Protein AF-A0AAD9I645-F1 (afdb_monomer)

InterPro domains:
  IPR008313 Metal-independent alpha-mannosidase [PF06824] (301-711)
  IPR008313 Metal-independent alpha-mannosidase [PTHR31047] (229-724)
  IPR008313 Metal-independent alpha-mannosidase [SM01149] (301-712)
  IPR008928 Six-hairpin glycosidase superfamily [SSF48208] (271-723)
  IPR012341 Six-hairpin glycosidase-like superfamily [G3DSA:1.50.10.10] (285-729)

Sequence (731 aa):
MHSTSYNRPNQSLCSALPLFRCKSLHEHSIHEPNPRRDAKVDHRKILLCAAFMVAHMYIPSYLYSNCAEACMQMANADAGEPSDLKIVQQQQDTGERAPVSRPAAQSGSGWEERGEKAEQGTGRGAGGRGAPAVRLDMDLDADIEMKAKIKGDITLAVLDGDQKKARRNLYVVQVPVALLGITISAFPASHVDLVNRLSWLPLPHAAHTMQQPGFLAAARLLAAASIVPGTTGTATWRDYTAVARTPATCPDYTDYAQVPHAPFTSGSLGLPDMRPTPACRTFNSSAAERVIADMQARLVDPDVARLFANAFASTLDTTVKYFDAQLNLAFIITGDITAQWLRDTGNQFAHLYRLLPHDPNLQALVKAVINTESRYIAEYPYCGSFQPPPESGLEPTVNGHAEAVTVNPPVNNETVFECKYELDSLSAFLKMSRSYYNYTKDSSFINNNWNAAIDQIMTLIRNQSQSSWTEDWEFVSYYNWTGSSPNEAVPVNNGGNGEPVLANGLIASNHRPSDDICVFNYITPVNAMMSVELDHLASMLSAAGARPDVAATAARYAATVRAAVLNNTVTPGGVLAYETNGYGAMYTMDDANVPSLVSLPYLGFLDRGDGLYRRTKSAMFSRANPYFAVGKQFQGIGGPHVSAADPWPMSQISGIFGADDDDEIRMRLALVVNNTAGLGLIHESINVHNTSVYSRPWFAWANSYFAEMLLDLAERKPGLIFANATPYVVG

Secondary structure (DSSP, 8-state):
------------------------------------------TTSSTTTGGGSSS-----SS--SSSHHHHHHHHSSS-PPP-----------------------------------------------PPPPP-----------------S-----------S------------------------------------------------------------------------GGGS----SS-TTSPPHHHHTTS--SPPPSSSS-----SPPGGG-S---HHHHHHHHHHHHHBS-HHHHHHHHHHHHHHHHHTEEEEETTTTEEEE--BSSSSEEHHHHHHHTGGGGGGGGG-HHHHHHHHHHHHHHHHHHHH-TT--EEPPPGGG-PPPPP-GGGTT-EEES---TTTEEE----HHHHHHHHHHHHHHHHHH---TT-SHHHHHHHHHHHHHHHHHTS-SB-TT--B--S-EEE--TTSS-PPPHHHHT-S----SS----SB-TTSPBPSSSEEHHHHHHHHHHHHHHHHHHHHHT--HHHHHHHHHHHHHHHHHHHHHSB-TTSSB-SEE-SSS-EE----SSSS-GGGTTTTTSS-TT-HHHHHHHHHHTTTTSTTEEE-SS-EEE--SSS-TT---HHHHHHHHHT---HHHHHHHHHHHHTTSTTSSS--S-B-TT-TT-BS-S-BHHHHHHHHHHHHHHHHH-GGGTBSS-------

Structure (mmCIF, N/CA/C/O backbone):
data_AF-A0AAD9I645-F1
#
_entry.id   AF-A0AAD9I645-F1
#
loop_
_atom_site.group_PDB
_atom_site.id
_atom_site.type_symbol
_atom_site.label_atom_id
_atom_site.label_alt_id
_atom_site.label_comp_id
_atom_site.label_asym_id
_atom_site.label_entity_id
_atom_site.label_seq_id
_atom_site.pdbx_PDB_ins_code
_atom_site.Cartn_x
_atom_site.Cartn_y
_atom_site.Cartn_z
_atom_site.occupancy
_atom_site.B_iso_or_equiv
_atom_site.auth_seq_id
_atom_site.auth_comp_id
_atom_site.auth_asym_id
_atom_site.auth_atom_id
_atom_site.pdbx_PDB_model_num
ATOM 1 N N . MET A 1 1 ? -65.723 35.938 -6.445 1.00 31.19 1 MET A N 1
ATOM 2 C CA . MET A 1 1 ? -66.009 36.736 -5.230 1.00 31.19 1 MET A CA 1
ATOM 3 C C . MET A 1 1 ? -64.849 36.474 -4.279 1.00 31.19 1 MET A C 1
ATOM 5 O O . MET A 1 1 ? -64.683 35.315 -3.948 1.00 31.19 1 MET A O 1
ATOM 9 N N . HIS A 1 2 ? -63.929 37.353 -3.893 1.00 32.00 2 HIS A N 1
ATOM 10 C CA . HIS A 1 2 ? -63.650 38.793 -4.008 1.00 32.00 2 HIS A CA 1
ATOM 11 C C . HIS A 1 2 ? -62.100 38.898 -4.070 1.00 32.00 2 HIS A C 1
ATOM 13 O O . HIS A 1 2 ? -61.438 38.115 -3.400 1.00 32.00 2 HIS A O 1
ATOM 19 N N . SER A 1 3 ? -61.484 39.580 -5.049 1.00 26.86 3 SER A N 1
ATOM 20 C CA . SER A 1 3 ? -61.035 40.998 -5.015 1.00 26.86 3 SER A CA 1
ATOM 21 C C . SER A 1 3 ? -60.059 41.260 -3.851 1.00 26.86 3 SER A C 1
ATOM 23 O O . SER A 1 3 ? -60.376 40.914 -2.723 1.00 26.86 3 SER A O 1
ATOM 25 N N . THR A 1 4 ? -58.851 41.820 -3.978 1.00 28.83 4 THR A N 1
ATOM 26 C CA . THR A 1 4 ? -58.363 43.095 -4.577 1.00 28.83 4 THR A CA 1
ATOM 27 C C . THR A 1 4 ? -57.002 43.337 -3.873 1.00 28.83 4 THR A C 1
ATOM 29 O O . THR A 1 4 ? -56.819 42.826 -2.777 1.00 28.83 4 THR A O 1
ATOM 32 N N . SER A 1 5 ? -55.997 44.107 -4.281 1.00 26.77 5 SER A N 1
ATOM 33 C CA . SER A 1 5 ? -55.653 44.923 -5.443 1.00 26.77 5 SER A CA 1
ATOM 34 C C . SER A 1 5 ? -54.275 45.527 -5.126 1.00 26.77 5 SER A C 1
ATOM 36 O O . SER A 1 5 ? -54.045 45.990 -4.011 1.00 26.77 5 SER A O 1
ATOM 38 N N . TYR A 1 6 ? -53.396 45.566 -6.120 1.00 27.14 6 TYR A N 1
ATOM 39 C CA . TYR A 1 6 ? -52.204 46.413 -6.172 1.00 27.14 6 TYR A CA 1
ATOM 40 C C . TYR A 1 6 ? -52.582 47.907 -6.183 1.00 27.14 6 TYR A C 1
ATOM 42 O O . TYR A 1 6 ? -53.541 48.270 -6.862 1.00 27.14 6 TYR A O 1
ATOM 50 N N . ASN A 1 7 ? -51.779 48.773 -5.547 1.00 25.19 7 ASN A N 1
ATOM 51 C CA . ASN A 1 7 ? -51.539 50.140 -6.034 1.00 25.19 7 ASN A CA 1
ATOM 52 C C . ASN A 1 7 ? -50.223 50.757 -5.499 1.00 25.19 7 ASN A C 1
ATOM 54 O O . ASN A 1 7 ? -49.935 50.726 -4.308 1.00 25.19 7 ASN A O 1
ATOM 58 N N . ARG A 1 8 ? -49.445 51.298 -6.449 1.00 29.59 8 ARG A N 1
ATOM 59 C CA . ARG A 1 8 ? -48.224 52.152 -6.389 1.00 29.59 8 ARG A CA 1
ATOM 60 C C . ARG A 1 8 ? -48.562 53.575 -5.841 1.00 29.59 8 ARG A C 1
ATOM 62 O O . ARG A 1 8 ? -49.765 53.840 -5.817 1.00 29.59 8 ARG A O 1
ATOM 69 N N . PRO A 1 9 ? -47.629 54.525 -5.492 1.00 37.12 9 PRO A N 1
ATOM 70 C CA . PRO A 1 9 ? -46.544 55.010 -6.387 1.00 37.12 9 PRO A CA 1
ATOM 71 C C . PRO A 1 9 ? -45.268 55.732 -5.828 1.00 37.12 9 PRO A C 1
ATOM 73 O O . PRO A 1 9 ? -45.235 56.247 -4.724 1.00 37.12 9 PRO A O 1
ATOM 76 N N . ASN A 1 10 ? -44.235 55.763 -6.693 1.00 24.70 10 ASN A N 1
ATOM 77 C CA . ASN A 1 10 ? -43.281 56.828 -7.103 1.00 24.70 10 ASN A CA 1
ATOM 78 C C . ASN A 1 10 ? -42.614 57.880 -6.168 1.00 24.70 10 ASN A C 1
ATOM 80 O O . ASN A 1 10 ? -43.261 58.521 -5.353 1.00 24.70 10 ASN A O 1
ATOM 84 N N . GLN A 1 11 ? -41.370 58.208 -6.600 1.00 24.89 11 GLN A N 1
ATOM 85 C CA . GLN A 1 11 ? -40.592 59.480 -6.542 1.00 24.89 11 GLN A CA 1
ATOM 86 C C . GLN A 1 11 ? -39.806 59.779 -5.244 1.00 24.89 11 GLN A C 1
ATOM 88 O O . GLN A 1 11 ? -40.391 59.919 -4.183 1.00 24.89 11 GLN A O 1
ATOM 93 N N . SER A 1 12 ? -38.462 59.725 -5.201 1.00 25.53 12 SER A N 1
ATOM 94 C CA . SER A 1 12 ? -37.370 60.488 -5.872 1.00 25.53 12 SER A CA 1
ATOM 95 C C . SER A 1 12 ? -37.039 61.849 -5.235 1.00 25.53 12 SER A C 1
ATOM 97 O O . SER A 1 12 ? -37.869 62.746 -5.310 1.00 25.53 12 SER A O 1
ATOM 99 N N . LEU A 1 13 ? -35.805 62.002 -4.717 1.00 24.62 13 LEU A N 1
ATOM 100 C CA . LEU A 1 13 ? -34.950 63.218 -4.623 1.00 24.62 13 LEU A CA 1
ATOM 101 C C . LEU A 1 13 ? -33.689 62.817 -3.813 1.00 24.62 13 LEU A C 1
ATOM 103 O O . LEU A 1 13 ? -33.821 62.476 -2.647 1.00 24.62 13 LEU A O 1
ATOM 107 N N . CYS A 1 14 ? -32.481 62.593 -4.350 1.00 22.42 14 CYS A N 1
ATOM 108 C CA . CYS A 1 14 ? -31.552 63.423 -5.143 1.00 22.42 14 CYS A CA 1
ATOM 109 C C . CYS A 1 14 ? -31.156 64.774 -4.517 1.00 22.42 14 CYS A C 1
ATOM 111 O O . CYS A 1 14 ? -31.860 65.755 -4.711 1.00 22.42 14 CYS A O 1
ATOM 113 N N . SER A 1 15 ? -29.961 64.824 -3.906 1.00 23.92 15 SER A N 1
ATOM 114 C CA . SER A 1 15 ? -28.970 65.929 -3.952 1.00 23.92 15 SER A CA 1
ATOM 115 C C . SER A 1 15 ? -27.772 65.533 -3.060 1.00 23.92 15 SER A C 1
ATOM 117 O O . SER A 1 15 ? -27.995 65.232 -1.896 1.00 23.92 15 SER A O 1
ATOM 119 N N . ALA A 1 16 ? -26.516 65.431 -3.511 1.00 25.56 16 ALA A N 1
ATOM 120 C CA . ALA A 1 16 ? -25.756 66.432 -4.259 1.00 25.56 16 ALA A CA 1
ATOM 121 C C . ALA A 1 16 ? -24.703 65.842 -5.240 1.00 25.56 16 ALA A C 1
ATOM 123 O O . ALA A 1 16 ? -24.125 64.784 -5.017 1.00 25.56 16 ALA A O 1
ATOM 124 N N . LEU A 1 17 ? -24.498 66.587 -6.330 1.00 24.25 17 LEU A N 1
ATOM 125 C CA . LEU A 1 17 ? -23.596 66.442 -7.498 1.00 24.25 17 LEU A CA 1
ATOM 126 C C . LEU A 1 17 ? -22.227 67.155 -7.236 1.00 24.25 17 LEU A C 1
ATOM 128 O O . LEU A 1 17 ? -22.184 67.859 -6.224 1.00 24.25 17 LEU A O 1
ATOM 132 N N . PRO A 1 18 ? -21.155 67.105 -8.095 1.00 34.91 18 PRO A N 1
ATOM 133 C CA . PRO A 1 18 ? -21.244 67.135 -9.570 1.00 34.91 18 PRO A CA 1
ATOM 134 C C . PRO A 1 18 ? -20.183 66.444 -10.487 1.00 34.91 18 PRO A C 1
ATOM 136 O O . PRO A 1 18 ? -19.003 66.352 -10.182 1.00 34.91 18 PRO A O 1
ATOM 139 N N . LEU A 1 19 ? -20.680 66.136 -11.705 1.00 26.00 19 LEU A N 1
ATOM 140 C CA . LEU A 1 19 ? -20.128 66.327 -13.073 1.00 26.00 19 LEU A CA 1
ATOM 141 C C . LEU A 1 19 ? -18.851 65.596 -13.550 1.00 26.00 19 LEU A C 1
ATOM 143 O O . LEU A 1 19 ? -17.754 65.960 -13.164 1.00 26.00 19 LEU A O 1
ATOM 147 N N . PHE A 1 20 ? -18.997 64.773 -14.605 1.00 23.44 20 PHE A N 1
ATOM 148 C CA . PHE A 1 20 ? -18.490 65.066 -15.966 1.00 23.44 20 PHE A CA 1
ATOM 149 C C . PHE A 1 20 ? -19.256 64.243 -17.034 1.00 23.44 20 PHE A C 1
ATOM 151 O O . PHE A 1 20 ? -19.559 63.071 -16.836 1.00 23.44 20 PHE A O 1
ATOM 158 N N . ARG A 1 21 ? -19.618 64.885 -18.157 1.00 24.31 21 ARG A N 1
ATOM 159 C CA . ARG A 1 21 ? -20.341 64.315 -19.319 1.00 24.31 21 ARG A CA 1
ATOM 160 C C . ARG A 1 21 ? -19.365 63.751 -20.361 1.00 24.31 21 ARG A C 1
ATOM 162 O O . ARG A 1 21 ? -18.375 64.411 -20.655 1.00 24.31 21 ARG A O 1
ATOM 169 N N . CYS A 1 22 ? -19.752 62.676 -21.053 1.00 22.08 22 CYS A N 1
ATOM 170 C CA . CYS A 1 22 ? -19.324 62.398 -22.433 1.00 22.08 22 CYS A CA 1
ATOM 171 C C . CYS A 1 22 ? -20.518 62.539 -23.389 1.00 22.08 22 CYS A C 1
ATOM 173 O O . CYS A 1 22 ? -21.645 62.179 -23.052 1.00 22.08 22 CYS A O 1
ATOM 175 N N . LYS A 1 23 ? -20.268 63.140 -24.557 1.00 23.78 23 LYS A N 1
ATOM 176 C CA . LYS A 1 23 ? -21.249 63.513 -25.586 1.00 23.78 23 LYS A CA 1
ATOM 177 C C . LYS A 1 23 ? -21.054 62.620 -26.823 1.00 23.78 23 LYS A C 1
ATOM 179 O O . LYS A 1 23 ? -19.940 62.197 -27.102 1.00 23.78 23 LYS A O 1
ATOM 184 N N . SER A 1 24 ? -22.168 62.365 -27.506 1.00 24.64 24 SER A N 1
ATOM 185 C CA . SER A 1 24 ? -22.439 61.421 -28.603 1.00 24.64 24 SER A CA 1
ATOM 186 C C . SER A 1 24 ? -21.570 61.511 -29.860 1.00 24.64 24 SER A C 1
ATOM 188 O O . SER A 1 24 ? -21.074 62.590 -30.167 1.00 24.64 24 SER A O 1
ATOM 190 N N . LEU A 1 25 ? -21.653 60.468 -30.700 1.00 23.72 25 LEU A N 1
ATOM 191 C CA . LEU A 1 25 ? -21.954 60.588 -32.138 1.00 23.72 25 LEU A CA 1
ATOM 192 C C . LEU A 1 25 ? -22.691 59.321 -32.629 1.00 23.72 25 LEU A C 1
ATOM 194 O O . LEU A 1 25 ? -22.324 58.206 -32.273 1.00 23.72 25 LEU A O 1
ATOM 198 N N . HIS A 1 26 ? -23.755 59.530 -33.405 1.00 26.73 26 HIS A N 1
ATOM 199 C CA . HIS A 1 26 ? -24.652 58.541 -34.015 1.00 26.73 26 HIS A CA 1
ATOM 200 C C . HIS A 1 26 ? -24.590 58.714 -35.554 1.00 26.73 26 HIS A C 1
ATOM 202 O O . HIS A 1 26 ? -24.202 59.786 -36.011 1.00 26.73 26 HIS A O 1
ATOM 208 N N . GLU A 1 27 ? -25.057 57.689 -36.286 1.00 27.41 27 GLU A N 1
ATOM 209 C CA . GLU A 1 27 ? -25.470 57.636 -37.715 1.00 27.41 27 GLU A CA 1
ATOM 210 C C . GLU A 1 27 ? -24.418 57.388 -38.825 1.00 27.41 27 GLU A C 1
ATOM 212 O O . GLU A 1 27 ? -23.596 58.245 -39.131 1.00 27.41 27 GLU A O 1
ATOM 217 N N . HIS A 1 28 ? -24.506 56.230 -39.513 1.00 25.91 28 HIS A N 1
ATOM 218 C CA . HIS A 1 28 ? -25.135 56.099 -40.852 1.00 25.91 28 HIS A CA 1
ATOM 219 C C . HIS A 1 28 ? -25.090 54.657 -41.444 1.00 25.91 28 HIS A C 1
ATOM 221 O O . HIS A 1 28 ? -24.030 54.066 -41.599 1.00 25.91 28 HIS A O 1
ATOM 227 N N . SER A 1 29 ? -26.280 54.148 -41.806 1.00 24.83 29 SER A N 1
ATOM 228 C CA . SER A 1 29 ? -26.701 53.379 -43.008 1.00 24.83 29 SER A CA 1
ATOM 229 C C . SER A 1 29 ? -25.826 52.297 -43.698 1.00 24.83 29 SER A C 1
ATOM 231 O O . SER A 1 29 ? -24.889 52.608 -44.421 1.00 24.83 29 SER A O 1
ATOM 233 N N . ILE A 1 30 ? -26.317 51.048 -43.615 1.00 30.42 30 ILE A N 1
ATOM 234 C CA . ILE A 1 30 ? -26.606 50.018 -44.657 1.00 30.42 30 ILE A CA 1
ATOM 235 C C . ILE A 1 30 ? -25.845 50.062 -46.009 1.00 30.42 30 ILE A C 1
ATOM 237 O O . ILE A 1 30 ? -26.095 50.953 -46.819 1.00 30.42 30 ILE A O 1
ATOM 241 N N . HIS A 1 31 ? -25.078 48.994 -46.306 1.00 24.94 31 HIS A N 1
ATOM 242 C CA . HIS A 1 31 ? -25.082 48.229 -47.577 1.00 24.94 31 HIS A CA 1
ATOM 243 C C . HIS A 1 31 ? -24.130 47.006 -47.512 1.00 24.94 31 HIS A C 1
ATOM 245 O O . HIS A 1 31 ? -22.933 47.168 -47.305 1.00 24.94 31 HIS A O 1
ATOM 251 N N . GLU A 1 32 ? -24.638 45.794 -47.763 1.00 29.64 32 GLU A N 1
ATOM 252 C CA . GLU A 1 32 ? -23.848 44.667 -48.311 1.00 29.64 32 GLU A CA 1
ATOM 253 C C . GLU A 1 32 ? -23.845 44.772 -49.854 1.00 29.64 32 GLU A C 1
ATOM 255 O O . GLU A 1 32 ? -24.860 45.232 -50.400 1.00 29.64 32 GLU A O 1
ATOM 260 N N . PRO A 1 33 ? -22.752 44.411 -50.583 1.00 35.88 33 PRO A N 1
ATOM 261 C CA . PRO A 1 33 ? -22.486 42.989 -50.883 1.00 35.88 33 PRO A CA 1
ATOM 262 C C . PRO A 1 33 ? -21.016 42.534 -51.151 1.00 35.88 33 PRO A C 1
ATOM 264 O O . PRO A 1 33 ? -20.175 43.276 -51.648 1.00 35.88 33 PRO A O 1
ATOM 267 N N . ASN A 1 34 ? -20.828 41.211 -51.007 1.00 26.44 34 ASN A N 1
ATOM 268 C CA . ASN A 1 34 ? -19.942 40.276 -51.744 1.00 26.44 34 ASN A CA 1
ATOM 269 C C . ASN A 1 34 ? -18.423 40.132 -51.396 1.00 26.44 34 ASN A C 1
ATOM 271 O O . ASN A 1 34 ? -17.750 41.104 -51.066 1.00 26.44 34 ASN A O 1
ATOM 275 N N . PRO A 1 35 ? -17.859 38.899 -51.513 1.00 45.12 35 PRO A N 1
ATOM 276 C CA . PRO A 1 35 ? -16.631 38.437 -50.870 1.00 45.12 35 PRO A CA 1
ATOM 277 C C . PRO A 1 35 ? -15.391 38.514 -51.776 1.00 45.12 35 PRO A C 1
ATOM 279 O O . PRO A 1 35 ? -15.484 38.732 -52.984 1.00 45.12 35 PRO A O 1
ATOM 282 N N . ARG A 1 36 ? -14.248 38.158 -51.170 1.00 27.86 36 ARG A N 1
ATOM 283 C CA . ARG A 1 36 ? -12.871 38.020 -51.693 1.00 27.86 36 ARG A CA 1
ATOM 284 C C . ARG A 1 36 ? -11.987 39.237 -51.424 1.00 27.86 36 ARG A C 1
ATOM 286 O O . ARG A 1 36 ? -11.981 40.185 -52.202 1.00 27.86 36 ARG A O 1
ATOM 293 N N . ARG A 1 37 ? -11.118 39.112 -50.417 1.00 27.27 37 ARG A N 1
ATOM 294 C CA . ARG A 1 37 ? -9.656 39.250 -50.561 1.00 27.27 37 ARG A CA 1
ATOM 295 C C . ARG A 1 37 ? -8.947 39.024 -49.229 1.00 27.27 37 ARG A C 1
ATOM 297 O O . ARG A 1 37 ? -9.430 39.433 -48.181 1.00 27.27 37 ARG A O 1
ATOM 304 N N . ASP A 1 38 ? -7.795 38.376 -49.338 1.00 35.03 38 ASP A N 1
ATOM 305 C CA . ASP A 1 38 ? -6.820 38.111 -48.287 1.00 35.03 38 ASP A CA 1
ATOM 306 C C . ASP A 1 38 ? -6.488 39.352 -47.448 1.00 35.03 38 ASP A C 1
ATOM 308 O O . ASP A 1 38 ? -6.212 40.424 -47.993 1.00 35.03 38 ASP A O 1
ATOM 312 N N . ALA A 1 39 ? -6.404 39.181 -46.127 1.00 29.22 39 ALA A N 1
ATOM 313 C CA . ALA A 1 39 ? -5.801 40.163 -45.235 1.00 29.22 39 ALA A CA 1
ATOM 314 C C . ALA A 1 39 ? -4.861 39.477 -44.235 1.00 29.22 39 ALA A C 1
ATOM 316 O O . ALA A 1 39 ? -5.268 38.704 -43.372 1.00 29.22 39 ALA A O 1
ATOM 317 N N . LYS A 1 40 ? -3.572 39.789 -44.395 1.00 28.77 40 LYS A N 1
ATOM 318 C CA . LYS A 1 40 ? -2.475 39.519 -43.463 1.00 28.77 40 LYS A CA 1
ATOM 319 C C . LYS A 1 40 ? -2.780 40.125 -42.089 1.00 28.77 40 LYS A C 1
ATOM 321 O O . LYS A 1 40 ? -3.213 41.273 -42.010 1.00 28.77 40 LYS A O 1
ATOM 326 N N . VAL A 1 41 ? -2.474 39.389 -41.023 1.00 29.72 41 VAL A N 1
ATOM 327 C CA . VAL A 1 41 ? -2.541 39.884 -39.641 1.00 29.72 41 VAL A CA 1
ATOM 328 C C . VAL A 1 41 ? -1.365 40.831 -39.369 1.00 29.72 41 VAL A C 1
ATOM 330 O O . VAL A 1 41 ? -0.203 40.485 -39.580 1.00 29.72 41 VAL A O 1
ATOM 333 N N . ASP A 1 42 ? -1.689 42.043 -38.917 1.00 33.56 42 ASP A N 1
ATOM 334 C CA . ASP A 1 42 ? -0.758 43.099 -38.512 1.00 33.56 42 ASP A CA 1
ATOM 335 C C . ASP A 1 42 ? -0.373 42.932 -37.028 1.00 33.56 42 ASP A C 1
ATOM 337 O O . ASP A 1 42 ? -1.179 43.153 -36.121 1.00 33.56 42 ASP A O 1
ATOM 341 N N . HIS A 1 43 ? 0.879 42.541 -36.770 1.00 36.06 43 HIS A N 1
ATOM 342 C CA . HIS A 1 43 ? 1.430 42.270 -35.434 1.00 36.06 43 HIS A CA 1
ATOM 343 C C . HIS A 1 43 ? 1.651 43.517 -34.550 1.00 36.06 43 HIS A C 1
ATOM 345 O O . HIS A 1 43 ? 2.204 43.400 -33.456 1.00 36.06 43 HIS A O 1
ATOM 351 N N . ARG A 1 44 ? 1.221 44.720 -34.954 1.00 35.06 44 ARG A N 1
ATOM 352 C CA . ARG A 1 44 ? 1.461 45.952 -34.172 1.00 35.06 44 ARG A CA 1
ATOM 353 C C . ARG A 1 44 ? 0.374 46.340 -33.168 1.00 35.06 44 ARG A C 1
ATOM 355 O O . ARG A 1 44 ? 0.570 47.307 -32.440 1.00 35.06 44 ARG A O 1
ATOM 362 N N . LYS A 1 45 ? -0.724 45.585 -33.048 1.00 35.75 45 LYS A N 1
ATOM 363 C CA . LYS A 1 45 ? -1.771 45.845 -32.031 1.00 35.75 45 LYS A CA 1
ATOM 364 C C . LYS A 1 45 ? -1.723 44.942 -30.793 1.00 35.75 45 LYS A C 1
ATOM 366 O O . LYS A 1 45 ? -2.376 45.255 -29.807 1.00 35.75 45 LYS A O 1
ATOM 371 N N . ILE A 1 46 ? -0.900 43.892 -30.795 1.00 36.69 46 ILE A N 1
ATOM 372 C CA . ILE A 1 46 ? -0.737 42.991 -29.637 1.00 36.69 46 ILE A CA 1
ATOM 373 C C . ILE A 1 46 ? 0.352 43.498 -28.668 1.00 36.69 46 ILE A C 1
ATOM 375 O O . ILE A 1 46 ? 0.309 43.205 -27.477 1.00 36.69 46 ILE A O 1
ATOM 379 N N . LEU A 1 47 ? 1.277 44.353 -29.125 1.00 31.81 47 LEU A N 1
ATOM 380 C CA . LEU A 1 47 ? 2.379 44.851 -28.288 1.00 31.81 47 LEU A CA 1
ATOM 381 C C . LEU A 1 47 ? 2.027 46.013 -27.337 1.00 31.81 47 LEU A C 1
ATOM 383 O O . LEU A 1 47 ? 2.849 46.343 -26.488 1.00 31.81 47 LEU A O 1
ATOM 387 N N . LEU A 1 48 ? 0.836 46.622 -27.426 1.00 33.16 48 LEU A N 1
ATOM 388 C CA . LEU A 1 48 ? 0.440 47.705 -26.506 1.00 33.16 48 LEU A CA 1
ATOM 389 C C . LEU A 1 48 ? -0.345 47.236 -25.268 1.00 33.16 48 LEU A C 1
ATOM 391 O O . LEU A 1 48 ? -0.418 47.987 -24.300 1.00 33.16 48 LEU A O 1
ATOM 395 N N . CYS A 1 49 ? -0.867 46.005 -25.243 1.00 30.50 49 CYS A N 1
ATOM 396 C CA . CYS A 1 49 ? -1.510 45.444 -24.044 1.00 30.50 49 CYS A CA 1
ATOM 397 C C . CYS A 1 49 ? -0.506 44.798 -23.073 1.00 30.50 49 CYS A C 1
ATOM 399 O O . CYS A 1 49 ? -0.744 44.791 -21.870 1.00 30.50 49 CYS A O 1
ATOM 401 N N . ALA A 1 50 ? 0.641 44.316 -23.564 1.00 34.44 50 ALA A N 1
ATOM 402 C CA . ALA A 1 50 ? 1.659 43.672 -22.727 1.00 34.44 50 ALA A CA 1
ATOM 403 C C . ALA A 1 50 ? 2.520 44.670 -21.922 1.00 34.44 50 ALA A C 1
ATOM 405 O O . ALA A 1 50 ? 3.045 44.324 -20.869 1.00 34.44 50 ALA A O 1
ATOM 406 N N . ALA A 1 51 ? 2.632 45.926 -22.370 1.00 31.41 51 ALA A N 1
ATOM 407 C CA . ALA A 1 51 ? 3.443 46.947 -21.700 1.00 31.41 51 ALA A CA 1
ATOM 408 C C . ALA A 1 51 ? 2.756 47.608 -20.484 1.00 31.41 51 ALA A C 1
ATOM 410 O O . ALA A 1 51 ? 3.404 48.354 -19.757 1.00 31.41 51 ALA A O 1
ATOM 411 N N . PHE A 1 52 ? 1.468 47.334 -20.238 1.00 31.55 52 PHE A N 1
ATOM 412 C CA . PHE A 1 52 ? 0.714 47.917 -19.117 1.00 31.55 52 PHE A CA 1
ATOM 413 C C . PHE A 1 52 ? 0.619 47.010 -17.876 1.00 31.55 52 PHE A C 1
ATOM 415 O O . PHE A 1 52 ? 0.204 47.483 -16.824 1.00 31.55 52 PHE A O 1
ATOM 422 N N . MET A 1 53 ? 1.028 45.736 -17.960 1.00 33.22 53 MET A N 1
ATOM 423 C CA . MET A 1 53 ? 0.956 44.786 -16.832 1.00 33.22 53 MET A CA 1
ATOM 424 C C . MET A 1 53 ? 2.255 44.654 -16.011 1.00 33.22 53 MET A C 1
ATOM 426 O O . MET A 1 53 ? 2.272 43.911 -15.038 1.00 33.22 53 MET A O 1
ATOM 430 N N . VAL A 1 54 ? 3.332 45.379 -16.348 1.00 33.66 54 VAL A N 1
ATOM 431 C CA . VAL A 1 54 ? 4.653 45.235 -15.682 1.00 33.66 54 VAL A CA 1
ATOM 432 C C . VAL A 1 54 ? 5.019 46.434 -14.786 1.00 33.66 54 VAL A C 1
ATOM 434 O O . VAL A 1 54 ? 6.156 46.582 -14.357 1.00 33.66 54 VAL A O 1
ATOM 437 N N . ALA A 1 55 ? 4.068 47.293 -14.418 1.00 30.81 55 ALA A N 1
ATOM 438 C CA . ALA A 1 55 ? 4.336 48.332 -13.424 1.00 30.81 55 ALA A CA 1
ATOM 439 C C . ALA A 1 55 ? 3.157 48.511 -12.461 1.00 30.81 55 ALA A C 1
ATOM 441 O O . ALA A 1 55 ? 2.068 48.859 -12.908 1.00 30.81 55 ALA A O 1
ATOM 442 N N . HIS A 1 56 ? 3.455 48.398 -11.159 1.00 32.12 56 HIS A N 1
ATOM 443 C CA . HIS A 1 56 ? 2.650 48.713 -9.960 1.00 32.12 56 HIS A CA 1
ATOM 444 C C . HIS A 1 56 ? 2.056 47.513 -9.198 1.00 32.12 56 HIS A C 1
ATOM 446 O O . HIS A 1 56 ? 0.867 47.215 -9.271 1.00 32.12 56 HIS A O 1
ATOM 452 N N . MET A 1 57 ? 2.899 46.897 -8.361 1.00 32.69 57 MET A N 1
ATOM 453 C CA . MET A 1 57 ? 2.472 46.267 -7.105 1.00 32.69 57 MET A CA 1
ATOM 454 C C . MET A 1 57 ? 2.228 47.360 -6.044 1.00 32.69 57 MET A C 1
ATOM 456 O O . MET A 1 57 ? 2.944 48.359 -6.038 1.00 32.69 57 MET A O 1
ATOM 460 N N . TYR A 1 58 ? 1.267 47.108 -5.142 1.00 36.50 58 TYR A N 1
ATOM 461 C CA . TYR A 1 58 ? 0.828 47.883 -3.958 1.00 36.50 58 TYR A CA 1
ATOM 462 C C . TYR A 1 58 ? -0.337 48.880 -4.116 1.00 36.50 58 TYR A C 1
ATOM 464 O O . TYR A 1 58 ? -0.086 50.075 -4.042 1.00 36.50 58 TYR A O 1
ATOM 472 N N . ILE A 1 59 ? -1.600 48.402 -4.173 1.00 31.50 59 ILE A N 1
ATOM 473 C CA . ILE A 1 59 ? -2.813 49.026 -3.558 1.00 31.50 59 ILE A CA 1
ATOM 474 C C . ILE A 1 59 ? -3.863 47.914 -3.230 1.00 31.50 59 ILE A C 1
ATOM 476 O O . ILE A 1 59 ? -3.953 46.962 -4.006 1.00 31.50 59 ILE A O 1
ATOM 480 N N . PRO A 1 60 ? -4.651 47.982 -2.123 1.00 33.44 60 PRO A N 1
ATOM 481 C CA . PRO A 1 60 ? -5.582 46.926 -1.689 1.00 33.44 60 PRO A CA 1
ATOM 482 C C . PRO A 1 60 ? -6.851 46.749 -2.545 1.00 33.44 60 PRO A C 1
ATOM 484 O O . PRO A 1 60 ? -7.342 47.663 -3.206 1.00 33.44 60 PRO A O 1
ATOM 487 N N . SER A 1 61 ? -7.412 45.545 -2.451 1.00 39.19 61 SER A N 1
ATOM 488 C CA . SER A 1 61 ? -8.519 44.958 -3.208 1.00 39.19 61 SER A CA 1
ATOM 489 C C . SER A 1 61 ? -9.906 45.528 -2.869 1.00 39.19 61 SER A C 1
ATOM 491 O O . SER A 1 61 ? -10.674 44.909 -2.151 1.00 39.19 61 SER A O 1
ATOM 493 N N . TYR A 1 62 ? -10.262 46.673 -3.457 1.00 34.78 62 TYR A N 1
ATOM 494 C CA . TYR A 1 62 ? -11.657 47.115 -3.645 1.00 34.78 62 TYR A CA 1
ATOM 495 C C . TYR A 1 62 ? -11.767 47.993 -4.902 1.00 34.78 62 TYR A C 1
ATOM 497 O O . TYR A 1 62 ? -12.139 49.152 -4.807 1.00 34.78 62 TYR A O 1
ATOM 505 N N . LEU A 1 63 ? -11.379 47.496 -6.085 1.00 34.03 63 LEU A N 1
ATOM 506 C CA . LEU A 1 63 ? -11.553 48.236 -7.357 1.00 34.03 63 LEU A CA 1
ATOM 507 C C . LEU A 1 63 ? -11.556 47.337 -8.617 1.00 34.03 63 LEU A C 1
ATOM 509 O O . LEU A 1 63 ? -11.353 47.820 -9.727 1.00 34.03 63 LEU A O 1
ATOM 513 N N . TYR A 1 64 ? -11.822 46.033 -8.473 1.00 35.06 64 TYR A N 1
ATOM 514 C CA . TYR A 1 64 ? -11.774 45.053 -9.574 1.00 35.06 64 TYR A CA 1
ATOM 515 C C . TYR A 1 64 ? -13.142 44.687 -10.181 1.00 35.06 64 TYR A C 1
ATOM 517 O O . TYR A 1 64 ? -13.264 43.650 -10.823 1.00 35.06 64 TYR A O 1
ATOM 525 N N . SER A 1 65 ? -14.184 45.509 -10.013 1.00 39.62 65 SER A N 1
ATOM 526 C CA . SER A 1 65 ? -15.524 45.170 -10.526 1.00 39.62 65 SER A CA 1
ATOM 527 C C . SER A 1 65 ? -15.894 45.795 -11.875 1.00 39.62 65 SER A C 1
ATOM 529 O O . SER A 1 65 ? -16.881 45.372 -12.454 1.00 39.62 65 SER A O 1
ATOM 531 N N . ASN A 1 66 ? -15.128 46.748 -12.428 1.00 36.53 66 ASN A N 1
ATOM 532 C CA . ASN A 1 66 ? -15.605 47.534 -13.586 1.00 36.53 66 ASN A CA 1
ATOM 533 C C . ASN A 1 66 ? -14.774 47.392 -14.879 1.00 36.53 66 ASN A C 1
ATOM 535 O O . ASN A 1 66 ? -15.073 48.062 -15.864 1.00 36.53 66 ASN A O 1
ATOM 539 N N . CYS A 1 67 ? -13.766 46.510 -14.920 1.00 33.66 67 CYS A N 1
ATOM 540 C CA . CYS A 1 67 ? -13.004 46.218 -16.151 1.00 33.66 67 CYS A CA 1
ATOM 541 C C . CYS A 1 67 ? -13.313 44.842 -16.769 1.00 33.66 67 CYS A C 1
ATOM 543 O O . CYS A 1 67 ? -13.062 44.644 -17.955 1.00 33.66 67 CYS A O 1
ATOM 545 N N . ALA A 1 68 ? -13.898 43.905 -16.014 1.00 36.56 68 ALA A N 1
ATOM 546 C CA . ALA A 1 68 ? -14.287 42.589 -16.535 1.00 36.56 68 ALA A CA 1
ATOM 547 C C . ALA A 1 68 ? -15.574 42.640 -17.388 1.00 36.56 68 ALA A C 1
ATOM 549 O O . ALA A 1 68 ? -15.746 41.842 -18.310 1.00 36.56 68 ALA A O 1
ATOM 550 N N . GLU A 1 69 ? -16.445 43.624 -17.146 1.00 36.22 69 GLU A N 1
ATOM 551 C CA . GLU A 1 69 ? -17.728 43.772 -17.850 1.00 36.22 69 GLU A CA 1
ATOM 552 C C . GLU A 1 69 ? -17.587 44.308 -19.289 1.00 36.22 69 GLU A C 1
ATOM 554 O O . GLU A 1 69 ? -18.406 43.989 -20.149 1.00 36.22 69 GLU A O 1
ATOM 559 N N . ALA A 1 70 ? -16.509 45.038 -19.600 1.00 36.56 70 ALA A N 1
ATOM 560 C CA . ALA A 1 70 ? -16.255 45.548 -20.953 1.00 36.56 70 ALA A CA 1
ATOM 561 C C . ALA A 1 70 ? -15.628 44.500 -21.897 1.00 36.56 70 ALA A C 1
ATOM 563 O O . ALA A 1 70 ? -15.801 44.585 -23.112 1.00 36.56 70 ALA A O 1
ATOM 564 N N . CYS A 1 71 ? -14.940 43.485 -21.358 1.00 32.44 71 CYS A N 1
ATOM 565 C CA . CYS A 1 71 ? -14.362 42.399 -22.159 1.00 32.44 71 CYS A CA 1
ATOM 566 C C . CYS A 1 71 ? -15.379 41.292 -22.484 1.00 32.44 71 CYS A C 1
ATOM 568 O O . CYS A 1 71 ? -15.307 40.711 -23.565 1.00 32.44 71 CYS A O 1
ATOM 570 N N . MET A 1 72 ? -16.368 41.037 -21.617 1.00 36.78 72 MET A N 1
ATOM 571 C CA . MET A 1 72 ? -17.418 40.043 -21.899 1.00 36.78 72 MET A CA 1
ATOM 572 C C . MET A 1 72 ? -18.453 40.506 -22.938 1.00 36.78 72 MET A C 1
ATOM 574 O O . MET A 1 72 ? -19.083 39.670 -23.581 1.00 36.78 72 MET A O 1
ATOM 578 N N . GLN A 1 73 ? -18.598 41.813 -23.182 1.00 36.25 73 GLN A N 1
ATOM 579 C CA . GLN A 1 73 ? -19.528 42.323 -24.201 1.00 36.25 73 GLN A CA 1
ATOM 580 C C . GLN A 1 73 ? -18.971 42.315 -25.637 1.00 36.25 73 GLN A C 1
ATOM 582 O O . GLN A 1 73 ? -19.750 42.466 -26.573 1.00 36.25 73 GLN A O 1
ATOM 587 N N . MET A 1 74 ? -17.669 42.074 -25.847 1.00 35.03 74 MET A N 1
ATOM 588 C CA . MET A 1 74 ? -17.111 41.872 -27.199 1.00 35.03 74 MET A CA 1
ATOM 589 C C . MET A 1 74 ? -17.055 40.398 -27.632 1.00 35.03 74 MET A C 1
ATOM 591 O O . MET A 1 74 ? -16.893 40.129 -28.818 1.00 35.03 74 MET A O 1
ATOM 595 N N . ALA A 1 75 ? -17.219 39.445 -26.708 1.00 33.44 75 ALA A N 1
ATOM 596 C CA . ALA A 1 75 ? -17.199 38.009 -27.009 1.00 33.44 75 ALA A CA 1
ATOM 597 C C . ALA A 1 75 ? -18.593 37.407 -27.297 1.00 33.44 75 ALA A C 1
ATOM 599 O O . ALA A 1 75 ? -18.681 36.318 -27.852 1.00 33.44 75 ALA A O 1
ATOM 600 N N . ASN A 1 76 ? -19.680 38.122 -26.978 1.00 33.34 76 ASN A N 1
ATOM 601 C CA . ASN A 1 76 ? -21.066 37.646 -27.133 1.00 33.34 76 ASN A CA 1
ATOM 602 C C . ASN A 1 76 ? -21.795 38.180 -28.384 1.00 33.34 76 ASN A C 1
ATOM 604 O O . ASN A 1 76 ? -23.018 38.111 -28.458 1.00 33.34 76 ASN A O 1
ATOM 608 N N . ALA A 1 77 ? -21.070 38.696 -29.381 1.00 33.59 77 ALA A N 1
ATOM 609 C CA . ALA A 1 77 ? -21.652 39.143 -30.653 1.00 33.59 77 ALA A CA 1
ATOM 610 C C . ALA A 1 77 ? -21.602 38.088 -31.781 1.00 33.59 77 ALA A C 1
ATOM 612 O O . ALA A 1 77 ? -21.979 38.409 -32.902 1.00 33.59 77 ALA A O 1
ATOM 613 N N . ASP A 1 78 ? -21.179 36.848 -31.497 1.00 32.34 78 ASP A N 1
ATOM 614 C CA . ASP A 1 78 ? -20.994 35.787 -32.510 1.00 32.34 78 ASP A CA 1
ATOM 615 C C . ASP A 1 78 ? -21.729 34.464 -32.197 1.00 32.34 78 ASP A C 1
ATOM 617 O O . ASP A 1 78 ? -21.467 33.428 -32.807 1.00 32.34 78 ASP A O 1
ATOM 621 N N . ALA A 1 79 ? -22.695 34.478 -31.275 1.00 30.45 79 ALA A N 1
ATOM 622 C CA . ALA A 1 79 ? -23.541 33.321 -30.978 1.00 30.45 79 ALA A CA 1
ATOM 623 C C . ALA A 1 79 ? -25.012 33.642 -31.292 1.00 30.45 79 ALA A C 1
ATOM 625 O O . ALA A 1 79 ? -25.719 34.241 -30.486 1.00 30.45 79 ALA A O 1
ATOM 626 N N . GLY A 1 80 ? -25.464 33.270 -32.493 1.00 27.17 80 GLY A N 1
ATOM 627 C CA . GLY A 1 80 ? -26.877 33.321 -32.875 1.00 27.17 80 GLY A CA 1
ATOM 628 C C . GLY A 1 80 ? -27.698 32.227 -32.179 1.00 27.17 80 GLY A C 1
ATOM 629 O O . GLY A 1 80 ? -27.278 31.073 -32.121 1.00 27.17 80 GLY A O 1
ATOM 630 N N . GLU A 1 81 ? -28.867 32.604 -31.660 1.00 30.12 81 GLU A N 1
ATOM 631 C CA . GLU A 1 81 ? -29.838 31.734 -30.978 1.00 30.12 81 GLU A CA 1
ATOM 632 C C . GLU A 1 81 ? -30.658 30.821 -31.930 1.00 30.12 81 GLU A C 1
ATOM 634 O O . GLU A 1 81 ? -30.746 31.092 -33.132 1.00 30.12 81 GLU A O 1
ATOM 639 N N . PRO A 1 82 ? -31.275 29.735 -31.406 1.00 31.88 82 PRO A N 1
ATOM 640 C CA . PRO A 1 82 ? -31.913 28.676 -32.188 1.00 31.88 82 PRO A CA 1
ATOM 641 C C . PRO A 1 82 ? -33.386 28.976 -32.518 1.00 31.88 82 PRO A C 1
ATOM 643 O O . PRO A 1 82 ? -34.083 29.654 -31.767 1.00 31.88 82 PRO A O 1
ATOM 646 N N . SER A 1 83 ? -33.898 28.401 -33.612 1.00 27.09 83 SER A N 1
ATOM 647 C CA . SER A 1 83 ? -35.339 28.372 -33.909 1.00 27.09 83 SER A CA 1
ATOM 648 C C . SER A 1 83 ? -35.833 26.958 -34.233 1.00 27.09 83 SER A C 1
ATOM 650 O O . SER A 1 83 ? -35.146 26.164 -34.875 1.00 27.09 83 SER A O 1
ATOM 652 N N . ASP A 1 84 ? -37.028 26.668 -33.715 1.00 25.55 84 ASP A N 1
ATOM 653 C CA . ASP A 1 84 ? -37.812 25.432 -33.789 1.00 25.55 84 ASP A CA 1
ATOM 654 C C . ASP A 1 84 ? -38.051 24.889 -35.211 1.00 25.55 84 ASP A C 1
ATOM 656 O O . ASP A 1 84 ? -38.310 25.676 -36.118 1.00 25.55 84 ASP A O 1
ATOM 660 N N . LEU A 1 85 ? -38.150 23.552 -35.373 1.00 22.97 85 LEU A N 1
ATOM 661 C CA . LEU A 1 85 ? -39.255 22.890 -36.106 1.00 22.97 85 LEU A CA 1
ATOM 662 C C . LEU A 1 85 ? -39.218 21.344 -36.063 1.00 22.97 85 LEU A C 1
ATOM 664 O O . LEU A 1 85 ? -38.178 20.700 -35.970 1.00 22.97 85 LEU A O 1
ATOM 668 N N . LYS A 1 86 ? -40.428 20.773 -36.113 1.00 21.91 86 LYS A N 1
ATOM 669 C CA . LYS A 1 86 ? -40.838 19.383 -35.850 1.00 21.91 86 LYS A CA 1
ATOM 670 C C . LYS A 1 86 ? -40.667 18.406 -37.035 1.00 21.91 86 LYS A C 1
ATOM 672 O O . LYS A 1 86 ? -40.820 18.781 -38.189 1.00 21.91 86 LYS A O 1
ATOM 677 N N . ILE A 1 87 ? -40.483 17.134 -36.657 1.00 24.06 87 ILE A N 1
ATOM 678 C CA . ILE A 1 87 ? -40.806 15.821 -37.281 1.00 24.06 87 ILE A CA 1
ATOM 679 C C . ILE A 1 87 ? -41.629 15.827 -38.591 1.00 24.06 87 ILE A C 1
ATOM 681 O O . ILE A 1 87 ? -42.757 16.306 -38.544 1.00 24.06 87 ILE A O 1
ATOM 685 N N . VAL A 1 88 ? -41.168 15.097 -39.635 1.00 22.00 88 VAL A N 1
ATOM 686 C CA . VAL A 1 88 ? -41.961 14.185 -40.520 1.00 22.00 88 VAL A CA 1
ATOM 687 C C . VAL A 1 88 ? -41.059 13.078 -41.136 1.00 22.00 88 VAL A C 1
ATOM 689 O O . VAL A 1 88 ? -39.925 13.337 -41.525 1.00 22.00 88 VAL A O 1
ATOM 692 N N . GLN A 1 89 ? -41.590 11.846 -41.201 1.00 23.89 89 GLN A N 1
ATOM 693 C CA . GLN A 1 89 ? -41.056 10.602 -41.801 1.00 23.89 89 GLN A CA 1
ATOM 694 C C . GLN A 1 89 ? -41.023 10.582 -43.347 1.00 23.89 89 GLN A C 1
ATOM 696 O O . GLN A 1 89 ? -41.945 11.101 -43.961 1.00 23.89 89 GLN A O 1
ATOM 701 N N . GLN A 1 90 ? -40.085 9.824 -43.944 1.00 23.16 90 GLN A N 1
ATOM 702 C CA . GLN A 1 90 ? -40.285 8.807 -45.018 1.00 23.16 90 GLN A CA 1
ATOM 703 C C . GLN A 1 90 ? -38.900 8.279 -45.470 1.00 23.16 90 GLN A C 1
ATOM 705 O O . GLN A 1 90 ? -38.022 9.074 -45.771 1.00 23.16 90 GLN A O 1
ATOM 710 N N . GLN A 1 91 ? -38.535 7.005 -45.274 1.00 23.98 91 GLN A N 1
ATOM 711 C CA . GLN A 1 91 ? -38.907 5.774 -46.003 1.00 23.98 91 GLN A CA 1
ATOM 712 C C . GLN A 1 91 ? -38.222 5.633 -47.383 1.00 23.98 91 GLN A C 1
ATOM 714 O O . GLN A 1 91 ? -38.596 6.342 -48.307 1.00 23.98 91 GLN A O 1
ATOM 719 N N . GLN A 1 92 ? -37.270 4.689 -47.491 1.00 24.73 92 GLN A N 1
ATOM 720 C CA . GLN A 1 92 ? -37.006 3.714 -48.583 1.00 24.73 92 GLN A CA 1
ATOM 721 C C . GLN A 1 92 ? -35.520 3.280 -48.519 1.00 24.73 92 GLN A C 1
ATOM 723 O O . GLN A 1 92 ? -34.646 4.132 -48.589 1.00 24.73 92 GLN A O 1
ATOM 728 N N . ASP A 1 93 ? -35.135 2.060 -48.134 1.00 24.95 93 ASP A N 1
ATOM 729 C CA . ASP A 1 93 ? -35.363 0.704 -48.679 1.00 24.95 93 ASP A CA 1
ATOM 730 C C . ASP A 1 93 ? -34.267 0.256 -49.678 1.00 24.95 93 ASP A C 1
ATOM 732 O O . ASP A 1 93 ? -33.728 1.058 -50.439 1.00 24.95 93 ASP A O 1
ATOM 736 N N . THR A 1 94 ? -33.993 -1.056 -49.667 1.00 26.92 94 THR A N 1
ATOM 737 C CA . THR A 1 94 ? -32.995 -1.854 -50.427 1.00 26.92 94 THR A CA 1
ATOM 738 C C . THR A 1 94 ? -31.544 -1.818 -49.907 1.00 26.92 94 THR A C 1
ATOM 740 O O . THR A 1 94 ? -30.995 -0.767 -49.617 1.00 26.92 94 THR A O 1
ATOM 743 N N . GLY A 1 95 ? -30.811 -2.924 -49.755 1.00 25.33 95 GLY A N 1
ATOM 744 C CA . GLY A 1 95 ? -31.060 -4.333 -50.046 1.00 25.33 95 GLY A CA 1
ATOM 745 C C . GLY A 1 95 ? -29.783 -5.147 -49.767 1.00 25.33 95 GLY A C 1
ATOM 746 O O . GLY A 1 95 ? -28.673 -4.620 -49.776 1.00 25.33 95 GLY A O 1
ATOM 747 N N . GLU A 1 96 ? -29.968 -6.428 -49.468 1.00 26.92 96 GLU A N 1
ATOM 748 C CA . GLU A 1 96 ? -28.970 -7.432 -49.081 1.00 26.92 96 GLU A CA 1
ATOM 749 C C . GLU A 1 96 ? -27.872 -7.703 -50.136 1.00 26.92 96 GLU A C 1
ATOM 751 O O . GLU A 1 96 ? -28.165 -7.760 -51.328 1.00 26.92 96 GLU A O 1
ATOM 756 N N . ARG A 1 97 ? -26.649 -8.054 -49.701 1.00 25.69 97 ARG A N 1
ATOM 757 C CA . ARG A 1 97 ? -26.037 -9.408 -49.820 1.00 25.69 97 ARG A CA 1
ATOM 758 C C . ARG A 1 97 ? -24.520 -9.389 -49.591 1.00 25.69 97 ARG A C 1
ATOM 760 O O . ARG A 1 97 ? -23.814 -8.461 -49.961 1.00 25.69 97 ARG A O 1
ATOM 767 N N . ALA A 1 98 ? -24.062 -10.471 -48.969 1.00 28.06 98 ALA A N 1
ATOM 768 C CA . ALA A 1 98 ? -22.703 -10.746 -48.510 1.00 28.06 98 ALA A CA 1
ATOM 769 C C . ALA A 1 98 ? -21.856 -11.513 -49.582 1.00 28.06 98 ALA A C 1
ATOM 771 O O . ALA A 1 98 ? -22.201 -11.452 -50.761 1.00 28.06 98 ALA A O 1
ATOM 772 N N . PRO A 1 99 ? -20.731 -12.191 -49.251 1.00 41.44 99 PRO A N 1
ATOM 773 C CA . PRO A 1 99 ? -19.375 -11.809 -49.674 1.00 41.44 99 PRO A CA 1
ATOM 774 C C . PRO A 1 99 ? -18.668 -12.881 -50.533 1.00 41.44 99 PRO A C 1
ATOM 776 O O . PRO A 1 99 ? -19.030 -14.052 -50.473 1.00 41.44 99 PRO A O 1
ATOM 779 N N . VAL A 1 100 ? -17.602 -12.542 -51.277 1.00 25.33 100 VAL A N 1
ATOM 780 C CA . VAL A 1 100 ? -16.804 -13.561 -51.998 1.00 25.33 100 VAL A CA 1
ATOM 781 C C . VAL A 1 100 ? -15.294 -13.238 -52.054 1.00 25.33 100 VAL A C 1
ATOM 783 O O . VAL A 1 100 ? -14.865 -12.277 -52.679 1.00 25.33 100 VAL A O 1
ATOM 786 N N . SER A 1 101 ? -14.541 -14.100 -51.355 1.00 26.17 101 SER A N 1
ATOM 787 C CA . SER A 1 101 ? -13.219 -14.720 -51.608 1.00 26.17 101 SER A CA 1
ATOM 788 C C . SER A 1 101 ? -11.980 -13.949 -52.113 1.00 26.17 101 SER A C 1
ATOM 790 O O . SER A 1 101 ? -11.980 -13.299 -53.152 1.00 26.17 101 SER A O 1
ATOM 792 N N . ARG A 1 102 ? -10.853 -14.257 -51.443 1.00 27.36 102 ARG A N 1
ATOM 793 C CA . ARG A 1 102 ? -9.449 -14.155 -51.906 1.00 27.36 102 ARG A CA 1
ATOM 794 C C . ARG A 1 102 ? -9.183 -14.965 -53.194 1.00 27.36 102 ARG A C 1
ATOM 796 O O . ARG A 1 102 ? -9.915 -15.916 -53.464 1.00 27.36 102 ARG A O 1
ATOM 803 N N . PRO A 1 103 ? -8.054 -14.709 -53.886 1.00 32.97 103 PRO A N 1
ATOM 804 C CA . PRO A 1 103 ? -6.932 -15.649 -53.739 1.00 32.97 103 PRO A CA 1
ATOM 805 C C . PRO A 1 103 ? -5.536 -14.997 -53.668 1.00 32.97 103 PRO A C 1
ATOM 807 O O . PRO A 1 103 ? -5.341 -13.818 -53.947 1.00 32.97 103 PRO A O 1
ATOM 810 N N . ALA A 1 104 ? -4.574 -15.817 -53.245 1.00 27.16 104 ALA A N 1
ATOM 811 C CA . ALA A 1 104 ? -3.148 -15.540 -53.102 1.00 27.16 104 ALA A CA 1
ATOM 812 C C . ALA A 1 104 ? -2.371 -15.627 -54.431 1.00 27.16 104 ALA A C 1
ATOM 814 O O . ALA A 1 104 ? -2.772 -16.381 -55.313 1.00 27.16 104 ALA A O 1
ATOM 815 N N . ALA A 1 105 ? -1.203 -14.973 -54.504 1.00 25.83 105 ALA A N 1
ATOM 816 C CA . ALA A 1 105 ? -0.034 -15.449 -55.258 1.00 25.83 105 ALA A CA 1
ATOM 817 C C . ALA A 1 105 ? 1.259 -14.734 -54.810 1.00 25.83 105 ALA A C 1
ATOM 819 O O . ALA A 1 105 ? 1.296 -13.515 -54.661 1.00 25.83 105 ALA A O 1
ATOM 820 N N . GLN A 1 106 ? 2.307 -15.533 -54.603 1.00 26.61 106 GLN A N 1
ATOM 821 C CA . GLN A 1 106 ? 3.717 -15.154 -54.470 1.00 26.61 106 GLN A CA 1
ATOM 822 C C . GLN A 1 106 ? 4.330 -14.863 -55.853 1.00 26.61 106 GLN A C 1
ATOM 824 O O . GLN A 1 106 ? 3.951 -15.532 -56.808 1.00 26.61 106 GLN A O 1
ATOM 829 N N . SER A 1 107 ? 5.366 -14.017 -55.932 1.00 29.02 107 SER A N 1
ATOM 830 C CA . SER A 1 107 ? 6.636 -14.310 -56.638 1.00 29.02 107 SER A CA 1
ATOM 831 C C . SER A 1 107 ? 7.612 -13.129 -56.531 1.00 29.02 107 SER A C 1
ATOM 833 O O . SER A 1 107 ? 7.183 -11.981 -56.489 1.00 29.02 107 SER A O 1
ATOM 835 N N . GLY A 1 108 ? 8.911 -13.440 -56.462 1.00 24.98 108 GLY A N 1
ATOM 836 C CA . GLY A 1 108 ? 10.010 -12.526 -56.130 1.00 24.98 108 GLY A CA 1
ATOM 837 C C . GLY A 1 108 ? 10.670 -11.766 -57.294 1.00 24.98 108 GLY A C 1
ATOM 838 O O . GLY A 1 108 ? 10.058 -11.534 -58.333 1.00 24.98 108 GLY A O 1
ATOM 839 N N . SER A 1 109 ? 11.966 -11.471 -57.085 1.00 27.84 109 SER A N 1
ATOM 840 C CA . SER A 1 109 ? 12.912 -10.630 -57.860 1.00 27.84 109 SER A CA 1
ATOM 841 C C . SER A 1 109 ? 12.730 -9.125 -57.608 1.00 27.84 109 SER A C 1
ATOM 843 O O . SER A 1 109 ? 11.614 -8.634 -57.640 1.00 27.84 109 SER A O 1
ATOM 845 N N . GLY A 1 110 ? 13.739 -8.325 -57.256 1.00 23.69 110 GLY A N 1
ATOM 846 C CA . GLY A 1 110 ? 15.175 -8.363 -57.554 1.00 23.69 110 GLY A CA 1
ATOM 847 C C . GLY A 1 110 ? 15.540 -7.027 -58.228 1.00 23.69 110 GLY A C 1
ATOM 848 O O . GLY A 1 110 ? 14.666 -6.446 -58.864 1.00 23.69 110 GLY A O 1
ATOM 849 N N . TRP A 1 111 ? 16.801 -6.592 -58.111 1.00 25.81 111 TRP A N 1
ATOM 850 C CA . TRP A 1 111 ? 17.417 -5.352 -58.642 1.00 25.81 111 TRP A CA 1
ATOM 851 C C . TRP A 1 111 ? 17.232 -4.084 -57.788 1.00 25.81 111 TRP A C 1
ATOM 853 O O . TRP A 1 111 ? 16.129 -3.786 -57.352 1.00 25.81 111 TRP A O 1
ATOM 863 N N . GLU A 1 112 ? 18.206 -3.197 -57.593 1.00 26.12 112 GLU A N 1
ATOM 864 C CA . GLU A 1 112 ? 19.678 -3.211 -57.548 1.00 26.12 112 GLU A CA 1
ATOM 865 C C . GLU A 1 112 ? 20.069 -1.768 -57.176 1.00 26.12 112 GLU A C 1
ATOM 867 O O . GLU A 1 112 ? 19.374 -0.812 -57.533 1.00 26.12 112 GLU A O 1
ATOM 872 N N . GLU A 1 113 ? 21.174 -1.612 -56.456 1.00 28.69 113 GLU A N 1
ATOM 873 C CA . GLU A 1 113 ? 21.785 -0.332 -56.108 1.00 28.69 113 GLU A CA 1
ATOM 874 C C . GLU A 1 113 ? 22.208 0.479 -57.343 1.00 28.69 113 GLU A C 1
ATOM 876 O O . GLU A 1 113 ? 22.706 -0.055 -58.334 1.00 28.69 113 GLU A O 1
ATOM 881 N N . ARG A 1 114 ? 22.142 1.808 -57.228 1.00 26.55 114 ARG A N 1
ATOM 882 C CA . ARG A 1 114 ? 23.046 2.699 -57.958 1.00 26.55 114 ARG A CA 1
ATOM 883 C C . ARG A 1 114 ? 23.473 3.843 -57.050 1.00 26.55 114 ARG A C 1
ATOM 885 O O . ARG A 1 114 ? 22.675 4.708 -56.700 1.00 26.55 114 ARG A O 1
ATOM 892 N N . GLY A 1 115 ? 24.740 3.797 -56.651 1.00 25.33 115 GLY A N 1
ATOM 893 C CA . GLY A 1 115 ? 25.453 4.930 -56.083 1.00 25.33 115 GLY A CA 1
ATOM 894 C C . GLY A 1 115 ? 25.982 5.856 -57.175 1.00 25.33 115 GLY A C 1
ATOM 895 O O . GLY A 1 115 ? 26.174 5.439 -58.315 1.00 25.33 115 GLY A O 1
ATOM 896 N N . GLU A 1 116 ? 26.290 7.089 -56.790 1.00 27.83 116 GLU A N 1
ATOM 897 C CA . GLU A 1 116 ? 27.176 7.967 -57.547 1.00 27.83 116 GLU A CA 1
ATOM 898 C C . GLU A 1 116 ? 28.036 8.785 -56.578 1.00 27.83 116 GLU A C 1
ATOM 900 O O . GLU A 1 116 ? 27.566 9.329 -55.578 1.00 27.83 116 GLU A O 1
ATOM 905 N N . LYS A 1 117 ? 29.342 8.780 -56.859 1.00 27.92 117 LYS A N 1
ATOM 906 C CA . LYS A 1 117 ? 30.408 9.470 -56.134 1.00 27.92 117 LYS A CA 1
ATOM 907 C C . LYS A 1 117 ? 30.691 10.830 -56.781 1.00 27.92 117 LYS A C 1
ATOM 909 O O . LYS A 1 117 ? 30.807 10.908 -57.992 1.00 27.92 117 LYS A O 1
ATOM 914 N N . ALA A 1 118 ? 30.916 11.810 -55.906 1.00 28.52 118 ALA A N 1
ATOM 915 C CA . ALA A 1 118 ? 31.947 12.857 -55.902 1.00 28.52 118 ALA A CA 1
ATOM 916 C C . ALA A 1 118 ? 32.390 13.549 -57.209 1.00 28.52 118 ALA A C 1
ATOM 918 O O . ALA A 1 118 ? 33.011 12.935 -58.069 1.00 28.52 118 ALA A O 1
ATOM 919 N N . GLU A 1 119 ? 32.342 14.886 -57.180 1.00 28.33 119 GLU A N 1
ATOM 920 C CA . GLU A 1 119 ? 33.316 15.747 -57.860 1.00 28.33 119 GLU A CA 1
ATOM 921 C C . GLU A 1 119 ? 33.794 16.886 -56.942 1.00 28.33 119 GLU A C 1
ATOM 923 O O . GLU A 1 119 ? 33.030 17.477 -56.178 1.00 28.33 119 GLU A O 1
ATOM 928 N N . GLN A 1 120 ? 35.103 17.144 -57.001 1.00 29.88 120 GLN A N 1
ATOM 929 C CA . GLN A 1 120 ? 35.830 18.210 -56.314 1.00 29.88 120 GLN A CA 1
ATOM 930 C C . GLN A 1 120 ? 35.830 19.489 -57.162 1.00 29.88 120 GLN A C 1
ATOM 932 O O . GLN A 1 120 ? 36.058 19.436 -58.366 1.00 29.88 120 GLN A O 1
ATOM 937 N N . GLY A 1 121 ? 35.701 20.648 -56.513 1.00 28.00 121 GLY A N 1
ATOM 938 C CA . GLY A 1 121 ? 35.921 21.961 -57.121 1.00 28.00 121 GLY A CA 1
ATOM 939 C C . GLY A 1 121 ? 36.441 22.964 -56.091 1.00 28.00 121 GLY A C 1
ATOM 940 O O . GLY A 1 121 ? 35.801 23.239 -55.083 1.00 28.00 121 GLY A O 1
ATOM 941 N N . THR A 1 122 ? 37.644 23.470 -56.337 1.00 30.31 122 THR A N 1
ATOM 942 C CA . THR A 1 122 ? 38.452 24.388 -55.520 1.00 30.31 122 THR A CA 1
ATOM 943 C C . THR A 1 122 ? 37.930 25.833 -55.485 1.00 30.31 122 THR A C 1
ATOM 945 O O . THR A 1 122 ? 37.511 26.341 -56.520 1.00 30.31 122 THR A O 1
ATOM 948 N N . GLY A 1 123 ? 38.118 26.562 -54.372 1.00 28.06 123 GLY A N 1
ATOM 949 C CA . GLY A 1 123 ? 38.053 28.035 -54.376 1.00 28.06 123 GLY A CA 1
ATOM 950 C C . GLY A 1 123 ? 38.037 28.708 -52.996 1.00 28.06 123 GLY A C 1
ATOM 951 O O . GLY A 1 123 ? 37.099 28.545 -52.231 1.00 28.06 123 GLY A O 1
ATOM 952 N N . ARG A 1 124 ? 39.086 29.484 -52.691 1.00 30.81 124 ARG A N 1
ATOM 953 C CA . ARG A 1 124 ? 39.281 30.318 -51.484 1.00 30.81 124 ARG A CA 1
ATOM 954 C C . ARG A 1 124 ? 38.241 31.446 -51.353 1.00 30.81 124 ARG A C 1
ATOM 956 O O . ARG A 1 124 ? 37.920 32.081 -52.350 1.00 30.81 124 ARG A O 1
ATOM 963 N N . GLY A 1 125 ? 37.895 31.830 -50.119 1.00 28.72 125 GLY A N 1
ATOM 964 C CA . GLY A 1 125 ? 37.294 33.141 -49.829 1.00 28.72 125 GLY A CA 1
ATOM 965 C C . GLY A 1 125 ? 36.789 33.292 -48.393 1.00 28.72 125 GLY A C 1
ATOM 966 O O . GLY A 1 125 ? 35.890 32.580 -47.973 1.00 28.72 125 GLY A O 1
ATOM 967 N N . ALA A 1 126 ? 37.392 34.211 -47.641 1.00 34.38 126 ALA A N 1
ATOM 968 C CA . ALA A 1 126 ? 37.080 34.542 -46.253 1.00 34.38 126 ALA A CA 1
ATOM 969 C C . ALA A 1 126 ? 35.699 35.203 -46.069 1.00 34.38 126 ALA A C 1
ATOM 971 O O . ALA A 1 126 ? 35.227 35.913 -46.953 1.00 34.38 126 ALA A O 1
ATOM 972 N N . GLY A 1 127 ? 35.116 35.070 -44.872 1.00 29.23 127 GLY A N 1
ATOM 973 C CA . GLY A 1 127 ? 34.013 35.927 -44.427 1.00 29.23 127 GLY A CA 1
ATOM 974 C C . GLY A 1 127 ? 33.101 35.258 -43.408 1.00 29.23 127 GLY A C 1
ATOM 975 O O . GLY A 1 127 ? 32.134 34.603 -43.775 1.00 29.23 127 GLY A O 1
ATOM 976 N N . GLY A 1 128 ? 33.400 35.438 -42.121 1.00 33.03 128 GLY A N 1
ATOM 977 C CA . GLY A 1 128 ? 32.521 35.005 -41.041 1.00 33.03 128 GLY A CA 1
ATOM 978 C C . GLY A 1 128 ? 31.181 35.746 -41.035 1.00 33.03 128 GLY A C 1
ATOM 979 O O . GLY A 1 128 ? 31.107 36.939 -41.328 1.00 33.03 128 GLY A O 1
ATOM 980 N N . ARG A 1 129 ? 30.133 35.032 -40.626 1.00 34.66 129 ARG A N 1
ATOM 981 C CA . ARG A 1 129 ? 28.986 35.569 -39.888 1.00 34.66 129 ARG A CA 1
ATOM 982 C C . ARG A 1 129 ? 28.406 34.422 -39.061 1.00 34.66 129 ARG A C 1
ATOM 984 O O . ARG A 1 129 ? 27.993 33.408 -39.611 1.00 34.66 129 ARG A O 1
ATOM 991 N N . GLY A 1 130 ? 28.526 34.563 -37.742 1.00 33.78 130 GLY A N 1
ATOM 992 C CA . GLY A 1 130 ? 28.198 33.543 -36.753 1.00 33.78 130 GLY A CA 1
ATOM 993 C C . GLY A 1 130 ? 26.702 33.273 -36.627 1.00 33.78 130 GLY A C 1
ATOM 994 O O . GLY A 1 130 ? 25.868 34.125 -36.936 1.00 33.78 130 GLY A O 1
ATOM 995 N N . ALA A 1 131 ? 26.399 32.071 -36.144 1.00 35.62 131 ALA A N 1
ATOM 996 C CA . ALA A 1 131 ? 25.097 31.704 -35.608 1.00 35.62 131 ALA A CA 1
ATOM 997 C C . ALA A 1 131 ? 24.776 32.549 -34.354 1.00 35.62 131 ALA A C 1
ATOM 999 O O . ALA A 1 131 ? 25.704 32.963 -33.651 1.00 35.62 131 ALA A O 1
ATOM 1000 N N . PRO A 1 132 ? 23.495 32.824 -34.054 1.00 33.91 132 PRO A N 1
ATOM 1001 C CA . PRO A 1 132 ? 23.125 33.568 -32.857 1.00 33.91 132 PRO A CA 1
ATOM 1002 C C . PRO A 1 132 ? 23.451 32.745 -31.603 1.00 33.91 132 PRO A C 1
ATOM 1004 O O . PRO A 1 132 ? 22.962 31.631 -31.437 1.00 33.91 132 PRO A O 1
ATOM 1007 N N . ALA A 1 133 ? 24.280 33.305 -30.721 1.00 35.72 133 ALA A N 1
ATOM 1008 C CA . ALA A 1 133 ? 24.480 32.798 -29.371 1.00 35.72 133 ALA A CA 1
ATOM 1009 C C . ALA A 1 133 ? 23.402 33.396 -28.459 1.00 35.72 133 ALA A C 1
ATOM 1011 O O . ALA A 1 133 ? 23.273 34.618 -28.360 1.00 35.72 133 ALA A O 1
ATOM 1012 N N . VAL A 1 134 ? 22.630 32.533 -27.805 1.00 34.28 134 VAL A N 1
ATOM 1013 C CA . VAL A 1 134 ? 21.751 32.909 -26.697 1.00 34.28 134 VAL A CA 1
ATOM 1014 C C . VAL A 1 134 ? 22.621 32.976 -25.446 1.00 34.28 134 VAL A C 1
ATOM 1016 O O . VAL A 1 134 ? 23.278 31.997 -25.098 1.00 34.28 134 VAL A O 1
ATOM 1019 N N . ARG A 1 135 ? 22.664 34.141 -24.798 1.00 33.28 135 ARG A N 1
ATOM 1020 C CA . ARG A 1 135 ? 23.301 34.321 -23.492 1.00 33.28 135 ARG A CA 1
ATOM 1021 C C . ARG A 1 135 ? 22.215 34.140 -22.435 1.00 33.28 135 ARG A C 1
ATOM 1023 O O . ARG A 1 135 ? 21.272 34.924 -22.399 1.00 33.28 135 ARG A O 1
ATOM 1030 N N . LEU A 1 136 ? 22.328 33.077 -21.649 1.00 31.69 136 LEU A N 1
ATOM 1031 C CA . LEU A 1 136 ? 21.560 32.884 -20.425 1.00 31.69 136 LEU A CA 1
ATOM 1032 C C . LEU A 1 136 ? 22.445 33.392 -19.287 1.00 31.69 136 LEU A C 1
ATOM 1034 O O . LEU A 1 136 ? 23.475 32.783 -19.008 1.00 31.69 136 LEU A O 1
ATOM 1038 N N . ASP A 1 137 ? 22.082 34.524 -18.690 1.00 33.59 137 ASP A N 1
ATOM 1039 C CA . ASP A 1 137 ? 22.611 34.894 -17.379 1.00 33.59 137 ASP A CA 1
ATOM 1040 C C . ASP A 1 137 ? 21.780 34.114 -16.351 1.00 33.59 137 ASP A C 1
ATOM 1042 O O . ASP A 1 137 ? 20.569 34.308 -16.243 1.00 33.59 137 ASP A O 1
ATOM 1046 N N . MET A 1 138 ? 22.419 33.160 -15.676 1.00 34.03 138 MET A N 1
ATOM 1047 C CA . MET A 1 138 ? 21.851 32.437 -14.543 1.00 34.03 138 MET A CA 1
ATOM 1048 C C . MET A 1 138 ? 22.574 32.903 -13.284 1.00 34.03 138 MET A C 1
ATOM 1050 O O . MET A 1 138 ? 23.795 32.759 -13.201 1.00 34.03 138 MET A O 1
ATOM 1054 N N . ASP A 1 139 ? 21.826 33.422 -12.314 1.00 32.41 139 ASP A N 1
ATOM 1055 C CA . ASP A 1 139 ? 22.299 33.516 -10.936 1.00 32.41 139 ASP A CA 1
ATOM 1056 C C . ASP A 1 139 ? 22.317 32.092 -10.372 1.00 32.41 139 ASP A C 1
ATOM 1058 O O . ASP A 1 139 ? 21.281 31.433 -10.266 1.00 32.41 139 ASP A O 1
ATOM 1062 N N . LEU A 1 140 ? 23.518 31.575 -10.121 1.00 33.75 140 LEU A N 1
ATOM 1063 C CA . LEU A 1 140 ? 23.725 30.238 -9.584 1.00 33.75 140 LEU A CA 1
ATOM 1064 C C . LEU A 1 140 ? 23.994 30.363 -8.081 1.00 33.75 140 LEU A C 1
ATOM 1066 O O . LEU A 1 140 ? 25.112 30.692 -7.686 1.00 33.75 140 LEU A O 1
ATOM 1070 N N . ASP A 1 141 ? 22.988 30.086 -7.257 1.00 33.69 141 ASP A N 1
ATOM 1071 C CA . ASP A 1 141 ? 23.205 29.810 -5.837 1.00 33.69 141 ASP A CA 1
ATOM 1072 C C . ASP A 1 141 ? 23.662 28.353 -5.704 1.00 33.69 141 ASP A C 1
ATOM 1074 O O . ASP A 1 141 ? 22.952 27.420 -6.082 1.00 33.69 141 ASP A O 1
ATOM 1078 N N . ALA A 1 142 ? 24.891 28.158 -5.230 1.00 35.62 142 ALA A N 1
ATOM 1079 C CA . ALA A 1 142 ? 25.477 26.843 -5.010 1.00 35.62 142 ALA A CA 1
ATOM 1080 C C . ALA A 1 142 ? 25.833 26.685 -3.530 1.00 35.62 142 ALA A C 1
ATOM 1082 O O . ALA A 1 142 ? 26.819 27.257 -3.062 1.00 35.62 142 ALA A O 1
ATOM 1083 N N . ASP A 1 143 ? 25.057 25.873 -2.814 1.00 31.33 143 ASP A N 1
ATOM 1084 C CA . ASP A 1 143 ? 25.409 25.418 -1.472 1.00 31.33 143 ASP A CA 1
ATOM 1085 C C . ASP A 1 143 ? 26.343 24.206 -1.563 1.00 31.33 143 ASP A C 1
ATOM 1087 O O . ASP A 1 143 ? 26.020 23.176 -2.158 1.00 31.33 143 ASP A O 1
ATOM 1091 N N . ILE A 1 144 ? 27.538 24.335 -0.982 1.00 37.97 144 ILE A N 1
ATOM 1092 C CA . ILE A 1 144 ? 28.544 23.270 -0.930 1.00 37.97 144 ILE A CA 1
ATOM 1093 C C . ILE A 1 144 ? 28.749 22.878 0.534 1.00 37.97 144 ILE A C 1
ATOM 1095 O O . ILE A 1 144 ? 29.449 23.567 1.278 1.00 37.97 144 ILE A O 1
ATOM 1099 N N . GLU A 1 145 ? 28.184 21.743 0.949 1.00 31.42 145 GLU A N 1
ATOM 1100 C CA . GLU A 1 145 ? 28.445 21.164 2.269 1.00 31.42 145 GLU A CA 1
ATOM 1101 C C . GLU A 1 145 ? 29.600 20.147 2.179 1.00 31.42 145 GLU A C 1
ATOM 1103 O O . GLU A 1 145 ? 29.477 19.076 1.587 1.00 31.42 145 GLU A O 1
ATOM 1108 N N . MET A 1 146 ? 30.756 20.468 2.771 1.00 38.88 146 MET A N 1
ATOM 1109 C CA . MET A 1 146 ? 31.895 19.545 2.870 1.00 38.88 146 MET A CA 1
ATOM 1110 C C . MET A 1 146 ? 32.028 18.994 4.292 1.00 38.88 146 MET A C 1
ATOM 1112 O O . MET A 1 146 ? 32.467 19.696 5.202 1.00 38.88 146 MET A O 1
ATOM 1116 N N . LYS A 1 147 ? 31.746 17.701 4.483 1.00 35.75 147 LYS A N 1
ATOM 1117 C CA . LYS A 1 147 ? 32.041 16.978 5.732 1.00 35.75 147 LYS A CA 1
ATOM 1118 C C . LYS A 1 147 ? 33.331 16.169 5.580 1.00 35.75 147 LYS A C 1
ATOM 1120 O O . LYS A 1 147 ? 33.311 15.011 5.180 1.00 35.75 147 LYS A O 1
ATOM 1125 N N . ALA A 1 148 ? 34.471 16.775 5.916 1.00 45.56 148 ALA A N 1
ATOM 1126 C CA . ALA A 1 148 ? 35.762 16.087 5.990 1.00 45.56 148 ALA A CA 1
ATOM 1127 C C . ALA A 1 148 ? 36.514 16.447 7.281 1.00 45.56 148 ALA A C 1
ATOM 1129 O O . ALA A 1 148 ? 36.595 17.610 7.671 1.00 45.56 148 ALA A O 1
ATOM 1130 N N . LYS A 1 149 ? 37.108 15.448 7.945 1.00 38.66 149 LYS A N 1
ATOM 1131 C CA . LYS A 1 149 ? 37.917 15.635 9.160 1.00 38.66 149 LYS A CA 1
ATOM 1132 C C . LYS A 1 149 ? 39.388 15.815 8.768 1.00 38.66 149 LYS A C 1
ATOM 1134 O O . LYS A 1 149 ? 40.158 14.859 8.760 1.00 38.66 149 LYS A O 1
ATOM 1139 N N . ILE A 1 150 ? 39.771 17.033 8.391 1.00 45.62 150 ILE A N 1
ATOM 1140 C CA . ILE A 1 150 ? 41.127 17.350 7.911 1.00 45.62 150 ILE A CA 1
ATOM 1141 C C . ILE A 1 150 ? 41.983 17.862 9.083 1.00 45.62 150 ILE A C 1
ATOM 1143 O O . ILE A 1 150 ? 41.569 18.757 9.814 1.00 45.62 150 ILE A O 1
ATOM 1147 N N . LYS A 1 151 ? 43.185 17.300 9.280 1.00 39.53 151 LYS A N 1
ATOM 1148 C CA . LYS A 1 151 ? 44.219 17.866 10.168 1.00 39.53 151 LYS A CA 1
ATOM 1149 C C . LYS A 1 151 ? 45.283 18.568 9.321 1.00 39.53 151 LYS A C 1
ATOM 1151 O O . LYS A 1 151 ? 46.226 17.927 8.867 1.00 39.53 151 LYS A O 1
ATOM 1156 N N . GLY A 1 152 ? 45.108 19.869 9.114 1.00 51.97 152 GLY A N 1
ATOM 1157 C CA . GLY A 1 152 ? 46.007 20.753 8.368 1.00 51.97 152 GLY A CA 1
ATOM 1158 C C . GLY A 1 152 ? 45.278 22.024 7.926 1.00 51.97 152 GLY A C 1
ATOM 1159 O O . GLY A 1 152 ? 44.053 22.087 8.027 1.00 51.97 152 GLY A O 1
ATOM 1160 N N . ASP A 1 153 ? 46.018 23.022 7.442 1.00 40.53 153 ASP A N 1
ATOM 1161 C CA . ASP A 1 153 ? 45.432 24.265 6.931 1.00 40.53 153 ASP A CA 1
ATOM 1162 C C . ASP A 1 153 ? 44.767 24.022 5.568 1.00 40.53 153 ASP A C 1
ATOM 1164 O O . ASP A 1 153 ? 45.377 23.473 4.647 1.00 40.53 153 ASP A O 1
ATOM 1168 N N . ILE A 1 154 ? 43.510 24.441 5.428 1.00 41.25 154 ILE A N 1
ATOM 1169 C CA . ILE A 1 154 ? 42.764 24.373 4.168 1.00 41.25 154 ILE A CA 1
ATOM 1170 C C . ILE A 1 154 ? 42.979 25.686 3.416 1.00 41.25 154 ILE A C 1
ATOM 1172 O O . ILE A 1 154 ? 42.731 26.763 3.951 1.00 41.25 154 ILE A O 1
ATOM 1176 N N . THR A 1 155 ? 43.413 25.604 2.158 1.00 39.91 155 THR A N 1
ATOM 1177 C CA . THR A 1 155 ? 43.454 26.755 1.245 1.00 39.91 155 THR A CA 1
ATOM 1178 C C . THR A 1 155 ? 42.453 26.529 0.119 1.00 39.91 155 THR A C 1
ATOM 1180 O O . THR A 1 155 ? 42.617 25.600 -0.669 1.00 39.91 155 THR A O 1
ATOM 1183 N N . LEU A 1 156 ? 41.423 27.374 0.041 1.00 40.12 156 LEU A N 1
ATOM 1184 C CA . LEU A 1 156 ? 40.461 27.386 -1.063 1.00 40.12 156 LEU A CA 1
ATOM 1185 C C . LEU A 1 156 ? 40.901 28.416 -2.112 1.00 40.12 156 LEU A C 1
ATOM 1187 O O . LEU A 1 156 ? 41.185 29.562 -1.768 1.00 40.12 156 LEU A O 1
ATOM 1191 N N . ALA A 1 157 ? 40.933 28.029 -3.387 1.00 40.91 157 ALA A N 1
ATOM 1192 C CA . ALA A 1 157 ? 41.179 28.943 -4.500 1.00 40.91 157 ALA A CA 1
ATOM 1193 C C . ALA A 1 157 ? 40.077 28.781 -5.550 1.00 40.91 157 ALA A C 1
ATOM 1195 O O . ALA A 1 157 ? 39.906 27.701 -6.111 1.00 40.91 157 ALA A O 1
ATOM 1196 N N . VAL A 1 158 ? 39.347 29.861 -5.823 1.00 41.50 158 VAL A N 1
ATOM 1197 C CA . VAL A 1 158 ? 38.366 29.925 -6.912 1.00 41.50 158 VAL A CA 1
ATOM 1198 C C . VAL A 1 158 ? 39.091 30.436 -8.154 1.00 41.50 158 VAL A C 1
ATOM 1200 O O . VAL A 1 158 ? 39.671 31.523 -8.134 1.00 41.50 158 VAL A O 1
ATOM 1203 N N . LEU A 1 159 ? 39.112 29.635 -9.218 1.00 40.97 159 LEU A N 1
ATOM 1204 C CA . LEU A 1 159 ? 39.699 30.014 -10.501 1.00 40.97 159 LEU A CA 1
ATOM 1205 C C . LEU A 1 159 ? 38.576 30.358 -11.477 1.00 40.97 159 LEU A C 1
ATOM 1207 O O . LEU A 1 159 ? 37.791 29.488 -11.842 1.00 40.97 159 LEU A O 1
ATOM 1211 N N . ASP A 1 160 ? 38.529 31.619 -11.898 1.00 39.78 160 ASP A N 1
ATOM 1212 C CA . ASP A 1 160 ? 37.648 32.072 -12.972 1.00 39.78 160 ASP A CA 1
ATOM 1213 C C . ASP A 1 160 ? 38.231 31.662 -14.336 1.00 39.78 160 ASP A C 1
ATOM 1215 O O . ASP A 1 160 ? 39.427 31.828 -14.614 1.00 39.78 160 ASP A O 1
ATOM 1219 N N . GLY A 1 161 ? 37.387 31.063 -15.168 1.00 38.34 161 GLY A N 1
ATOM 1220 C CA . GLY A 1 161 ? 37.747 30.490 -16.452 1.00 38.34 161 GLY A CA 1
ATOM 1221 C C . GLY A 1 161 ? 37.614 31.496 -17.586 1.00 38.34 161 GLY A C 1
ATOM 1222 O O . GLY A 1 161 ? 36.692 31.379 -18.383 1.00 38.34 161 GLY A O 1
ATOM 1223 N N . ASP A 1 162 ? 38.577 32.410 -17.740 1.00 35.06 162 ASP A N 1
ATOM 1224 C CA . ASP A 1 162 ? 38.841 33.010 -19.053 1.00 35.06 162 ASP A CA 1
ATOM 1225 C C . ASP A 1 162 ? 40.343 33.261 -19.288 1.00 35.06 162 ASP A C 1
ATOM 1227 O O . ASP A 1 162 ? 41.016 34.086 -18.659 1.00 35.06 162 ASP A O 1
ATOM 1231 N N . GLN A 1 163 ? 40.906 32.495 -20.222 1.00 45.03 163 GLN A N 1
ATOM 1232 C CA . GLN A 1 163 ? 42.299 32.571 -20.653 1.00 45.03 163 GLN A CA 1
ATOM 1233 C C . GLN A 1 163 ? 42.483 33.764 -21.597 1.00 45.03 163 GLN A C 1
ATOM 1235 O O . GLN A 1 163 ? 42.599 33.583 -22.809 1.00 45.03 163 GLN A O 1
ATOM 1240 N N . LYS A 1 164 ? 42.559 34.986 -21.048 1.00 39.50 164 LYS A N 1
ATOM 1241 C CA . LYS A 1 164 ? 43.382 36.102 -21.567 1.00 39.50 164 LYS A CA 1
ATOM 1242 C C . LYS A 1 164 ? 43.301 37.333 -20.653 1.00 39.50 164 LYS A C 1
ATOM 1244 O O . LYS A 1 164 ? 42.298 38.027 -20.616 1.00 39.50 164 LYS A O 1
ATOM 1249 N N . LYS A 1 165 ? 44.458 37.675 -20.064 1.00 36.34 165 LYS A N 1
ATOM 1250 C CA . LYS A 1 165 ? 44.780 38.851 -19.215 1.00 36.34 165 LYS A CA 1
ATOM 1251 C C . LYS A 1 165 ? 44.490 38.694 -17.716 1.00 36.34 165 LYS A C 1
ATOM 1253 O O . LYS A 1 165 ? 43.658 39.382 -17.142 1.00 36.34 165 LYS A O 1
ATOM 1258 N N . ALA A 1 166 ? 45.321 37.892 -17.053 1.00 31.09 166 ALA A N 1
ATOM 1259 C CA . ALA A 1 166 ? 45.434 37.893 -15.600 1.00 31.09 166 ALA A CA 1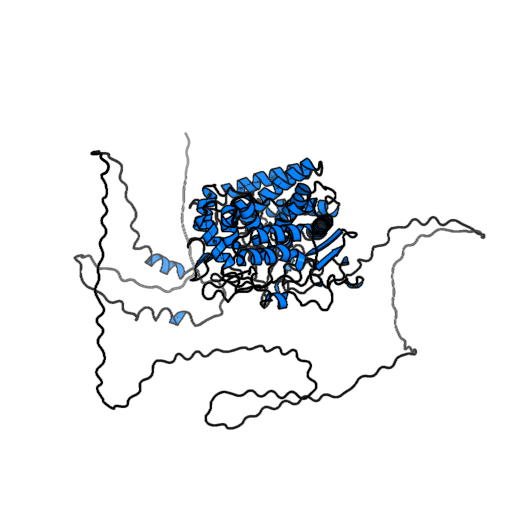
ATOM 1260 C C . ALA A 1 166 ? 46.068 39.204 -15.077 1.00 31.09 166 ALA A C 1
ATOM 1262 O O . ALA A 1 166 ? 47.267 39.440 -15.245 1.00 31.09 166 ALA A O 1
ATOM 1263 N N . ARG A 1 167 ? 45.281 40.027 -14.374 1.00 32.06 167 ARG A N 1
ATOM 1264 C CA . ARG A 1 167 ? 45.759 40.781 -13.203 1.00 32.06 167 ARG A CA 1
ATOM 1265 C C . ARG A 1 167 ? 45.137 40.128 -11.970 1.00 32.06 167 ARG A C 1
ATOM 1267 O O . ARG A 1 167 ? 43.934 39.921 -11.918 1.00 32.06 167 ARG A O 1
ATOM 1274 N N . ARG A 1 168 ? 46.007 39.730 -11.042 1.00 36.47 168 ARG A N 1
ATOM 1275 C CA . ARG A 1 168 ? 45.730 38.891 -9.871 1.00 36.47 168 ARG A CA 1
ATOM 1276 C C . ARG A 1 168 ? 44.928 39.658 -8.819 1.00 36.47 168 ARG A C 1
ATOM 1278 O O . ARG A 1 168 ? 45.422 40.681 -8.363 1.00 36.47 168 ARG A O 1
ATOM 1285 N N . ASN A 1 169 ? 43.815 39.092 -8.361 1.00 29.89 169 ASN A N 1
ATOM 1286 C CA . ASN A 1 169 ? 43.298 39.327 -7.013 1.00 29.89 169 ASN A CA 1
ATOM 1287 C C . ASN A 1 169 ? 43.259 37.970 -6.301 1.00 29.89 169 ASN A C 1
ATOM 1289 O O . ASN A 1 169 ? 42.568 37.057 -6.740 1.00 29.89 169 ASN A O 1
ATOM 1293 N N . LEU A 1 170 ? 44.076 37.826 -5.258 1.00 31.25 170 LEU A N 1
ATOM 1294 C CA . LEU A 1 170 ? 44.144 36.644 -4.402 1.00 31.25 170 LEU A CA 1
ATOM 1295 C C . LEU A 1 170 ? 43.459 37.012 -3.083 1.00 31.25 170 LEU A C 1
ATOM 1297 O O . LEU A 1 170 ? 43.918 37.932 -2.407 1.00 31.25 170 LEU A O 1
ATOM 1301 N N . TYR A 1 171 ? 42.387 36.313 -2.723 1.00 31.77 171 TYR A N 1
ATOM 1302 C CA . TYR A 1 171 ? 41.760 36.446 -1.409 1.00 31.77 171 TYR A CA 1
ATOM 1303 C C . TYR A 1 171 ? 42.237 35.284 -0.536 1.00 31.77 171 TYR A C 1
ATOM 1305 O O . TYR A 1 171 ? 42.012 34.125 -0.868 1.00 31.77 171 TYR A O 1
ATOM 1313 N N . VAL A 1 172 ? 42.949 35.599 0.548 1.00 30.30 172 VAL A N 1
ATOM 1314 C CA . VAL A 1 172 ? 43.458 34.623 1.521 1.00 30.30 172 VAL A CA 1
ATOM 1315 C C . VAL A 1 172 ? 42.747 34.871 2.845 1.00 30.30 172 VAL A C 1
ATOM 1317 O O . VAL A 1 172 ? 42.814 35.979 3.374 1.00 30.30 172 VAL A O 1
ATOM 1320 N N . VAL A 1 173 ? 42.090 33.846 3.386 1.00 31.25 173 VAL A N 1
ATOM 1321 C CA . VAL A 1 173 ? 41.500 33.864 4.731 1.00 31.25 173 VAL A CA 1
ATOM 1322 C C . VAL A 1 173 ? 42.260 32.849 5.584 1.00 31.25 173 VAL A C 1
ATOM 1324 O O . VAL A 1 173 ? 42.300 31.671 5.243 1.00 31.25 173 VAL A O 1
ATOM 1327 N N . GLN A 1 174 ? 42.892 33.304 6.670 1.00 27.14 174 GLN A N 1
ATOM 1328 C CA . GLN A 1 174 ? 43.561 32.452 7.662 1.00 27.14 174 GLN A CA 1
ATOM 1329 C C . GLN A 1 174 ? 42.741 32.420 8.955 1.00 27.14 174 GLN A C 1
ATOM 1331 O O . GLN A 1 174 ? 42.367 33.472 9.471 1.00 27.14 174 GLN A O 1
ATOM 1336 N N . VAL A 1 175 ? 42.519 31.226 9.509 1.00 30.67 175 VAL A N 1
ATOM 1337 C CA . VAL A 1 175 ? 41.900 31.022 10.829 1.00 30.67 175 VAL A CA 1
ATOM 1338 C C . VAL A 1 175 ? 42.874 30.213 11.696 1.00 30.67 175 VAL A C 1
ATOM 1340 O O . VAL A 1 175 ? 43.239 29.109 11.297 1.00 30.67 175 VAL A O 1
ATOM 1343 N N . PRO A 1 176 ? 43.342 30.724 12.851 1.00 27.14 176 PRO A N 1
ATOM 1344 C CA . PRO A 1 176 ? 44.318 30.015 13.676 1.00 27.14 176 PRO A CA 1
ATOM 1345 C C . PRO A 1 176 ? 43.661 28.981 14.606 1.00 27.14 176 PRO A C 1
ATOM 1347 O O . PRO A 1 176 ? 42.637 29.255 15.231 1.00 27.14 176 PRO A O 1
ATOM 1350 N N . VAL A 1 177 ? 44.304 27.817 14.760 1.00 30.31 177 VAL A N 1
ATOM 1351 C CA . VAL A 1 177 ? 43.935 26.757 15.714 1.00 30.31 177 VAL A CA 1
ATOM 1352 C C . VAL A 1 177 ? 45.007 26.630 16.801 1.00 30.31 177 VAL A C 1
ATOM 1354 O O . VAL A 1 177 ? 46.158 26.312 16.512 1.00 30.31 177 VAL A O 1
ATOM 1357 N N . ALA A 1 178 ? 44.620 26.805 18.065 1.00 30.75 178 ALA A N 1
ATOM 1358 C CA . ALA A 1 178 ? 45.380 26.370 19.240 1.00 30.75 178 ALA A CA 1
ATOM 1359 C C . ALA A 1 178 ? 44.408 26.082 20.397 1.00 30.75 178 ALA A C 1
ATOM 1361 O O . ALA A 1 178 ? 43.475 26.851 20.585 1.00 30.75 178 ALA A O 1
ATOM 1362 N N . LEU A 1 179 ? 44.559 25.080 21.266 1.00 31.05 179 LEU A N 1
ATOM 1363 C CA . LEU A 1 179 ? 45.256 23.789 21.283 1.00 31.05 179 LEU A CA 1
ATOM 1364 C C . LEU A 1 179 ? 44.741 23.088 22.566 1.00 31.05 179 LEU A C 1
ATOM 1366 O O . LEU A 1 179 ? 44.591 23.744 23.589 1.00 31.05 179 LEU A O 1
ATOM 1370 N N . LEU A 1 180 ? 44.567 21.763 22.487 1.00 29.27 180 LEU A N 1
ATOM 1371 C CA . LEU A 1 180 ? 44.687 20.748 23.557 1.00 29.27 180 LEU A CA 1
ATOM 1372 C C . LEU A 1 180 ? 43.759 20.773 24.789 1.00 29.27 180 LEU A C 1
ATOM 1374 O O . LEU A 1 180 ? 43.739 21.704 25.584 1.00 29.27 180 LEU A O 1
ATOM 1378 N N . GLY A 1 181 ? 43.099 19.633 25.020 1.00 29.02 181 GLY A N 1
ATOM 1379 C CA . GLY A 1 181 ? 42.502 19.300 26.312 1.00 29.02 181 GLY A CA 1
ATOM 1380 C C . GLY A 1 181 ? 43.509 18.781 27.346 1.00 29.02 181 GLY A C 1
ATOM 1381 O O . GLY A 1 181 ? 44.634 18.441 26.994 1.00 29.02 181 GLY A O 1
ATOM 1382 N N . ILE A 1 182 ? 43.063 18.715 28.609 1.00 26.95 182 ILE A N 1
ATOM 1383 C CA . ILE A 1 182 ? 43.284 17.669 29.633 1.00 26.95 182 ILE A CA 1
ATOM 1384 C C . ILE A 1 182 ? 42.425 18.023 30.874 1.00 26.95 182 ILE A C 1
ATOM 1386 O O . ILE A 1 182 ? 42.256 19.184 31.231 1.00 26.95 182 ILE A O 1
ATOM 1390 N N . THR A 1 183 ? 41.867 16.977 31.484 1.00 30.89 183 THR A N 1
ATOM 1391 C CA . THR A 1 183 ? 41.098 16.847 32.741 1.00 30.89 183 THR A CA 1
ATOM 1392 C C . THR A 1 183 ? 41.694 17.513 33.993 1.00 30.89 183 THR A C 1
ATOM 1394 O O . THR A 1 183 ? 42.911 17.511 34.115 1.00 30.89 183 THR A O 1
ATOM 1397 N N . ILE A 1 184 ? 40.853 17.895 34.979 1.00 23.55 184 ILE A N 1
ATOM 1398 C CA . ILE A 1 184 ? 41.020 17.659 36.441 1.00 23.55 184 ILE A CA 1
ATOM 1399 C C . ILE A 1 184 ? 39.672 17.849 37.178 1.00 23.55 184 ILE A C 1
ATOM 1401 O O . ILE A 1 184 ? 38.879 18.735 36.875 1.00 23.55 184 ILE A O 1
ATOM 1405 N N . SER A 1 185 ? 39.448 16.969 38.149 1.00 23.39 185 SER A N 1
ATOM 1406 C CA . SER A 1 185 ? 38.328 16.812 39.081 1.00 23.39 185 SER A CA 1
ATOM 1407 C C . SER A 1 185 ? 38.442 17.619 40.395 1.00 23.39 185 SER A C 1
ATOM 1409 O O . SER A 1 185 ? 39.548 17.853 40.867 1.00 23.39 185 SER A O 1
ATOM 1411 N N . ALA A 1 186 ? 37.276 17.828 41.037 1.00 23.64 186 ALA A N 1
ATOM 1412 C CA . ALA A 1 186 ? 36.989 17.904 42.491 1.00 23.64 186 ALA A CA 1
ATOM 1413 C C . ALA A 1 186 ? 37.181 19.218 43.312 1.00 23.64 186 ALA A C 1
ATOM 1415 O O . ALA A 1 186 ? 38.304 19.587 43.625 1.00 23.64 186 ALA A O 1
ATOM 1416 N N . PHE A 1 187 ? 36.024 19.754 43.780 1.00 22.48 187 PHE A N 1
ATOM 1417 C CA . PHE A 1 187 ? 35.643 20.323 45.114 1.00 22.48 187 PHE A CA 1
ATOM 1418 C C . PHE A 1 187 ? 36.483 21.451 45.795 1.00 22.48 187 PHE A C 1
ATOM 1420 O O . PHE A 1 187 ? 37.629 21.668 45.432 1.00 22.48 187 PHE A O 1
ATOM 1427 N N . PRO A 1 188 ? 36.036 22.055 46.932 1.00 45.69 188 PRO A N 1
ATOM 1428 C CA . PRO A 1 188 ? 34.775 22.752 47.280 1.00 45.69 188 PRO A CA 1
ATOM 1429 C C . PRO A 1 188 ? 35.018 24.155 47.928 1.00 45.69 188 PRO A C 1
ATOM 1431 O O . PRO A 1 188 ? 36.158 24.530 48.177 1.00 45.69 188 PRO A O 1
ATOM 1434 N N . ALA A 1 189 ? 33.938 24.868 48.307 1.00 24.72 189 ALA A N 1
ATOM 1435 C CA . ALA A 1 189 ? 33.687 25.417 49.668 1.00 24.72 189 ALA A CA 1
ATOM 1436 C C . ALA A 1 189 ? 33.109 26.858 49.759 1.00 24.72 189 ALA A C 1
ATOM 1438 O O . ALA A 1 189 ? 33.752 27.842 49.416 1.00 24.72 189 ALA A O 1
ATOM 1439 N N . SER A 1 190 ? 31.907 26.908 50.359 1.00 25.55 190 SER A N 1
ATOM 1440 C CA . SER A 1 190 ? 31.442 27.764 51.477 1.00 25.55 190 SER A CA 1
ATOM 1441 C C . SER A 1 190 ? 31.320 29.300 51.380 1.00 25.55 190 SER A C 1
ATOM 1443 O O . SER A 1 190 ? 32.314 30.006 51.297 1.00 25.55 190 SER A O 1
ATOM 1445 N N . HIS A 1 191 ? 30.070 29.741 51.625 1.00 26.92 191 HIS A N 1
ATOM 1446 C CA . HIS A 1 191 ? 29.583 30.809 52.529 1.00 26.92 191 HIS A CA 1
ATOM 1447 C C . HIS A 1 191 ? 30.190 32.228 52.479 1.00 26.92 191 HIS A C 1
ATOM 1449 O O . HIS A 1 191 ? 31.374 32.412 52.726 1.00 26.92 191 HIS A O 1
ATOM 1455 N N . VAL A 1 192 ? 29.322 33.249 52.369 1.00 26.72 192 VAL A N 1
ATOM 1456 C CA . VAL A 1 192 ? 28.930 34.166 53.473 1.00 26.72 192 VAL A CA 1
ATOM 1457 C C . VAL A 1 192 ? 27.868 35.176 52.988 1.00 26.72 192 VAL A C 1
ATOM 1459 O O . VAL A 1 192 ? 27.929 35.693 51.877 1.00 26.72 192 VAL A O 1
ATOM 1462 N N . ASP A 1 193 ? 26.898 35.405 53.877 1.00 26.92 193 ASP A N 1
ATOM 1463 C CA . ASP A 1 193 ? 25.759 36.329 53.863 1.00 26.92 193 ASP A CA 1
ATOM 1464 C C . ASP A 1 193 ? 26.077 37.823 53.659 1.00 26.92 193 ASP A C 1
ATOM 1466 O O . ASP A 1 193 ? 27.120 38.311 54.093 1.00 26.92 193 ASP A O 1
ATOM 1470 N N . LEU A 1 194 ? 25.068 38.594 53.217 1.00 24.67 194 LEU A N 1
ATOM 1471 C CA . LEU A 1 194 ? 24.711 39.847 53.900 1.00 24.67 194 LEU A CA 1
ATOM 1472 C C . LEU A 1 194 ? 23.213 40.198 53.759 1.00 24.67 194 LEU A C 1
ATOM 1474 O O . LEU A 1 194 ? 22.571 39.950 52.744 1.00 24.67 194 LEU A O 1
ATOM 1478 N N . VAL A 1 195 ? 22.692 40.788 54.835 1.00 28.44 195 VAL A N 1
ATOM 1479 C CA . VAL A 1 195 ? 21.292 40.927 55.272 1.00 28.44 195 VAL A CA 1
ATOM 1480 C C . VAL A 1 195 ? 20.777 42.375 55.137 1.00 28.44 195 VAL A C 1
ATOM 1482 O O . VAL A 1 195 ? 21.583 43.300 55.222 1.00 28.44 195 VAL A O 1
ATOM 1485 N N . ASN A 1 196 ? 19.433 42.529 55.110 1.00 27.20 196 ASN A N 1
ATOM 1486 C CA . ASN A 1 196 ? 18.547 43.659 55.526 1.00 27.20 196 ASN A CA 1
ATOM 1487 C C . ASN A 1 196 ? 17.693 44.227 54.358 1.00 27.20 196 ASN A C 1
ATOM 1489 O O . ASN A 1 196 ? 18.229 44.443 53.286 1.00 27.20 196 ASN A O 1
ATOM 1493 N N . ARG A 1 197 ? 16.394 44.576 54.464 1.00 28.58 197 ARG A N 1
ATOM 1494 C CA . ARG A 1 197 ? 15.436 44.721 55.584 1.00 28.58 197 ARG A CA 1
ATOM 1495 C C . ARG A 1 197 ? 14.022 45.071 55.045 1.00 28.58 197 ARG A C 1
ATOM 1497 O O . ARG A 1 197 ? 13.930 45.679 53.988 1.00 28.58 197 ARG A O 1
ATOM 1504 N N . LEU A 1 198 ? 13.010 44.858 55.904 1.00 25.56 198 LEU A N 1
ATOM 1505 C CA . LEU A 1 198 ? 11.719 45.578 56.083 1.00 25.56 198 LEU A CA 1
ATOM 1506 C C . LEU A 1 198 ? 10.381 44.931 55.623 1.00 25.56 198 LEU A C 1
ATOM 1508 O O . LEU A 1 198 ? 10.017 44.890 54.458 1.00 25.56 198 LEU A O 1
ATOM 1512 N N . SER A 1 199 ? 9.667 44.514 56.677 1.00 26.28 199 SER A N 1
ATOM 1513 C CA . SER A 1 199 ? 8.242 44.264 56.984 1.00 26.28 199 SER A CA 1
ATOM 1514 C C . SER A 1 199 ? 7.141 45.038 56.234 1.00 26.28 199 SER A C 1
ATOM 1516 O O . SER A 1 199 ? 7.360 46.196 55.909 1.00 26.28 199 SER A O 1
ATOM 1518 N N . TRP A 1 200 ? 5.928 44.458 56.104 1.00 26.55 200 TRP A N 1
ATOM 1519 C CA . TRP A 1 200 ? 4.693 44.729 56.899 1.00 26.55 200 TRP A CA 1
ATOM 1520 C C . TRP A 1 200 ? 3.520 43.783 56.480 1.00 26.55 200 TRP A C 1
ATOM 1522 O O . TRP A 1 200 ? 3.378 43.435 55.315 1.00 26.55 200 TRP A O 1
ATOM 1532 N N . LEU A 1 201 ? 2.734 43.340 57.476 1.00 25.00 201 LEU A N 1
ATOM 1533 C CA . LEU A 1 201 ? 1.530 42.454 57.508 1.00 25.00 201 LEU A CA 1
ATOM 1534 C C . LEU A 1 201 ? 0.221 43.173 57.034 1.00 25.00 201 LEU A C 1
ATOM 1536 O O . LEU A 1 201 ? 0.349 44.362 56.742 1.00 25.00 201 LEU A O 1
ATOM 1540 N N . PRO A 1 202 ? -1.030 42.601 57.049 1.00 41.31 202 PRO A N 1
ATOM 1541 C CA . PRO A 1 202 ? -1.527 41.328 57.636 1.00 41.31 202 PRO A CA 1
ATOM 1542 C C . PRO A 1 202 ? -2.559 40.477 56.825 1.00 41.31 202 PRO A C 1
ATOM 1544 O O . PRO A 1 202 ? -3.124 40.890 55.819 1.00 41.31 202 PRO A O 1
ATOM 1547 N N . LEU A 1 203 ? -2.831 39.279 57.374 1.00 30.22 203 LEU A N 1
ATOM 1548 C CA . LEU A 1 203 ? -3.941 38.329 57.123 1.00 30.22 203 LEU A CA 1
ATOM 1549 C C . LEU A 1 203 ? -5.305 38.804 57.691 1.00 30.22 203 LEU A C 1
ATOM 1551 O O . LEU A 1 203 ? -5.346 39.763 58.464 1.00 30.22 203 LEU A O 1
ATOM 1555 N N . PRO A 1 204 ? -6.384 38.012 57.500 1.00 45.69 204 PRO A N 1
ATOM 1556 C CA . PRO A 1 204 ? -7.078 37.494 58.687 1.00 45.69 204 PRO A CA 1
ATOM 1557 C C . PRO A 1 204 ? -7.364 35.977 58.686 1.00 45.69 204 PRO A C 1
ATOM 1559 O O . PRO A 1 204 ? -7.422 35.311 57.658 1.00 45.69 204 PRO A O 1
ATOM 1562 N N . HIS A 1 205 ? -7.500 35.471 59.916 1.00 31.14 205 HIS A N 1
ATOM 1563 C CA . HIS A 1 205 ? -7.683 34.088 60.372 1.00 31.14 205 HIS A CA 1
ATOM 1564 C C . HIS A 1 205 ? -9.148 33.610 60.339 1.00 31.14 205 HIS A C 1
ATOM 1566 O O . HIS A 1 205 ? -10.051 34.423 60.516 1.00 31.14 205 HIS A O 1
ATOM 1572 N N . ALA A 1 206 ? -9.353 32.285 60.359 1.00 28.77 206 ALA A N 1
ATOM 1573 C CA . ALA A 1 206 ? -10.239 31.636 61.337 1.00 28.77 206 ALA A CA 1
ATOM 1574 C C . ALA A 1 206 ? -9.850 30.158 61.539 1.00 28.77 206 ALA A C 1
ATOM 1576 O O . ALA A 1 206 ? -9.583 29.430 60.587 1.00 28.77 206 ALA A O 1
ATOM 1577 N N . ALA A 1 207 ? -9.789 29.755 62.807 1.00 29.27 207 ALA A N 1
ATOM 1578 C CA . ALA A 1 207 ? -9.350 28.463 63.322 1.00 29.27 207 ALA A CA 1
ATOM 1579 C C . ALA A 1 207 ? -10.542 27.568 63.704 1.00 29.27 207 ALA A C 1
ATOM 1581 O O . ALA A 1 207 ? -11.632 28.086 63.914 1.00 29.27 207 ALA A O 1
ATOM 1582 N N . HIS A 1 208 ? -10.304 26.265 63.901 1.00 29.94 208 HIS A N 1
ATOM 1583 C CA . HIS A 1 208 ? -10.674 25.563 65.140 1.00 29.94 208 HIS A CA 1
ATOM 1584 C C . HIS A 1 208 ? -10.004 24.178 65.227 1.00 29.94 208 HIS A C 1
ATOM 1586 O O . HIS A 1 208 ? -10.076 23.369 64.306 1.00 29.94 208 HIS A O 1
ATOM 1592 N N . THR A 1 209 ? -9.379 23.917 66.376 1.00 29.45 209 THR A N 1
ATOM 1593 C CA . THR A 1 209 ? -8.791 22.644 66.823 1.00 29.45 209 THR A CA 1
ATOM 1594 C C . THR A 1 209 ? -9.334 22.301 68.214 1.00 29.45 209 THR A C 1
ATOM 1596 O O . THR A 1 209 ? -9.525 23.189 69.040 1.00 29.45 209 THR A O 1
ATOM 1599 N N . MET A 1 210 ? -9.514 21.008 68.486 1.00 25.36 210 MET A N 1
ATOM 1600 C CA . MET A 1 210 ? -9.675 20.350 69.799 1.00 25.36 210 MET A CA 1
ATOM 1601 C C . MET A 1 210 ? -9.353 18.861 69.549 1.00 25.36 210 MET A C 1
ATOM 1603 O O . MET A 1 210 ? -9.734 18.357 68.501 1.00 25.36 210 MET A O 1
ATOM 1607 N N . GLN A 1 211 ? -8.699 18.047 70.379 1.00 27.89 211 GLN A N 1
ATOM 1608 C CA . GLN A 1 211 ? -7.971 18.155 71.648 1.00 27.89 211 GLN A CA 1
ATOM 1609 C C . GLN A 1 211 ? -7.327 16.749 71.853 1.00 27.89 211 GLN A C 1
ATOM 1611 O O . GLN A 1 211 ? -7.940 15.755 71.468 1.00 27.89 211 GLN A O 1
ATOM 1616 N N . GLN A 1 212 ? -6.115 16.632 72.419 1.00 31.80 212 GLN A N 1
ATOM 1617 C CA . GLN A 1 212 ? -5.526 15.341 72.867 1.00 31.80 212 GLN A CA 1
ATOM 1618 C C . GLN A 1 212 ? -5.953 15.004 74.323 1.00 31.80 212 GLN A C 1
ATOM 1620 O O . GLN A 1 212 ? -6.540 15.889 74.953 1.00 31.80 212 GLN A O 1
ATOM 1625 N N . PRO A 1 213 ? -5.690 13.796 74.899 1.00 43.81 213 PRO A N 1
ATOM 1626 C CA . PRO A 1 213 ? -4.350 13.402 75.408 1.00 43.81 213 PRO A CA 1
ATOM 1627 C C . PRO A 1 213 ? -3.969 11.903 75.233 1.00 43.81 213 PRO A C 1
ATOM 1629 O O . PRO A 1 213 ? -4.822 11.045 75.026 1.00 43.81 213 PRO A O 1
ATOM 1632 N N . GLY A 1 214 ? -2.664 11.592 75.306 1.00 28.27 214 GLY A N 1
ATOM 1633 C CA . GLY A 1 214 ? -2.080 10.272 74.997 1.00 28.27 214 GLY A CA 1
ATOM 1634 C C . GLY A 1 214 ? -1.769 9.332 76.171 1.00 28.27 214 GLY A C 1
ATOM 1635 O O . GLY A 1 214 ? -2.121 9.626 77.302 1.00 28.27 214 GLY A O 1
ATOM 1636 N N . PHE A 1 215 ? -1.072 8.221 75.879 1.00 27.80 215 PHE A N 1
ATOM 1637 C CA . PHE A 1 215 ? -0.255 7.408 76.801 1.00 27.80 215 PHE A CA 1
ATOM 1638 C C . PHE A 1 215 ? 0.756 6.537 76.016 1.00 27.80 215 PHE A C 1
ATOM 1640 O O . PHE A 1 215 ? 0.550 6.211 74.850 1.00 27.80 215 PHE A O 1
ATOM 1647 N N . LEU A 1 216 ? 1.875 6.222 76.674 1.00 27.61 216 LEU A N 1
ATOM 1648 C CA . LEU A 1 216 ? 3.105 5.598 76.170 1.00 27.61 216 LEU A CA 1
ATOM 1649 C C . LEU A 1 216 ? 3.059 4.059 75.996 1.00 27.61 216 LEU A C 1
ATOM 1651 O O . LEU A 1 216 ? 2.497 3.356 76.826 1.00 27.61 216 LEU A O 1
ATOM 1655 N N . ALA A 1 217 ? 3.878 3.606 75.032 1.00 26.03 217 ALA A N 1
ATOM 1656 C CA . ALA A 1 217 ? 4.765 2.424 75.032 1.00 26.03 217 ALA A CA 1
ATOM 1657 C C . ALA A 1 217 ? 4.357 1.084 74.359 1.00 26.03 217 ALA A C 1
ATOM 1659 O O . ALA A 1 217 ? 3.377 0.437 74.700 1.00 26.03 217 ALA A O 1
ATOM 1660 N N . ALA A 1 218 ? 5.317 0.636 73.529 1.00 27.09 218 ALA A N 1
ATOM 1661 C CA . ALA A 1 218 ? 5.770 -0.735 73.242 1.00 27.09 218 ALA A CA 1
ATOM 1662 C C . ALA A 1 218 ? 5.085 -1.591 72.145 1.00 27.09 218 ALA A C 1
ATOM 1664 O O . ALA A 1 218 ? 4.188 -2.380 72.391 1.00 27.09 218 ALA A O 1
ATOM 1665 N N . ALA A 1 219 ? 5.730 -1.547 70.971 1.00 27.17 219 ALA A N 1
ATOM 1666 C CA . ALA A 1 219 ? 6.320 -2.686 70.252 1.00 27.17 219 ALA A CA 1
ATOM 1667 C C . ALA A 1 219 ? 5.438 -3.743 69.534 1.00 27.17 219 ALA A C 1
ATOM 1669 O O . ALA A 1 219 ? 4.743 -4.541 70.148 1.00 27.17 219 ALA A O 1
ATOM 1670 N N . ARG A 1 220 ? 5.775 -3.870 68.235 1.00 26.95 220 ARG A N 1
ATOM 1671 C CA . ARG A 1 220 ? 5.794 -5.051 67.339 1.00 26.95 220 ARG A CA 1
ATOM 1672 C C . ARG A 1 220 ? 4.595 -5.324 66.409 1.00 26.95 220 ARG A C 1
ATOM 1674 O O . ARG A 1 220 ? 3.533 -5.743 66.832 1.00 26.95 220 ARG A O 1
ATOM 1681 N N . LEU A 1 221 ? 4.953 -5.270 65.114 1.00 27.59 221 LEU A N 1
ATOM 1682 C CA . LEU A 1 221 ? 4.575 -6.169 64.009 1.00 27.59 221 LEU A CA 1
ATOM 1683 C C . LEU A 1 221 ? 3.123 -6.139 63.502 1.00 27.59 221 LEU A C 1
ATOM 1685 O O . LEU A 1 221 ? 2.269 -6.846 64.015 1.00 27.59 221 LEU A O 1
ATOM 1689 N N . LEU A 1 222 ? 2.910 -5.426 62.387 1.00 27.88 222 LEU A N 1
ATOM 1690 C CA . LEU A 1 222 ? 2.549 -5.973 61.060 1.00 27.88 222 LEU A CA 1
ATOM 1691 C C . LEU A 1 222 ? 2.053 -4.822 60.168 1.00 27.88 222 LEU A C 1
ATOM 1693 O O . LEU A 1 222 ? 0.923 -4.360 60.288 1.00 27.88 222 LEU A O 1
ATOM 1697 N N . ALA A 1 223 ? 2.924 -4.345 59.277 1.00 26.47 223 ALA A N 1
ATOM 1698 C CA . ALA A 1 223 ? 2.554 -3.408 58.226 1.00 26.47 223 ALA A CA 1
ATOM 1699 C C . ALA A 1 223 ? 1.972 -4.195 57.043 1.00 26.47 223 ALA A C 1
ATOM 1701 O O . ALA A 1 223 ? 2.710 -4.847 56.308 1.00 26.47 223 ALA A O 1
ATOM 1702 N N . ALA A 1 224 ? 0.653 -4.133 56.862 1.00 29.02 224 ALA A N 1
ATOM 1703 C CA . ALA A 1 224 ? 0.025 -4.385 55.572 1.00 29.02 224 ALA A CA 1
ATOM 1704 C C . ALA A 1 224 ? 0.015 -3.051 54.816 1.00 29.02 224 ALA A C 1
ATOM 1706 O O . ALA A 1 224 ? -0.776 -2.157 55.116 1.00 29.02 224 ALA A O 1
ATOM 1707 N N . ALA A 1 225 ? 0.966 -2.884 53.899 1.00 30.28 225 ALA A N 1
ATOM 1708 C CA . ALA A 1 225 ? 1.02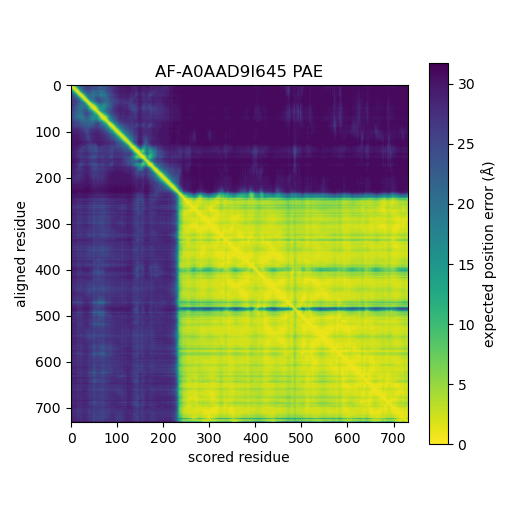6 -1.728 53.021 1.00 30.28 225 ALA A CA 1
ATOM 1709 C C . ALA A 1 225 ? -0.032 -1.876 51.921 1.00 30.28 225 ALA A C 1
ATOM 1711 O O . ALA A 1 225 ? 0.102 -2.701 51.019 1.00 30.28 225 ALA A O 1
ATOM 1712 N N . SER A 1 226 ? -1.073 -1.052 51.995 1.00 28.67 226 SER A N 1
ATOM 1713 C CA . SER A 1 226 ? -1.891 -0.692 50.843 1.00 28.67 226 SER A CA 1
ATOM 1714 C C . SER A 1 226 ? -1.008 0.096 49.876 1.00 28.67 226 SER A C 1
ATOM 1716 O O . SER A 1 226 ? -0.704 1.264 50.116 1.00 28.67 226 SER A O 1
ATOM 1718 N N . ILE A 1 227 ? -0.547 -0.553 48.808 1.00 30.23 227 ILE A N 1
ATOM 1719 C CA . ILE A 1 227 ? 0.160 0.119 47.718 1.00 30.23 227 ILE A CA 1
ATOM 1720 C C . ILE A 1 227 ? -0.898 0.786 46.843 1.00 30.23 227 ILE A C 1
ATOM 1722 O O . ILE A 1 227 ? -1.610 0.136 46.082 1.00 30.23 227 ILE A O 1
ATOM 1726 N N . VAL A 1 228 ? -1.000 2.104 46.982 1.00 32.44 228 VAL A N 1
ATOM 1727 C CA . VAL A 1 228 ? -1.493 2.982 45.920 1.00 32.44 228 VAL A CA 1
ATOM 1728 C C . VAL A 1 228 ? -0.515 2.828 44.748 1.00 32.44 228 VAL A C 1
ATOM 1730 O O . VAL A 1 228 ? 0.687 2.979 44.984 1.00 32.44 228 VAL A O 1
ATOM 1733 N N . PRO A 1 229 ? -0.951 2.516 43.513 1.00 34.19 229 PRO A N 1
ATOM 1734 C CA . PRO A 1 229 ? -0.052 2.526 42.370 1.00 34.19 229 PRO A CA 1
ATOM 1735 C C . PRO A 1 229 ? 0.452 3.956 42.184 1.00 34.19 229 PRO A C 1
ATOM 1737 O O . PRO A 1 229 ? -0.299 4.856 41.810 1.00 34.19 229 PRO A O 1
ATOM 1740 N N . GLY A 1 230 ? 1.720 4.167 42.528 1.00 30.42 230 GLY A N 1
ATOM 1741 C CA . GLY A 1 230 ? 2.442 5.372 42.174 1.00 30.42 230 GLY A CA 1
ATOM 1742 C C . GLY A 1 230 ? 2.485 5.494 40.658 1.00 30.42 230 GLY A C 1
ATOM 1743 O O . GLY A 1 230 ? 2.647 4.504 39.947 1.00 30.42 230 GLY A O 1
ATOM 1744 N N . THR A 1 231 ? 2.314 6.725 40.198 1.00 34.41 231 THR A N 1
ATOM 1745 C CA . THR A 1 231 ? 2.564 7.200 38.840 1.00 34.41 231 THR A CA 1
ATOM 1746 C C . THR A 1 231 ? 3.743 6.463 38.204 1.00 34.41 231 THR A C 1
ATOM 1748 O O . THR A 1 231 ? 4.890 6.644 38.619 1.00 34.41 231 THR A O 1
ATOM 1751 N N . THR A 1 232 ? 3.463 5.623 37.211 1.00 37.56 232 THR A N 1
ATOM 1752 C CA . THR A 1 232 ? 4.485 5.075 36.322 1.00 37.56 232 THR A CA 1
ATOM 1753 C C . THR A 1 232 ? 5.171 6.251 35.643 1.00 37.56 232 THR A C 1
ATOM 1755 O O . THR A 1 232 ? 4.534 6.976 34.879 1.00 37.56 232 THR A O 1
ATOM 1758 N N . GLY A 1 233 ? 6.448 6.474 35.954 1.00 36.50 233 GLY A N 1
ATOM 1759 C CA . GLY A 1 233 ? 7.287 7.329 35.126 1.00 36.50 233 GLY A CA 1
ATOM 1760 C C . GLY A 1 233 ? 7.238 6.788 33.701 1.00 36.50 233 GLY A C 1
ATOM 1761 O O . GLY A 1 233 ? 7.405 5.587 33.493 1.00 36.50 233 GLY A O 1
ATOM 1762 N N . THR A 1 234 ? 6.934 7.653 32.742 1.00 42.84 234 THR A N 1
ATOM 1763 C CA . THR A 1 234 ? 7.043 7.348 31.318 1.00 42.84 234 THR A CA 1
ATOM 1764 C C . THR A 1 234 ? 8.512 7.059 31.036 1.00 42.84 234 THR A C 1
ATOM 1766 O O . THR A 1 234 ? 9.318 7.989 30.999 1.00 42.84 234 THR A O 1
ATOM 1769 N N . ALA A 1 235 ? 8.879 5.779 30.937 1.00 48.00 235 ALA A N 1
ATOM 1770 C CA . ALA A 1 235 ? 10.214 5.386 30.509 1.00 48.00 235 ALA A CA 1
ATOM 1771 C C . ALA A 1 235 ? 10.470 6.031 29.143 1.00 48.00 235 ALA A C 1
ATOM 1773 O O . ALA A 1 235 ? 9.663 5.889 28.223 1.00 48.00 235 ALA A O 1
ATOM 1774 N N . THR A 1 236 ? 11.543 6.806 29.048 1.00 54.75 236 THR A N 1
ATOM 1775 C CA . THR A 1 236 ? 11.917 7.474 27.800 1.00 54.75 236 THR A CA 1
ATOM 1776 C C . THR A 1 236 ? 12.743 6.501 26.963 1.00 54.75 236 THR A C 1
ATOM 1778 O O . THR A 1 236 ? 13.369 5.601 27.519 1.00 54.75 236 THR A O 1
ATOM 1781 N N . TRP A 1 237 ? 12.796 6.657 25.635 1.00 56.22 237 TRP A N 1
ATOM 1782 C CA . TRP A 1 237 ? 13.652 5.813 24.779 1.00 56.22 237 TRP A CA 1
ATOM 1783 C C . TRP A 1 237 ? 15.119 5.789 25.259 1.00 56.22 237 TRP A C 1
ATOM 1785 O O . TRP A 1 237 ? 15.807 4.790 25.074 1.00 56.22 237 TRP A O 1
ATOM 1795 N N . ARG A 1 238 ? 15.568 6.841 25.970 1.00 60.53 238 ARG A N 1
ATOM 1796 C CA . ARG A 1 238 ? 16.902 6.957 26.596 1.00 60.53 238 ARG A CA 1
ATOM 1797 C C . ARG A 1 238 ? 17.206 5.865 27.618 1.00 60.53 238 ARG A C 1
ATOM 1799 O O . ARG A 1 238 ? 18.373 5.629 27.917 1.00 60.53 238 ARG A O 1
ATOM 1806 N N . ASP A 1 239 ? 16.175 5.222 28.155 1.00 69.75 239 ASP A N 1
ATOM 1807 C CA . ASP A 1 239 ? 16.304 4.159 29.146 1.00 69.75 239 ASP A CA 1
ATOM 1808 C C . ASP A 1 239 ? 16.482 2.769 28.493 1.00 69.75 239 ASP A C 1
ATOM 1810 O O . ASP A 1 239 ? 16.775 1.795 29.190 1.00 69.75 239 ASP A O 1
ATOM 1814 N N . TYR A 1 240 ? 16.356 2.666 27.160 1.00 68.25 240 TYR A N 1
ATOM 1815 C CA . TYR A 1 240 ? 16.483 1.425 26.394 1.00 68.25 240 TYR A CA 1
ATOM 1816 C C . TYR A 1 240 ? 17.763 1.406 25.553 1.00 68.25 240 TYR A C 1
ATOM 1818 O O . TYR A 1 240 ? 18.164 2.395 24.951 1.00 68.25 240 TYR A O 1
ATOM 1826 N N . THR A 1 241 ? 18.424 0.248 25.492 1.00 69.94 241 THR A N 1
ATOM 1827 C CA . THR A 1 241 ? 19.605 0.053 24.638 1.00 69.94 241 THR A CA 1
ATOM 1828 C C . THR A 1 241 ? 19.198 -0.684 23.370 1.00 69.94 241 THR A C 1
ATOM 1830 O O . THR A 1 241 ? 18.750 -1.829 23.452 1.00 69.94 241 THR A O 1
ATOM 1833 N N . ALA A 1 242 ? 19.388 -0.059 22.204 1.00 71.69 242 ALA A N 1
ATOM 1834 C CA . ALA A 1 242 ? 19.150 -0.717 20.924 1.00 71.69 242 ALA A CA 1
ATOM 1835 C C . ALA A 1 242 ? 20.002 -1.984 20.780 1.00 71.69 242 ALA A C 1
ATOM 1837 O O . ALA A 1 242 ? 21.230 -1.954 20.903 1.00 71.69 242 ALA A O 1
ATOM 1838 N N . VAL A 1 243 ? 19.351 -3.100 20.452 1.00 69.38 243 VAL A N 1
ATOM 1839 C CA . VAL A 1 243 ? 20.035 -4.332 20.052 1.00 69.38 243 VAL A CA 1
ATOM 1840 C C . VAL A 1 243 ? 20.058 -4.385 18.530 1.00 69.38 243 VAL A C 1
ATOM 1842 O O . VAL A 1 243 ? 19.027 -4.584 17.887 1.00 69.38 243 VAL A O 1
ATOM 1845 N N . ALA A 1 244 ? 21.243 -4.208 17.943 1.00 75.94 244 ALA A N 1
ATOM 1846 C CA . ALA A 1 244 ? 21.419 -4.338 16.502 1.00 75.94 244 ALA A CA 1
ATOM 1847 C C . ALA A 1 244 ? 21.085 -5.772 16.053 1.00 75.94 244 ALA A C 1
ATOM 1849 O O . ALA A 1 244 ? 21.644 -6.740 16.573 1.00 75.94 244 ALA A O 1
ATOM 1850 N N . ARG A 1 245 ? 20.176 -5.912 15.077 1.00 84.56 245 ARG A N 1
ATOM 1851 C CA . ARG A 1 245 ? 19.786 -7.221 14.518 1.00 84.56 245 ARG A CA 1
ATOM 1852 C C . ARG A 1 245 ? 20.825 -7.802 13.563 1.00 84.56 245 ARG A C 1
ATOM 1854 O O . ARG A 1 245 ? 20.858 -9.012 13.359 1.00 84.56 245 ARG A O 1
ATOM 1861 N N . THR A 1 246 ? 21.669 -6.949 12.994 1.00 88.69 246 THR A N 1
ATOM 1862 C CA . THR A 1 246 ? 22.733 -7.318 12.060 1.00 88.69 246 THR A CA 1
ATOM 1863 C C . THR A 1 246 ? 24.097 -6.900 12.618 1.00 88.69 246 THR A C 1
ATOM 1865 O O . THR A 1 246 ? 24.182 -5.932 13.380 1.00 88.69 246 THR A O 1
ATOM 1868 N N . PRO A 1 247 ? 25.188 -7.594 12.248 1.00 90.38 247 PRO A N 1
ATOM 1869 C CA . PRO A 1 247 ? 26.542 -7.158 12.571 1.00 90.38 247 PRO A CA 1
ATOM 1870 C C . PRO A 1 247 ? 26.815 -5.719 12.114 1.00 90.38 247 PRO A C 1
ATOM 1872 O O . PRO A 1 247 ? 26.410 -5.326 11.022 1.00 90.38 247 PRO A O 1
ATOM 1875 N N . ALA A 1 248 ? 27.596 -4.961 12.890 1.00 87.50 248 ALA A N 1
ATOM 1876 C CA . ALA A 1 248 ? 28.004 -3.593 12.538 1.00 87.50 248 ALA A CA 1
ATOM 1877 C C . ALA A 1 248 ? 28.851 -3.503 11.249 1.00 87.50 248 ALA A C 1
ATOM 1879 O O . ALA A 1 248 ? 29.086 -2.416 10.735 1.00 87.50 248 ALA A O 1
ATOM 1880 N N . THR A 1 249 ? 29.337 -4.638 10.737 1.00 92.19 249 THR A N 1
ATOM 1881 C CA . THR A 1 249 ? 30.071 -4.742 9.468 1.00 92.19 249 THR A CA 1
ATOM 1882 C C . THR A 1 249 ? 29.160 -4.829 8.245 1.00 92.19 249 THR A C 1
ATOM 1884 O O . THR A 1 249 ? 29.664 -4.846 7.125 1.00 92.19 249 THR A O 1
ATOM 1887 N N . CYS A 1 250 ? 27.847 -4.970 8.434 1.00 94.06 250 CYS A N 1
ATOM 1888 C CA . CYS A 1 250 ? 26.902 -4.998 7.328 1.00 94.06 250 CYS A CA 1
ATOM 1889 C C . CYS A 1 250 ? 26.795 -3.613 6.680 1.00 94.06 250 CYS A C 1
ATOM 1891 O O . CYS A 1 250 ? 26.737 -2.621 7.407 1.00 94.06 250 CYS A O 1
ATOM 1893 N N . PRO A 1 251 ? 26.788 -3.532 5.337 1.00 92.81 251 PRO A N 1
ATOM 1894 C CA . PRO A 1 251 ? 26.626 -2.260 4.649 1.00 92.81 251 PRO A CA 1
ATOM 1895 C C . PRO A 1 251 ? 25.233 -1.682 4.914 1.00 92.81 251 PRO A C 1
ATOM 1897 O O . PRO A 1 251 ? 24.274 -2.437 5.100 1.00 92.81 251 PRO A O 1
ATOM 1900 N N . ASP A 1 252 ? 25.124 -0.354 4.892 1.00 91.88 252 ASP A N 1
ATOM 1901 C CA . ASP A 1 252 ? 23.819 0.299 4.840 1.00 91.88 252 ASP A CA 1
ATOM 1902 C C . ASP A 1 252 ? 23.137 -0.055 3.515 1.00 91.88 252 ASP A C 1
ATOM 1904 O O . ASP A 1 252 ? 23.759 0.010 2.448 1.00 91.88 252 ASP A O 1
ATOM 1908 N N . TYR A 1 253 ? 21.876 -0.484 3.574 1.00 95.25 253 TYR A N 1
ATOM 1909 C CA . TYR A 1 253 ? 21.202 -0.959 2.372 1.00 95.25 253 TYR A CA 1
ATOM 1910 C C . TYR A 1 253 ? 20.856 0.180 1.404 1.00 95.25 253 TYR A C 1
ATOM 1912 O O . TYR A 1 253 ? 20.774 -0.062 0.203 1.00 95.25 253 TYR A O 1
ATOM 1920 N N . THR A 1 254 ? 20.753 1.421 1.885 1.00 93.00 254 THR A N 1
ATOM 1921 C CA . THR A 1 254 ? 20.561 2.614 1.045 1.00 93.00 254 THR A CA 1
ATOM 1922 C C . THR A 1 254 ? 21.716 2.778 0.065 1.00 93.00 254 THR A C 1
ATOM 1924 O O . THR A 1 254 ? 21.496 3.009 -1.123 1.00 93.00 254 THR A O 1
ATOM 1927 N N . ASP A 1 255 ? 22.948 2.602 0.543 1.00 94.38 255 ASP A N 1
ATOM 1928 C CA . ASP A 1 255 ? 24.150 2.654 -0.292 1.00 94.38 255 ASP A CA 1
ATOM 1929 C C . ASP A 1 255 ? 24.297 1.370 -1.117 1.00 94.38 255 ASP A C 1
ATOM 1931 O O . ASP A 1 255 ? 24.645 1.406 -2.299 1.00 94.38 255 ASP A O 1
ATOM 1935 N N . TYR A 1 256 ? 23.999 0.217 -0.510 1.00 95.75 256 TYR A N 1
ATOM 1936 C CA . TYR A 1 256 ? 24.089 -1.082 -1.174 1.00 95.75 256 TYR A CA 1
ATOM 1937 C C . TYR A 1 256 ? 23.165 -1.174 -2.398 1.00 95.75 256 TYR A C 1
ATOM 1939 O O . TYR A 1 256 ? 23.579 -1.689 -3.434 1.00 95.75 256 TYR A O 1
ATOM 1947 N N . ALA A 1 257 ? 21.939 -0.654 -2.303 1.00 96.50 257 ALA A N 1
ATOM 1948 C CA . ALA A 1 257 ? 20.928 -0.722 -3.356 1.00 96.50 257 ALA A CA 1
ATOM 1949 C C . ALA A 1 257 ? 21.259 0.131 -4.595 1.00 96.50 257 ALA A C 1
ATOM 1951 O O . ALA A 1 257 ? 20.646 -0.050 -5.643 1.00 96.50 257 ALA A O 1
ATOM 1952 N N . GLN A 1 258 ? 22.229 1.046 -4.501 1.00 95.44 258 GLN A N 1
ATOM 1953 C CA . GLN A 1 258 ? 22.601 1.955 -5.592 1.00 95.44 258 GLN A CA 1
ATOM 1954 C C . GLN A 1 258 ? 23.591 1.356 -6.594 1.00 95.44 258 GLN A C 1
ATOM 1956 O O . GLN A 1 258 ? 23.813 1.938 -7.657 1.00 95.44 258 GLN A O 1
ATOM 1961 N N . VAL A 1 259 ? 24.210 0.218 -6.276 1.00 95.44 259 VAL A N 1
ATOM 1962 C CA . VAL A 1 259 ? 25.241 -0.393 -7.122 1.00 95.44 259 VAL A CA 1
ATOM 1963 C C . VAL A 1 259 ? 24.939 -1.867 -7.380 1.00 95.44 259 VAL A C 1
ATOM 1965 O O . VAL A 1 259 ? 24.412 -2.545 -6.504 1.00 95.44 259 VAL A O 1
ATOM 1968 N N . PRO A 1 260 ? 25.263 -2.396 -8.570 1.00 96.69 260 PRO A N 1
ATOM 1969 C CA . PRO A 1 260 ? 25.016 -3.795 -8.885 1.00 96.69 260 PRO A CA 1
ATOM 1970 C C . PRO A 1 260 ? 26.047 -4.723 -8.222 1.00 96.69 260 PRO A C 1
ATOM 1972 O O . PRO A 1 260 ? 27.247 -4.436 -8.227 1.00 96.69 260 PRO A O 1
ATOM 1975 N N . HIS A 1 261 ? 25.596 -5.886 -7.741 1.00 96.75 261 HIS A N 1
ATOM 1976 C CA . HIS A 1 261 ? 26.446 -6.892 -7.090 1.00 96.75 261 HIS A CA 1
ATOM 1977 C C . HIS A 1 261 ? 26.423 -8.245 -7.812 1.00 96.75 261 HIS A C 1
ATOM 1979 O O . HIS A 1 261 ? 25.388 -8.737 -8.260 1.00 96.75 261 HIS A O 1
ATOM 1985 N N . ALA A 1 262 ? 27.590 -8.884 -7.898 1.00 95.69 262 ALA A N 1
ATOM 1986 C CA . ALA A 1 262 ? 27.697 -10.250 -8.400 1.00 95.69 262 ALA A CA 1
ATOM 1987 C C . ALA A 1 262 ? 27.086 -11.259 -7.398 1.00 95.69 262 ALA A C 1
ATOM 1989 O O . ALA A 1 262 ? 27.184 -11.040 -6.189 1.00 95.69 262 ALA A O 1
ATOM 1990 N N . PRO A 1 263 ? 26.555 -12.408 -7.862 1.00 96.88 263 PRO A N 1
ATOM 1991 C CA . PRO A 1 263 ? 26.573 -12.896 -9.243 1.00 96.88 263 PRO A CA 1
ATOM 1992 C C . PRO A 1 263 ? 25.453 -12.322 -10.125 1.00 96.88 263 PRO A C 1
ATOM 1994 O O . PRO A 1 263 ? 24.303 -12.214 -9.706 1.00 96.88 263 PRO A O 1
ATOM 1997 N N . PHE A 1 264 ? 25.795 -12.053 -11.386 1.00 98.00 264 PHE A N 1
ATOM 1998 C CA . PHE A 1 264 ? 24.856 -11.639 -12.430 1.00 98.00 264 PHE A CA 1
ATOM 1999 C C . PHE A 1 264 ? 24.167 -12.848 -13.071 1.00 98.00 264 PHE A C 1
ATOM 2001 O O . PHE A 1 264 ? 24.756 -13.930 -13.168 1.00 98.00 264 PHE A O 1
ATOM 2008 N N . THR A 1 265 ? 22.924 -12.677 -13.511 1.00 98.06 265 THR A N 1
ATOM 2009 C CA . THR A 1 265 ? 22.198 -13.698 -14.279 1.00 98.06 265 THR A CA 1
ATOM 2010 C C . THR A 1 265 ? 22.825 -13.929 -15.655 1.00 98.06 265 THR A C 1
ATOM 2012 O O . THR A 1 265 ? 23.563 -13.105 -16.192 1.00 98.06 265 THR A O 1
ATOM 2015 N N . SER A 1 266 ? 22.477 -15.061 -16.268 1.00 97.12 266 SER A N 1
ATOM 2016 C CA . SER A 1 266 ? 22.775 -15.346 -17.675 1.00 97.12 266 SER A CA 1
ATOM 2017 C C . SER A 1 266 ? 21.712 -14.811 -18.647 1.00 97.12 266 SER A C 1
ATOM 2019 O O . SER A 1 266 ? 21.750 -15.160 -19.827 1.00 97.12 266 SER A O 1
ATOM 2021 N N . GLY A 1 267 ? 20.719 -14.066 -18.150 1.00 96.19 267 GLY A N 1
ATOM 2022 C CA . GLY A 1 267 ? 19.669 -13.462 -18.967 1.00 96.19 267 GLY A CA 1
ATOM 2023 C C . GLY A 1 267 ? 20.191 -12.275 -19.781 1.00 96.19 267 GLY A C 1
ATOM 2024 O O . GLY A 1 267 ? 21.342 -11.861 -19.638 1.00 96.19 267 GLY A O 1
ATOM 2025 N N . SER A 1 268 ? 19.361 -11.733 -20.672 1.00 96.56 268 SER A N 1
ATOM 2026 C CA . SER A 1 268 ? 19.770 -10.631 -21.556 1.00 96.56 268 SER A CA 1
ATOM 2027 C C . SER A 1 268 ? 20.057 -9.321 -20.823 1.00 96.56 268 SER A C 1
ATOM 2029 O O . SER A 1 268 ? 20.812 -8.499 -21.340 1.00 96.56 268 SER A O 1
ATOM 2031 N N . LEU A 1 269 ? 19.451 -9.115 -19.652 1.00 97.12 269 LEU A N 1
ATOM 2032 C CA . LEU A 1 269 ? 19.649 -7.926 -18.826 1.00 97.12 269 LEU A CA 1
ATOM 2033 C C . LEU A 1 269 ? 20.816 -8.095 -17.849 1.00 97.12 269 LEU A C 1
ATOM 2035 O O . LEU A 1 269 ? 21.351 -7.093 -17.381 1.00 97.12 269 LEU A O 1
ATOM 2039 N N . GLY A 1 270 ? 21.221 -9.336 -17.553 1.00 97.88 270 GLY A N 1
ATOM 2040 C CA . GLY A 1 270 ? 22.324 -9.623 -16.641 1.00 97.88 270 GLY A CA 1
ATOM 2041 C C . GLY A 1 270 ? 22.080 -9.054 -15.244 1.00 97.88 270 GLY A C 1
ATOM 2042 O O . GLY A 1 270 ? 22.972 -8.416 -14.694 1.00 97.88 270 GLY A O 1
ATOM 2043 N N . LEU A 1 271 ? 20.873 -9.217 -14.689 1.00 98.06 271 LEU A N 1
ATOM 2044 C CA . LEU A 1 271 ? 20.497 -8.601 -13.416 1.00 98.06 271 LEU A CA 1
ATOM 2045 C C . LEU A 1 271 ? 21.362 -9.098 -12.234 1.00 98.06 271 LEU A C 1
ATOM 2047 O O . LEU A 1 271 ? 21.650 -10.299 -12.136 1.00 98.06 271 LEU A O 1
ATOM 2051 N N . PRO A 1 272 ? 21.772 -8.197 -11.322 1.00 98.25 272 PRO A N 1
ATOM 2052 C CA . PRO A 1 272 ? 22.600 -8.524 -10.163 1.00 98.25 272 PRO A CA 1
ATOM 2053 C C . PRO A 1 272 ? 21.806 -9.175 -9.022 1.00 98.25 272 PRO A C 1
ATOM 2055 O O . PRO A 1 272 ? 20.576 -9.089 -8.951 1.00 98.25 272 PRO A O 1
ATOM 2058 N N . ASP A 1 273 ? 22.529 -9.794 -8.088 1.00 97.88 273 ASP A N 1
ATOM 2059 C CA . ASP A 1 273 ? 21.985 -10.244 -6.805 1.00 97.88 273 ASP A CA 1
ATOM 2060 C C . ASP A 1 273 ? 21.957 -9.087 -5.809 1.00 97.88 273 ASP A C 1
ATOM 2062 O O . ASP A 1 273 ? 23.000 -8.664 -5.323 1.00 97.88 273 ASP A O 1
ATOM 2066 N N . MET A 1 274 ? 20.770 -8.566 -5.507 1.00 97.81 274 MET A N 1
ATOM 2067 C CA . MET A 1 274 ? 20.622 -7.404 -4.621 1.00 97.81 274 MET A CA 1
ATOM 2068 C C . MET A 1 274 ? 20.250 -7.792 -3.195 1.00 97.81 274 MET A C 1
ATOM 2070 O O . MET A 1 274 ? 19.957 -6.923 -2.370 1.00 97.81 274 MET A O 1
ATOM 2074 N N . ARG A 1 275 ? 20.241 -9.086 -2.871 1.00 97.94 275 ARG A N 1
ATOM 2075 C CA . ARG A 1 275 ? 19.983 -9.531 -1.505 1.00 97.94 275 ARG A CA 1
ATOM 2076 C C . ARG A 1 275 ? 21.237 -9.325 -0.651 1.00 97.94 275 ARG A C 1
ATOM 2078 O O . ARG A 1 275 ? 22.324 -9.736 -1.064 1.00 97.94 275 ARG A O 1
ATOM 2085 N N . PRO A 1 276 ? 21.119 -8.782 0.574 1.00 97.12 276 PRO A N 1
ATOM 2086 C CA . PRO A 1 276 ? 22.220 -8.792 1.523 1.00 97.12 276 PRO A CA 1
ATOM 2087 C C . PRO A 1 276 ? 22.745 -10.213 1.746 1.00 97.12 276 PRO A C 1
ATOM 2089 O O . PRO A 1 276 ? 22.008 -11.209 1.660 1.00 97.12 276 PRO A O 1
ATOM 2092 N N . THR A 1 277 ? 24.024 -10.308 2.120 1.00 95.69 277 THR A N 1
ATOM 2093 C CA . THR A 1 277 ? 24.585 -11.585 2.578 1.00 95.69 277 THR A CA 1
ATOM 2094 C C . THR A 1 277 ? 23.722 -12.162 3.708 1.00 95.69 277 THR A C 1
ATOM 2096 O O . THR A 1 277 ? 23.152 -11.387 4.478 1.00 95.69 277 THR A O 1
ATOM 2099 N N . PRO A 1 278 ? 23.637 -13.494 3.878 1.00 95.50 278 PRO A N 1
ATOM 2100 C CA . PRO A 1 278 ? 22.759 -14.093 4.886 1.00 95.50 278 PRO A CA 1
ATOM 2101 C C . PRO A 1 278 ? 22.934 -13.547 6.314 1.00 95.50 278 PRO A C 1
ATOM 2103 O O . PRO A 1 278 ? 21.963 -13.463 7.057 1.00 95.50 278 PRO A O 1
ATOM 2106 N N . ALA A 1 279 ? 24.151 -13.136 6.692 1.00 95.25 279 ALA A N 1
ATOM 2107 C CA . ALA A 1 279 ? 24.437 -12.546 8.003 1.00 95.25 279 ALA A CA 1
ATOM 2108 C C . ALA A 1 279 ? 23.914 -11.104 8.168 1.00 95.25 279 ALA A C 1
ATOM 2110 O O . ALA A 1 279 ? 23.793 -10.627 9.293 1.00 95.25 279 ALA A O 1
ATOM 2111 N N . CYS A 1 280 ? 23.621 -10.419 7.062 1.00 96.38 280 CYS A N 1
ATOM 2112 C CA . CYS A 1 280 ? 23.140 -9.040 7.020 1.00 96.38 280 CYS A CA 1
ATOM 2113 C C . CYS A 1 280 ? 21.639 -8.920 6.741 1.00 96.38 280 CYS A C 1
ATOM 2115 O O . CYS A 1 280 ? 21.149 -7.808 6.578 1.00 96.38 280 CYS A O 1
ATOM 2117 N N . ARG A 1 281 ? 20.907 -10.038 6.687 1.00 96.75 281 ARG A N 1
ATOM 2118 C CA . ARG A 1 281 ? 19.448 -10.035 6.537 1.00 96.75 281 ARG A CA 1
ATOM 2119 C C . ARG A 1 281 ? 18.785 -9.746 7.879 1.00 96.75 281 ARG A C 1
ATOM 2121 O O . ARG A 1 281 ? 19.130 -10.364 8.886 1.00 96.75 281 ARG A O 1
ATOM 2128 N N . THR A 1 282 ? 17.823 -8.828 7.900 1.00 96.38 282 THR A N 1
ATOM 2129 C CA . THR A 1 282 ? 17.185 -8.366 9.146 1.00 96.38 282 THR A CA 1
ATOM 2130 C C . THR A 1 282 ? 16.213 -9.379 9.764 1.00 96.38 282 THR A C 1
ATOM 2132 O O . THR A 1 282 ? 15.982 -9.388 10.983 1.00 96.38 282 THR A O 1
ATOM 2135 N N . PHE A 1 283 ? 15.683 -10.284 8.940 1.00 97.25 283 PHE A N 1
ATOM 2136 C CA . PHE A 1 283 ? 14.803 -11.369 9.337 1.00 97.25 283 PHE A CA 1
ATOM 2137 C C . PHE A 1 283 ? 14.970 -12.569 8.400 1.00 97.25 283 PHE A C 1
ATOM 2139 O O . PHE A 1 283 ? 15.037 -12.419 7.187 1.00 97.25 283 PHE A O 1
ATOM 2146 N N . ASN A 1 284 ? 14.994 -13.777 8.965 1.00 95.06 284 ASN A N 1
ATOM 2147 C CA . ASN A 1 284 ? 15.107 -15.016 8.199 1.00 95.06 284 ASN A CA 1
ATOM 2148 C C . ASN A 1 284 ? 13.813 -15.827 8.316 1.00 95.06 284 ASN A C 1
ATOM 2150 O O . ASN A 1 284 ? 13.374 -16.138 9.424 1.00 95.06 284 ASN A O 1
ATOM 2154 N N . SER A 1 285 ? 13.249 -16.219 7.172 1.00 97.31 285 SER A N 1
ATOM 2155 C CA . SER A 1 285 ? 12.103 -17.127 7.080 1.00 97.31 285 SER A CA 1
ATOM 2156 C C . SER A 1 285 ? 12.446 -18.306 6.177 1.00 97.31 285 SER A C 1
ATOM 2158 O O . SER A 1 285 ? 12.715 -18.143 4.989 1.00 97.31 285 SER A O 1
ATOM 2160 N N . SER A 1 286 ? 12.406 -19.523 6.724 1.00 95.88 286 SER A N 1
ATOM 2161 C CA . SER A 1 286 ? 12.675 -20.724 5.919 1.00 95.88 286 SER A CA 1
ATOM 2162 C C . SER A 1 286 ? 11.577 -20.985 4.886 1.00 95.88 286 SER A C 1
ATOM 2164 O O . SER A 1 286 ? 11.847 -21.566 3.838 1.00 95.88 286 SER A O 1
ATOM 2166 N N . ALA A 1 287 ? 10.341 -20.564 5.174 1.00 97.44 287 ALA A N 1
ATOM 2167 C CA . ALA A 1 287 ? 9.229 -20.667 4.240 1.00 97.44 287 ALA A CA 1
ATOM 2168 C C . ALA A 1 287 ? 9.407 -19.701 3.062 1.00 97.44 287 ALA A C 1
ATOM 2170 O O . ALA A 1 287 ? 9.213 -20.108 1.919 1.00 97.44 287 ALA A O 1
ATOM 2171 N N . ALA A 1 288 ? 9.868 -18.474 3.327 1.00 97.81 288 ALA A N 1
ATOM 2172 C CA . ALA A 1 288 ? 10.210 -17.509 2.287 1.00 97.81 288 ALA A CA 1
ATOM 2173 C C . ALA A 1 288 ? 11.309 -18.040 1.349 1.00 97.81 288 ALA A C 1
ATOM 2175 O O . ALA A 1 288 ? 11.132 -18.020 0.133 1.00 97.81 288 ALA A O 1
ATOM 2176 N N . GLU A 1 289 ? 12.403 -18.592 1.889 1.00 98.00 289 GLU A N 1
ATOM 2177 C CA . GLU A 1 289 ? 13.482 -19.153 1.057 1.00 98.00 289 GLU A CA 1
ATOM 2178 C C . GLU A 1 289 ? 13.011 -20.325 0.180 1.00 98.00 289 GLU A C 1
ATOM 2180 O O . GLU A 1 289 ? 13.479 -20.465 -0.949 1.00 98.00 289 GLU A O 1
ATOM 2185 N N . ARG A 1 290 ? 12.061 -21.147 0.659 1.00 97.75 290 ARG A N 1
ATOM 2186 C CA . ARG A 1 290 ? 11.459 -22.216 -0.159 1.00 97.75 290 ARG A CA 1
ATOM 2187 C C . ARG A 1 290 ? 10.684 -21.650 -1.345 1.00 97.75 290 ARG A C 1
ATOM 2189 O O . ARG A 1 290 ? 10.908 -22.100 -2.460 1.00 97.75 290 ARG A O 1
ATOM 2196 N N . VAL A 1 291 ? 9.855 -20.624 -1.131 1.00 98.38 291 VAL A N 1
ATOM 2197 C CA . VAL A 1 291 ? 9.127 -19.968 -2.232 1.00 98.38 291 VAL A CA 1
ATOM 2198 C C . VAL A 1 291 ? 10.085 -19.377 -3.260 1.00 98.38 291 VAL A C 1
ATOM 2200 O O . VAL A 1 291 ? 9.866 -19.536 -4.459 1.00 98.38 291 VAL A O 1
ATOM 2203 N N . ILE A 1 292 ? 11.152 -18.716 -2.803 1.00 98.38 292 ILE A N 1
ATOM 2204 C CA . ILE A 1 292 ? 12.174 -18.156 -3.692 1.00 98.38 292 ILE A CA 1
ATOM 2205 C C . ILE A 1 292 ? 12.795 -19.268 -4.542 1.00 98.38 292 ILE A C 1
ATOM 2207 O O . ILE A 1 292 ? 12.823 -19.145 -5.765 1.00 98.38 292 ILE A O 1
ATOM 2211 N N . ALA A 1 293 ? 13.232 -20.365 -3.919 1.00 98.00 293 ALA A N 1
ATOM 2212 C CA . ALA A 1 293 ? 13.837 -21.489 -4.627 1.00 98.00 293 ALA A CA 1
ATOM 2213 C C . ALA A 1 293 ? 12.872 -22.138 -5.637 1.00 98.00 293 ALA A C 1
ATOM 2215 O O . ALA A 1 293 ? 13.253 -22.368 -6.787 1.00 98.00 293 ALA A O 1
ATOM 2216 N N . ASP A 1 294 ? 11.622 -22.383 -5.238 1.00 97.06 294 ASP A N 1
ATOM 2217 C CA . ASP A 1 294 ? 10.604 -23.009 -6.086 1.00 97.06 294 ASP A CA 1
ATOM 2218 C C . ASP A 1 294 ? 10.262 -22.137 -7.300 1.00 97.06 294 ASP A C 1
ATOM 2220 O O . ASP A 1 294 ? 10.182 -22.630 -8.427 1.00 97.06 294 ASP A O 1
ATOM 2224 N N . MET A 1 295 ? 10.102 -20.829 -7.094 1.00 97.75 295 MET A N 1
ATOM 2225 C CA . MET A 1 295 ? 9.841 -19.877 -8.173 1.00 97.75 295 MET A CA 1
ATOM 2226 C C . MET A 1 295 ? 11.043 -19.750 -9.111 1.00 97.75 295 MET A C 1
ATOM 2228 O O . MET A 1 295 ? 10.875 -19.843 -10.328 1.00 97.75 295 MET A O 1
ATOM 2232 N N . GLN A 1 296 ? 12.262 -19.609 -8.578 1.00 96.50 296 GLN A N 1
ATOM 2233 C CA . GLN A 1 296 ? 13.484 -19.526 -9.387 1.00 96.50 296 GLN A CA 1
ATOM 2234 C C . GLN A 1 296 ? 13.711 -20.778 -10.241 1.00 96.50 296 GLN A C 1
ATOM 2236 O O . GLN A 1 296 ? 14.170 -20.665 -11.374 1.00 96.50 296 GLN A O 1
ATOM 2241 N N . ALA A 1 297 ? 13.362 -21.964 -9.736 1.00 96.12 297 ALA A N 1
ATOM 2242 C CA . ALA A 1 297 ? 13.488 -23.213 -10.484 1.00 96.12 297 ALA A CA 1
ATOM 2243 C C . ALA A 1 297 ? 12.487 -23.337 -11.650 1.00 96.12 297 ALA A C 1
ATOM 2245 O O . ALA A 1 297 ? 12.683 -24.163 -12.543 1.00 96.12 297 ALA A O 1
ATOM 2246 N N . ARG A 1 298 ? 11.395 -22.562 -11.631 1.00 96.94 298 ARG A N 1
ATOM 2247 C CA . ARG A 1 298 ? 10.275 -22.686 -12.577 1.00 96.94 298 ARG A CA 1
ATOM 2248 C C . ARG A 1 298 ? 10.182 -21.543 -13.583 1.00 96.94 298 ARG A C 1
ATOM 2250 O O . ARG A 1 298 ? 9.675 -21.765 -14.686 1.00 96.94 298 ARG A O 1
ATOM 2257 N N . LEU A 1 299 ? 10.617 -20.343 -13.200 1.00 97.44 299 LEU A N 1
ATOM 2258 C CA . LEU A 1 299 ? 10.643 -19.162 -14.062 1.00 97.44 299 LEU A CA 1
ATOM 2259 C C . LEU A 1 299 ? 11.574 -19.397 -15.258 1.00 97.44 299 LEU A C 1
ATOM 2261 O O . LEU A 1 299 ? 12.714 -19.822 -15.096 1.00 97.44 299 LEU A O 1
ATOM 2265 N N . VAL A 1 300 ? 11.066 -19.136 -16.466 1.00 96.94 300 VAL A N 1
ATOM 2266 C CA . VAL A 1 300 ? 11.820 -19.374 -17.713 1.00 96.94 300 VAL A CA 1
ATOM 2267 C C . VAL A 1 300 ? 12.936 -18.360 -17.892 1.00 96.94 300 VAL A C 1
ATOM 2269 O O . VAL A 1 300 ? 14.034 -18.718 -18.311 1.00 96.94 300 VAL A O 1
ATOM 2272 N N . ASP A 1 301 ? 12.631 -17.095 -17.615 1.00 97.88 301 ASP A N 1
ATOM 2273 C CA . ASP A 1 301 ? 13.562 -15.991 -17.784 1.00 97.88 301 ASP A CA 1
ATOM 2274 C C . ASP A 1 301 ? 14.429 -15.841 -16.517 1.00 97.88 301 ASP A C 1
ATOM 2276 O O . ASP A 1 301 ? 13.890 -15.532 -15.445 1.00 97.88 301 ASP A O 1
ATOM 2280 N N . PRO A 1 302 ? 15.761 -16.037 -16.613 1.00 97.94 302 PRO A N 1
ATOM 2281 C CA . PRO A 1 302 ? 16.668 -15.874 -15.481 1.00 97.94 302 PRO A CA 1
ATOM 2282 C C . PRO A 1 302 ? 16.646 -14.467 -14.870 1.00 97.94 302 PRO A C 1
ATOM 2284 O O . PRO A 1 302 ? 16.856 -14.336 -13.664 1.00 97.94 302 PRO A O 1
ATOM 2287 N N . ASP A 1 303 ? 16.387 -13.424 -15.666 1.00 98.44 303 ASP A N 1
ATOM 2288 C CA . ASP A 1 303 ? 16.295 -12.047 -15.177 1.00 98.44 303 ASP A CA 1
ATOM 2289 C C . ASP A 1 303 ? 15.019 -11.852 -14.356 1.00 98.44 303 ASP A C 1
ATOM 2291 O O . ASP A 1 303 ? 15.072 -11.320 -13.247 1.00 98.44 303 ASP A O 1
ATOM 2295 N N . VAL A 1 304 ? 13.882 -12.381 -14.820 1.00 98.50 304 VAL A N 1
ATOM 2296 C CA . VAL A 1 304 ? 12.632 -12.375 -14.038 1.00 98.50 304 VAL A CA 1
ATOM 2297 C C . VAL A 1 304 ? 12.795 -13.179 -12.746 1.00 98.50 304 VAL A C 1
ATOM 2299 O O . VAL A 1 304 ? 12.351 -12.736 -11.688 1.00 98.50 304 VAL A O 1
ATOM 2302 N N . ALA A 1 305 ? 13.479 -14.326 -12.798 1.00 98.38 305 ALA A N 1
ATOM 2303 C CA . ALA A 1 305 ? 13.787 -15.135 -11.619 1.00 98.38 305 ALA A CA 1
ATOM 2304 C C . ALA A 1 305 ? 14.660 -14.392 -10.599 1.00 98.38 305 ALA A C 1
ATOM 2306 O O . ALA A 1 305 ? 14.424 -14.488 -9.391 1.00 98.38 305 ALA A O 1
ATOM 2307 N N . ARG A 1 306 ? 15.654 -13.628 -11.067 1.00 98.62 306 ARG A N 1
ATOM 2308 C CA . ARG A 1 306 ? 16.491 -12.797 -10.198 1.00 98.62 306 ARG A CA 1
ATOM 2309 C C . ARG A 1 306 ? 15.717 -11.637 -9.597 1.00 98.62 306 ARG A C 1
ATOM 2311 O O . ARG A 1 306 ? 15.789 -11.444 -8.386 1.00 98.62 306 ARG A O 1
ATOM 2318 N N . LEU A 1 307 ? 14.964 -10.904 -10.414 1.00 98.69 307 LEU A N 1
ATOM 2319 C CA . LEU A 1 307 ? 14.152 -9.788 -9.947 1.00 98.69 307 LEU A CA 1
ATOM 2320 C C . LEU A 1 307 ? 13.123 -10.261 -8.915 1.00 98.69 307 LEU A C 1
ATOM 2322 O O . LEU A 1 307 ? 12.986 -9.632 -7.874 1.00 98.69 307 LEU A O 1
ATOM 2326 N N . PHE A 1 308 ? 12.477 -11.411 -9.140 1.00 98.75 308 PHE A N 1
ATOM 2327 C CA . PHE A 1 308 ? 11.587 -12.024 -8.154 1.00 98.75 308 PHE A CA 1
ATOM 2328 C C . PHE A 1 308 ? 12.306 -12.321 -6.835 1.00 98.75 308 PHE A C 1
ATOM 2330 O O . PHE A 1 308 ? 11.802 -11.958 -5.780 1.00 98.75 308 PHE A O 1
ATOM 2337 N N . ALA A 1 309 ? 13.484 -12.950 -6.873 1.00 98.62 309 ALA A N 1
ATOM 2338 C CA . ALA A 1 309 ? 14.223 -13.289 -5.658 1.00 98.62 309 ALA A CA 1
ATOM 2339 C C . ALA A 1 309 ? 14.666 -12.049 -4.866 1.00 98.62 309 ALA A C 1
ATOM 2341 O O . ALA A 1 309 ? 14.537 -12.033 -3.642 1.00 98.62 309 ALA A O 1
ATOM 2342 N N . ASN A 1 310 ? 15.152 -11.014 -5.559 1.00 98.62 310 ASN A N 1
ATOM 2343 C CA . ASN A 1 310 ? 15.510 -9.733 -4.950 1.00 98.62 310 ASN A CA 1
ATOM 2344 C C . ASN A 1 310 ? 14.271 -9.067 -4.327 1.00 98.62 310 ASN A C 1
ATOM 2346 O O . ASN A 1 310 ? 14.300 -8.638 -3.175 1.00 98.62 310 ASN A O 1
ATOM 2350 N N . ALA A 1 311 ? 13.167 -9.024 -5.076 1.00 98.62 311 ALA A N 1
ATOM 2351 C CA . ALA A 1 311 ? 11.962 -8.306 -4.693 1.00 98.62 311 ALA A CA 1
ATOM 2352 C C . ALA A 1 311 ? 11.180 -9.004 -3.565 1.00 98.62 311 ALA A C 1
ATOM 2354 O O . ALA A 1 311 ? 10.836 -8.374 -2.569 1.00 98.62 311 ALA A O 1
ATOM 2355 N N . PHE A 1 312 ? 10.966 -10.320 -3.672 1.00 98.69 312 PHE A N 1
ATOM 2356 C CA . PHE A 1 312 ? 10.213 -11.124 -2.703 1.00 98.69 312 PHE A CA 1
ATOM 2357 C C . PHE A 1 312 ? 10.831 -11.075 -1.303 1.00 98.69 312 PHE A C 1
ATOM 2359 O O . PHE A 1 312 ? 10.111 -11.020 -0.305 1.00 98.69 312 PHE A O 1
ATOM 2366 N N . ALA A 1 313 ? 12.164 -11.099 -1.228 1.00 97.81 313 ALA A N 1
ATOM 2367 C CA . ALA A 1 313 ? 12.891 -11.087 0.034 1.00 97.81 313 ALA A CA 1
ATOM 2368 C C . ALA A 1 313 ? 13.093 -9.678 0.615 1.00 97.81 313 ALA A C 1
ATOM 2370 O O . ALA A 1 313 ? 13.423 -9.573 1.792 1.00 97.81 313 ALA A O 1
ATOM 2371 N N . SER A 1 314 ? 12.899 -8.612 -0.177 1.00 98.19 314 SER A N 1
ATOM 2372 C CA . SER A 1 314 ? 13.338 -7.244 0.144 1.00 98.19 314 SER A CA 1
ATOM 2373 C C . SER A 1 314 ? 12.898 -6.778 1.539 1.00 98.19 314 SER A C 1
ATOM 2375 O O . SER A 1 314 ? 13.740 -6.363 2.334 1.00 98.19 314 SER A O 1
ATOM 2377 N N . THR A 1 315 ? 11.618 -6.934 1.888 1.00 98.31 315 THR A N 1
ATOM 2378 C CA . THR A 1 315 ? 11.094 -6.609 3.228 1.00 98.31 315 THR A CA 1
ATOM 2379 C C . THR A 1 315 ? 11.813 -7.373 4.345 1.00 98.31 315 THR A C 1
ATOM 2381 O O . THR A 1 315 ? 12.371 -6.771 5.258 1.00 98.31 315 THR A O 1
ATOM 2384 N N . LEU A 1 316 ? 11.864 -8.707 4.281 1.00 98.31 316 LEU A N 1
ATOM 2385 C CA . LEU A 1 316 ? 12.465 -9.511 5.354 1.00 98.31 316 LEU A CA 1
ATOM 2386 C C . LEU A 1 316 ? 13.980 -9.292 5.457 1.00 98.31 316 LEU A C 1
ATOM 2388 O O . LEU A 1 316 ? 14.542 -9.220 6.553 1.00 98.31 316 LEU A O 1
ATOM 2392 N N . ASP A 1 317 ? 14.640 -9.147 4.315 1.00 98.38 317 ASP A N 1
ATOM 2393 C CA . ASP A 1 317 ? 16.080 -8.974 4.251 1.00 98.38 317 ASP A CA 1
ATOM 2394 C C . ASP A 1 317 ? 16.508 -7.596 4.780 1.00 98.38 317 ASP A C 1
ATOM 2396 O O . ASP A 1 317 ? 17.598 -7.507 5.343 1.00 98.38 317 ASP A O 1
ATOM 2400 N N . THR A 1 318 ? 15.686 -6.545 4.643 1.00 97.56 318 THR A N 1
ATOM 2401 C CA . THR A 1 318 ? 16.172 -5.158 4.802 1.00 97.56 318 THR A CA 1
ATOM 2402 C C . THR A 1 318 ? 15.354 -4.252 5.724 1.00 97.56 318 THR A C 1
ATOM 2404 O O . THR A 1 318 ? 15.927 -3.309 6.268 1.00 97.56 318 THR A O 1
ATOM 2407 N N . THR A 1 319 ? 14.057 -4.505 5.946 1.00 97.81 319 THR A N 1
ATOM 2408 C CA . THR A 1 319 ? 13.176 -3.523 6.610 1.00 97.81 319 THR A CA 1
ATOM 2409 C C . THR A 1 319 ? 12.751 -3.869 8.034 1.00 97.81 319 THR A C 1
ATOM 2411 O O . THR A 1 319 ? 12.219 -3.006 8.735 1.00 97.81 319 THR A O 1
ATOM 2414 N N . VAL A 1 320 ? 13.021 -5.083 8.528 1.00 97.38 320 VAL A N 1
ATOM 2415 C CA . VAL A 1 320 ? 12.678 -5.480 9.907 1.00 97.38 320 VAL A CA 1
ATOM 2416 C C . VAL A 1 320 ? 13.699 -4.892 10.884 1.00 97.38 320 VAL A C 1
ATOM 2418 O O . VAL A 1 320 ? 14.623 -5.567 11.340 1.00 97.38 320 VAL A O 1
ATOM 2421 N N . LYS A 1 321 ? 13.557 -3.606 11.209 1.00 95.50 321 LYS A N 1
ATOM 2422 C CA . LYS A 1 321 ? 14.534 -2.860 12.015 1.00 95.50 321 LYS A CA 1
ATOM 2423 C C . LYS A 1 321 ? 14.511 -3.270 13.489 1.00 95.50 321 LYS A C 1
ATOM 2425 O O . LYS A 1 321 ? 15.563 -3.342 14.122 1.00 95.50 321 LYS A O 1
ATOM 2430 N N . TYR A 1 322 ? 13.335 -3.602 14.019 1.00 96.44 322 TYR A N 1
ATOM 2431 C CA . TYR A 1 322 ? 13.165 -4.142 15.368 1.00 96.44 322 TYR A CA 1
AT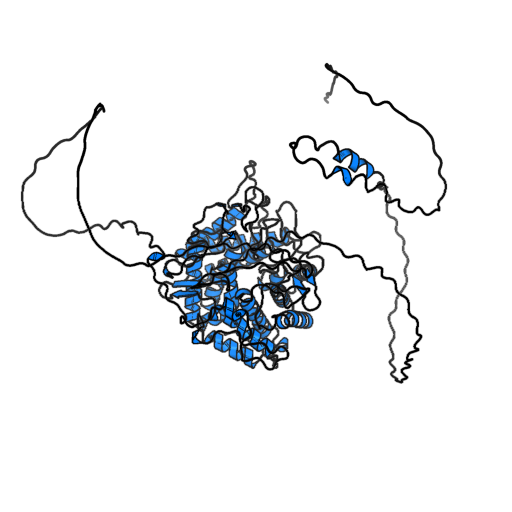OM 2432 C C . TYR A 1 322 ? 12.091 -5.233 15.386 1.00 96.44 322 TYR A C 1
ATOM 2434 O O . TYR A 1 322 ? 11.088 -5.143 14.683 1.00 96.44 322 TYR A O 1
ATOM 2442 N N . PHE A 1 323 ? 12.314 -6.275 16.188 1.00 96.44 323 PHE A N 1
ATOM 2443 C CA . PHE A 1 323 ? 11.331 -7.326 16.443 1.00 96.44 323 PHE A CA 1
ATOM 2444 C C . PHE A 1 323 ? 11.673 -8.064 17.736 1.00 96.44 323 PHE A C 1
ATOM 2446 O O . PHE A 1 323 ? 12.747 -8.664 17.846 1.00 96.44 323 PHE A O 1
ATOM 2453 N N . ASP A 1 324 ? 10.726 -8.054 18.666 1.00 95.81 324 ASP A N 1
ATOM 2454 C CA . ASP A 1 324 ? 10.749 -8.803 19.912 1.00 95.81 324 ASP A CA 1
ATOM 2455 C C . ASP A 1 324 ? 9.419 -9.559 20.076 1.00 95.81 324 ASP A C 1
ATOM 2457 O O . ASP A 1 324 ? 8.350 -8.974 20.272 1.00 95.81 324 ASP A O 1
ATOM 2461 N N . ALA A 1 325 ? 9.490 -10.888 19.993 1.00 94.81 325 ALA A N 1
ATOM 2462 C CA . ALA A 1 325 ? 8.328 -11.761 20.119 1.00 94.81 325 ALA A CA 1
ATOM 2463 C C . ALA A 1 325 ? 7.760 -11.815 21.550 1.00 94.81 325 ALA A C 1
ATOM 2465 O O . ALA A 1 325 ? 6.581 -12.115 21.719 1.00 94.81 325 ALA A O 1
ATOM 2466 N N . GLN A 1 326 ? 8.579 -11.552 22.575 1.00 94.19 326 GLN A N 1
ATOM 2467 C CA . GLN A 1 326 ? 8.149 -11.567 23.976 1.00 94.19 326 GLN A CA 1
ATOM 2468 C C . GLN A 1 326 ? 7.386 -10.293 24.322 1.00 94.19 326 GLN A C 1
ATOM 2470 O O . GLN A 1 326 ? 6.343 -10.357 24.970 1.00 94.19 326 GLN A O 1
ATOM 2475 N N . LEU A 1 327 ? 7.882 -9.148 23.849 1.00 95.19 327 LEU A N 1
ATOM 2476 C CA . LEU A 1 327 ? 7.186 -7.868 23.980 1.00 95.19 327 LEU A CA 1
ATOM 2477 C C . LEU A 1 327 ? 6.016 -7.737 22.998 1.00 95.19 327 LEU A C 1
ATOM 2479 O O . LEU A 1 327 ? 5.154 -6.881 23.190 1.00 95.19 327 LEU A O 1
ATOM 2483 N N . ASN A 1 328 ? 5.957 -8.604 21.980 1.00 97.62 328 ASN A N 1
ATOM 2484 C CA . ASN A 1 328 ? 4.985 -8.544 20.892 1.00 97.62 328 ASN A CA 1
ATOM 2485 C C . ASN A 1 328 ? 5.038 -7.180 20.184 1.00 97.62 328 ASN A C 1
ATOM 2487 O O . ASN A 1 328 ? 4.009 -6.540 19.963 1.00 97.62 328 ASN A O 1
ATOM 2491 N N . LEU A 1 329 ? 6.255 -6.726 19.878 1.00 97.75 329 LEU A N 1
ATOM 2492 C CA . LEU A 1 329 ? 6.527 -5.458 19.207 1.00 97.75 329 LEU A CA 1
ATOM 2493 C C . LEU A 1 329 ? 7.475 -5.664 18.030 1.00 97.75 329 LEU A C 1
ATOM 2495 O O . LEU A 1 329 ? 8.455 -6.405 18.110 1.00 97.75 329 LEU A O 1
ATOM 2499 N N . ALA A 1 330 ? 7.174 -4.988 16.932 1.00 97.88 330 ALA A N 1
ATOM 2500 C CA . ALA A 1 330 ? 8.019 -4.904 15.752 1.00 97.88 330 ALA A CA 1
ATOM 2501 C C . ALA A 1 330 ? 8.017 -3.479 15.194 1.00 97.88 330 ALA A C 1
ATOM 2503 O O . ALA A 1 330 ? 7.071 -2.731 15.432 1.00 97.88 330 ALA A O 1
ATOM 2504 N N . PHE A 1 331 ? 9.073 -3.126 14.465 1.00 97.88 331 PHE A N 1
ATOM 2505 C CA . PHE A 1 331 ? 9.197 -1.863 13.746 1.00 97.88 331 PHE A CA 1
ATOM 2506 C C . PHE A 1 331 ? 9.730 -2.132 12.340 1.00 97.88 331 PHE A C 1
ATOM 2508 O O . PHE A 1 331 ? 10.826 -2.690 12.191 1.00 97.88 331 PHE A O 1
ATOM 2515 N N . ILE A 1 332 ? 8.935 -1.768 11.337 1.00 98.19 332 ILE A N 1
ATOM 2516 C CA . ILE A 1 332 ? 9.185 -2.038 9.921 1.00 98.19 332 ILE A CA 1
ATOM 2517 C C . ILE A 1 332 ? 9.388 -0.710 9.203 1.00 98.19 332 ILE A C 1
ATOM 2519 O O . ILE A 1 332 ? 8.481 0.111 9.164 1.00 98.19 332 ILE A O 1
ATOM 2523 N N . ILE A 1 333 ? 10.567 -0.494 8.630 1.00 97.38 333 ILE A N 1
ATOM 2524 C CA . ILE A 1 333 ? 10.849 0.741 7.886 1.00 97.38 333 ILE A CA 1
ATOM 2525 C C . ILE A 1 333 ? 10.367 0.643 6.429 1.00 97.38 333 ILE A C 1
ATOM 2527 O O . ILE A 1 333 ? 10.187 -0.453 5.895 1.00 97.38 333 ILE A O 1
ATOM 2531 N N . THR A 1 334 ? 10.151 1.772 5.752 1.00 94.50 334 THR A N 1
ATOM 2532 C CA . THR A 1 334 ? 9.723 1.765 4.333 1.00 94.50 334 THR A CA 1
ATOM 2533 C C . THR A 1 334 ? 10.842 1.313 3.387 1.00 94.50 334 THR A C 1
ATOM 2535 O O . THR A 1 334 ? 10.594 0.711 2.338 1.00 94.50 334 THR A O 1
ATOM 2538 N N . GLY A 1 335 ? 12.081 1.570 3.799 1.00 92.81 335 GLY A N 1
ATOM 2539 C CA . GLY A 1 335 ? 13.293 1.332 3.043 1.00 92.81 335 GLY A CA 1
ATOM 2540 C C . GLY A 1 335 ? 14.312 2.408 3.395 1.00 92.81 335 GLY A C 1
ATOM 2541 O O . GLY A 1 335 ? 14.720 2.522 4.549 1.00 92.81 335 GLY A O 1
ATOM 2542 N N . ASP A 1 336 ? 14.651 3.233 2.409 1.00 88.12 336 ASP A N 1
ATOM 2543 C CA . ASP A 1 336 ? 15.537 4.400 2.536 1.00 88.12 336 ASP A CA 1
ATOM 2544 C C . ASP A 1 336 ? 15.104 5.441 3.594 1.00 88.12 336 ASP A C 1
ATOM 2546 O O . ASP A 1 336 ? 15.925 6.249 4.028 1.00 88.12 336 ASP A O 1
ATOM 2550 N N . ILE A 1 337 ? 13.857 5.394 4.073 1.00 88.38 337 ILE A N 1
ATOM 2551 C CA . ILE A 1 337 ? 13.348 6.237 5.162 1.00 88.38 337 ILE A CA 1
ATOM 2552 C C . ILE A 1 337 ? 13.219 5.404 6.444 1.00 88.38 337 ILE A C 1
ATOM 2554 O O . ILE A 1 337 ? 12.517 4.392 6.494 1.00 88.38 337 ILE A O 1
ATOM 2558 N N . THR A 1 338 ? 13.859 5.859 7.527 1.00 91.00 338 THR A N 1
ATOM 2559 C CA . THR A 1 338 ? 13.829 5.180 8.839 1.00 91.00 338 THR A CA 1
ATOM 2560 C C . THR A 1 338 ? 12.593 5.580 9.653 1.00 91.00 338 THR A C 1
ATOM 2562 O O . THR A 1 338 ? 12.689 6.164 10.731 1.00 91.00 338 THR A O 1
ATOM 2565 N N . ALA A 1 339 ? 11.420 5.248 9.120 1.00 95.88 339 ALA A N 1
ATOM 2566 C CA . ALA A 1 339 ? 10.129 5.363 9.787 1.00 95.88 339 ALA A CA 1
ATOM 2567 C C . ALA A 1 339 ? 9.151 4.307 9.258 1.00 95.88 339 ALA A C 1
ATOM 2569 O O . ALA A 1 339 ? 9.357 3.750 8.177 1.00 95.88 339 ALA A O 1
ATOM 2570 N N . GLN A 1 340 ? 8.110 4.012 10.035 1.00 98.19 340 GLN A N 1
ATOM 2571 C CA . GLN A 1 340 ? 7.102 3.017 9.673 1.00 98.19 340 GLN A CA 1
ATOM 2572 C C . GLN A 1 340 ? 5.838 3.699 9.165 1.00 98.19 340 GLN A C 1
ATOM 2574 O O . GLN A 1 340 ? 5.178 4.385 9.938 1.00 98.19 340 GLN A O 1
ATOM 2579 N N . TRP A 1 341 ? 5.466 3.448 7.909 1.00 98.50 341 TRP A N 1
ATOM 2580 C CA . TRP A 1 341 ? 4.134 3.764 7.384 1.00 98.50 341 TRP A CA 1
ATOM 2581 C C . TRP A 1 341 ? 3.212 2.556 7.523 1.00 98.50 341 TRP A C 1
ATOM 2583 O O . TRP A 1 341 ? 3.605 1.429 7.203 1.00 98.50 341 TRP A O 1
ATOM 2593 N N . LEU A 1 342 ? 1.971 2.793 7.951 1.00 98.62 342 LEU A N 1
ATOM 2594 C CA . LEU A 1 342 ? 0.939 1.754 8.033 1.00 98.62 342 LEU A CA 1
ATOM 2595 C C . LEU A 1 342 ? 0.631 1.175 6.640 1.00 98.62 342 LEU A C 1
ATOM 2597 O O . LEU A 1 342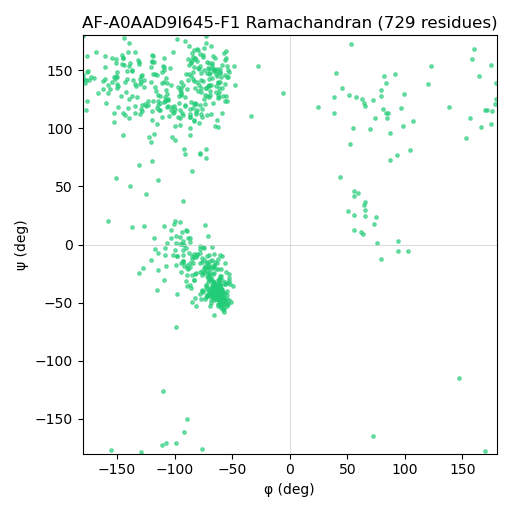 ? 0.572 -0.045 6.466 1.00 98.62 342 LEU A O 1
ATOM 2601 N N . ARG A 1 343 ? 0.505 2.048 5.627 1.00 98.38 343 ARG A N 1
ATOM 2602 C CA . ARG A 1 343 ? 0.330 1.666 4.215 1.00 98.38 343 ARG A CA 1
ATOM 2603 C C . ARG A 1 343 ? 1.467 0.772 3.728 1.00 98.38 343 ARG A C 1
ATOM 2605 O O . ARG A 1 343 ? 1.216 -0.347 3.273 1.00 98.38 343 ARG A O 1
ATOM 2612 N N . ASP A 1 344 ? 2.705 1.257 3.818 1.00 98.00 344 ASP A N 1
ATOM 2613 C CA . ASP A 1 344 ? 3.886 0.540 3.341 1.00 98.00 344 ASP A CA 1
ATOM 2614 C C . ASP A 1 344 ? 4.005 -0.813 4.018 1.00 98.00 344 ASP A C 1
ATOM 2616 O O . ASP A 1 344 ? 4.189 -1.814 3.336 1.00 98.00 344 ASP A O 1
ATOM 2620 N N . THR A 1 345 ? 3.833 -0.872 5.338 1.00 97.50 345 THR A N 1
ATOM 2621 C CA . THR A 1 345 ? 3.929 -2.124 6.094 1.00 97.50 345 THR A CA 1
ATOM 2622 C C . THR A 1 345 ? 2.859 -3.124 5.658 1.00 97.50 345 THR A C 1
ATOM 2624 O O . THR A 1 345 ? 3.174 -4.283 5.374 1.00 97.50 345 THR A O 1
ATOM 2627 N N . GLY A 1 346 ? 1.605 -2.685 5.513 1.00 96.81 346 GLY A N 1
ATOM 2628 C CA . GLY A 1 346 ? 0.522 -3.545 5.033 1.00 96.81 346 GLY A CA 1
ATOM 2629 C C . GLY A 1 346 ? 0.784 -4.124 3.638 1.00 96.81 346 GLY A C 1
ATOM 2630 O O . GLY A 1 346 ? 0.492 -5.295 3.389 1.00 96.81 346 GLY A O 1
ATOM 2631 N N . ASN A 1 347 ? 1.382 -3.345 2.734 1.00 97.38 347 ASN A N 1
ATOM 2632 C CA . ASN A 1 347 ? 1.709 -3.820 1.390 1.00 97.38 347 ASN A CA 1
ATOM 2633 C C . ASN A 1 347 ? 3.036 -4.600 1.318 1.00 97.38 347 ASN A C 1
ATOM 2635 O O . ASN A 1 347 ? 3.151 -5.536 0.530 1.00 97.38 347 ASN A O 1
ATOM 2639 N N . GLN A 1 348 ? 4.017 -4.281 2.164 1.00 98.50 348 GLN A N 1
ATOM 2640 C CA . GLN A 1 348 ? 5.287 -5.002 2.280 1.00 98.50 348 GLN A CA 1
ATOM 2641 C C . GLN A 1 348 ? 5.098 -6.462 2.705 1.00 98.50 348 GLN A C 1
ATOM 2643 O O . GLN A 1 348 ? 5.901 -7.312 2.331 1.00 98.50 348 GLN A O 1
ATOM 2648 N N . PHE A 1 349 ? 4.050 -6.761 3.479 1.00 98.44 349 PHE A N 1
ATOM 2649 C CA . PHE A 1 349 ? 3.759 -8.109 3.974 1.00 98.44 349 PHE A CA 1
ATOM 2650 C C . PHE A 1 349 ? 2.686 -8.863 3.175 1.00 98.44 349 PHE A C 1
ATOM 2652 O O . PHE A 1 349 ? 2.450 -10.042 3.453 1.00 98.44 349 PHE A O 1
ATOM 2659 N N . ALA A 1 350 ? 2.042 -8.230 2.189 1.00 97.62 350 ALA A N 1
ATOM 2660 C CA . ALA A 1 350 ? 0.874 -8.786 1.503 1.00 97.62 350 ALA A CA 1
ATOM 2661 C C . ALA A 1 350 ? 1.133 -10.170 0.874 1.00 97.62 350 ALA A C 1
ATOM 2663 O O . ALA A 1 350 ? 0.333 -11.095 1.044 1.00 97.62 350 ALA A O 1
ATOM 2664 N N . HIS A 1 351 ? 2.294 -10.358 0.239 1.00 97.50 351 HIS A N 1
ATOM 2665 C CA . HIS A 1 351 ? 2.700 -11.625 -0.381 1.00 97.50 351 HIS A CA 1
ATOM 2666 C C . HIS A 1 351 ? 3.127 -12.710 0.620 1.00 97.50 351 HIS A C 1
ATOM 2668 O O . HIS A 1 351 ? 3.244 -13.879 0.249 1.00 97.50 351 HIS A O 1
ATOM 2674 N N . LEU A 1 352 ? 3.350 -12.352 1.887 1.00 98.06 352 LEU A N 1
ATOM 2675 C CA . LEU A 1 352 ? 3.873 -13.249 2.920 1.00 98.06 352 LEU A CA 1
ATOM 2676 C C . LEU A 1 352 ? 2.774 -13.916 3.756 1.00 98.06 352 LEU A C 1
ATOM 2678 O O . LEU A 1 352 ? 3.041 -14.911 4.429 1.00 98.06 352 LEU A O 1
ATOM 2682 N N . TYR A 1 353 ? 1.530 -13.428 3.719 1.00 97.75 353 TYR A N 1
ATOM 2683 C CA . TYR A 1 353 ? 0.474 -13.919 4.615 1.00 97.75 353 TYR A CA 1
ATOM 2684 C C . TYR A 1 353 ? 0.131 -15.409 4.435 1.00 97.75 353 TYR A C 1
ATOM 2686 O O . TYR A 1 353 ? -0.196 -16.089 5.409 1.00 97.75 353 TYR A O 1
ATOM 2694 N N . ARG A 1 354 ? 0.272 -15.955 3.219 1.00 96.88 354 ARG A N 1
ATOM 2695 C CA . ARG A 1 354 ? 0.087 -17.397 2.955 1.00 96.88 354 ARG A CA 1
ATOM 2696 C C . ARG A 1 354 ? 1.146 -18.274 3.634 1.00 96.88 354 ARG A C 1
ATOM 2698 O O . ARG A 1 354 ? 0.920 -19.461 3.824 1.00 96.88 354 ARG A O 1
ATOM 2705 N N . LEU A 1 355 ? 2.281 -17.697 4.035 1.00 97.88 355 LEU A N 1
ATOM 2706 C CA . LEU A 1 355 ? 3.377 -18.415 4.687 1.00 97.88 355 LEU A CA 1
ATOM 2707 C C . LEU A 1 355 ? 3.228 -18.524 6.202 1.00 97.88 355 LEU A C 1
ATOM 2709 O O . LEU A 1 355 ? 3.901 -19.357 6.806 1.00 97.88 355 LEU A O 1
ATOM 2713 N N . LEU A 1 356 ? 2.358 -17.721 6.824 1.00 97.94 356 LEU A N 1
ATOM 2714 C CA . LEU A 1 356 ? 2.214 -17.681 8.284 1.00 97.94 356 LEU A CA 1
ATOM 2715 C C . LEU A 1 356 ? 1.931 -19.056 8.915 1.00 97.94 356 LEU A C 1
ATOM 2717 O O . LEU A 1 356 ? 2.551 -19.354 9.934 1.00 97.94 356 LEU A O 1
ATOM 2721 N N . PRO A 1 357 ? 1.093 -19.940 8.331 1.00 96.88 357 PRO A N 1
ATOM 2722 C CA . PRO A 1 357 ? 0.865 -21.280 8.885 1.00 96.88 357 PRO A CA 1
ATOM 2723 C C . PRO A 1 357 ? 2.102 -22.191 8.860 1.00 96.88 357 PRO A C 1
ATOM 2725 O O . PRO A 1 357 ? 2.138 -23.205 9.554 1.00 96.88 357 PRO A O 1
ATOM 2728 N N . HIS A 1 358 ? 3.108 -21.850 8.050 1.00 96.19 358 HIS A N 1
ATOM 2729 C CA . HIS A 1 358 ? 4.303 -22.657 7.805 1.00 96.19 358 HIS A CA 1
ATOM 2730 C C . HIS A 1 358 ? 5.571 -22.070 8.442 1.00 96.19 358 HIS A C 1
ATOM 2732 O O . HIS A 1 358 ? 6.642 -22.675 8.336 1.00 96.19 358 HIS A O 1
ATOM 2738 N N . ASP A 1 359 ? 5.475 -20.902 9.083 1.00 97.62 359 ASP A N 1
ATOM 2739 C CA . ASP A 1 359 ? 6.597 -20.219 9.721 1.00 97.62 359 ASP A CA 1
ATOM 2740 C C . ASP A 1 359 ? 6.142 -19.498 11.007 1.00 97.62 359 ASP A C 1
ATOM 2742 O O . ASP A 1 359 ? 5.693 -18.349 10.959 1.00 97.62 359 ASP A O 1
ATOM 2746 N N . PRO A 1 360 ? 6.276 -20.152 12.179 1.00 97.38 360 PRO A N 1
ATOM 2747 C CA . PRO A 1 360 ? 5.861 -19.579 13.459 1.00 97.38 360 PRO A CA 1
ATOM 2748 C C . PRO A 1 360 ? 6.581 -18.276 13.827 1.00 97.38 360 PRO A C 1
ATOM 2750 O O . PRO A 1 360 ? 6.021 -17.443 14.538 1.00 97.38 360 PRO A O 1
ATOM 2753 N N . ASN A 1 361 ? 7.818 -18.080 13.360 1.00 97.44 361 ASN A N 1
ATOM 2754 C CA . ASN A 1 361 ? 8.561 -16.856 13.642 1.00 97.44 361 ASN A CA 1
ATOM 2755 C C . ASN A 1 361 ? 8.024 -15.697 12.795 1.00 97.44 361 ASN A C 1
ATOM 2757 O O . ASN A 1 361 ? 7.844 -14.593 13.304 1.00 97.44 361 ASN A O 1
ATOM 2761 N N . LEU A 1 362 ? 7.713 -15.951 11.519 1.00 98.50 362 LEU A N 1
ATOM 2762 C CA . LEU A 1 362 ? 7.048 -14.973 10.654 1.00 98.50 362 LEU A CA 1
ATOM 2763 C C . LEU A 1 362 ? 5.635 -14.651 11.162 1.00 98.50 362 LEU A C 1
ATOM 2765 O O . LEU A 1 362 ? 5.231 -13.491 11.175 1.00 98.50 362 LEU A O 1
ATOM 2769 N N . GLN A 1 363 ? 4.907 -15.657 11.652 1.00 98.50 363 GLN A N 1
ATOM 2770 C CA . GLN A 1 363 ? 3.629 -15.459 12.332 1.00 98.50 363 GLN A CA 1
ATOM 2771 C C . GLN A 1 363 ? 3.773 -14.541 13.556 1.00 98.50 363 GLN A C 1
ATOM 2773 O O . GLN A 1 363 ? 2.972 -13.621 13.728 1.00 98.50 363 GLN A O 1
ATOM 2778 N N . ALA A 1 364 ? 4.785 -14.758 14.399 1.00 98.62 364 ALA A N 1
ATOM 2779 C CA . ALA A 1 364 ? 5.052 -13.896 15.549 1.00 98.62 364 ALA A CA 1
ATOM 2780 C C . ALA A 1 364 ? 5.425 -12.464 15.127 1.00 98.62 364 ALA A C 1
ATOM 2782 O O . ALA A 1 364 ? 4.948 -11.516 15.747 1.00 98.62 364 ALA A O 1
ATOM 2783 N N . LEU A 1 365 ? 6.204 -12.300 14.051 1.00 98.75 365 LEU A N 1
ATOM 2784 C CA . LEU A 1 365 ? 6.540 -10.990 13.492 1.00 98.75 365 LEU A CA 1
ATOM 2785 C C . LEU A 1 365 ? 5.284 -10.223 13.069 1.00 98.75 365 LEU A C 1
ATOM 2787 O O . LEU A 1 365 ? 5.067 -9.119 13.553 1.00 98.75 365 LEU A O 1
ATOM 2791 N N . VAL A 1 366 ? 4.424 -10.805 12.227 1.00 98.81 366 VAL A N 1
ATOM 2792 C CA . VAL A 1 366 ? 3.213 -10.110 11.745 1.00 98.81 366 VAL A CA 1
ATOM 2793 C C . VAL A 1 366 ? 2.269 -9.760 12.898 1.00 98.81 366 VAL A C 1
ATOM 2795 O O . VAL A 1 366 ? 1.712 -8.666 12.934 1.00 98.81 366 VAL A O 1
ATOM 2798 N N . LYS A 1 367 ? 2.129 -10.645 13.890 1.00 98.81 367 LYS A N 1
ATOM 2799 C CA . LYS A 1 367 ? 1.346 -10.361 15.101 1.00 98.81 367 LYS A CA 1
ATOM 2800 C C . LYS A 1 367 ? 1.908 -9.184 15.903 1.00 98.81 367 LYS A C 1
ATOM 2802 O O . LYS A 1 367 ? 1.141 -8.353 16.392 1.00 98.81 367 LYS A O 1
ATOM 2807 N N . ALA A 1 368 ? 3.231 -9.115 16.020 1.00 98.81 368 ALA A N 1
ATOM 2808 C CA . ALA A 1 368 ? 3.923 -8.030 16.694 1.00 98.81 368 ALA A CA 1
ATOM 2809 C C . ALA A 1 368 ? 3.753 -6.702 15.945 1.00 98.81 368 ALA A C 1
ATOM 2811 O O . ALA A 1 368 ? 3.490 -5.689 16.585 1.00 98.81 368 ALA A O 1
ATOM 2812 N N . VAL A 1 369 ? 3.802 -6.711 14.606 1.00 98.81 369 VAL A N 1
ATOM 2813 C CA . VAL A 1 369 ? 3.499 -5.529 13.782 1.00 98.81 369 VAL A CA 1
ATOM 2814 C C . VAL A 1 369 ? 2.071 -5.043 14.044 1.00 98.81 369 VAL A C 1
ATOM 2816 O O . VAL A 1 369 ? 1.890 -3.878 14.384 1.00 98.81 369 VAL A O 1
ATOM 2819 N N . ILE A 1 370 ? 1.066 -5.930 13.982 1.00 98.94 370 ILE A N 1
ATOM 2820 C CA . ILE A 1 370 ? -0.338 -5.574 14.268 1.00 98.94 370 ILE A CA 1
ATOM 2821 C C . ILE A 1 370 ? -0.462 -4.922 15.648 1.00 98.94 370 ILE A C 1
ATOM 2823 O O . ILE A 1 370 ? -1.165 -3.926 15.806 1.00 98.94 370 ILE A O 1
ATOM 2827 N N . ASN A 1 371 ? 0.218 -5.456 16.663 1.00 98.88 371 ASN A N 1
ATOM 2828 C CA . ASN A 1 371 ? 0.163 -4.888 18.005 1.00 98.88 371 ASN A CA 1
ATOM 2829 C C . ASN A 1 371 ? 0.878 -3.532 18.113 1.00 98.88 371 ASN A C 1
ATOM 2831 O O . ASN A 1 371 ? 0.350 -2.647 18.785 1.00 98.88 371 ASN A O 1
ATOM 2835 N N . THR A 1 372 ? 2.028 -3.342 17.457 1.00 98.81 372 THR A N 1
ATOM 2836 C CA . THR A 1 372 ? 2.691 -2.030 17.399 1.00 98.81 372 THR A CA 1
ATOM 2837 C C . THR A 1 372 ? 1.782 -0.999 16.725 1.00 98.81 372 THR A C 1
ATOM 2839 O O . THR A 1 372 ? 1.501 0.040 17.315 1.00 98.81 372 THR A O 1
ATOM 2842 N N . GLU A 1 373 ? 1.246 -1.306 15.542 1.00 98.88 373 GLU A N 1
ATOM 2843 C CA . GLU A 1 373 ? 0.357 -0.398 14.804 1.00 98.88 373 GLU A CA 1
ATOM 2844 C C . GLU A 1 373 ? -0.932 -0.097 15.568 1.00 98.88 373 GLU A C 1
ATOM 2846 O O . GLU A 1 373 ? -1.421 1.031 15.555 1.00 98.88 373 GLU A O 1
ATOM 2851 N N . SER A 1 374 ? -1.442 -1.069 16.327 1.00 98.88 374 SER A N 1
ATOM 2852 C CA . SER A 1 374 ? -2.583 -0.845 17.214 1.00 98.88 374 SER A CA 1
ATOM 2853 C C . SER A 1 374 ? -2.291 0.219 18.279 1.00 98.88 374 SER A C 1
ATOM 2855 O O . SER A 1 374 ? -3.170 1.015 18.594 1.00 98.88 374 SER A O 1
ATOM 2857 N N . ARG A 1 375 ? -1.070 0.268 18.838 1.00 98.56 375 ARG A N 1
ATOM 2858 C CA . ARG A 1 375 ? -0.681 1.318 19.803 1.00 98.56 375 ARG A CA 1
ATOM 2859 C C . ARG A 1 375 ? -0.696 2.692 19.138 1.00 98.56 375 ARG A C 1
ATOM 2861 O O . ARG A 1 375 ? -1.250 3.629 19.698 1.00 98.56 375 ARG A O 1
ATOM 2868 N N . TYR A 1 376 ? -0.128 2.778 17.938 1.00 98.69 376 TYR A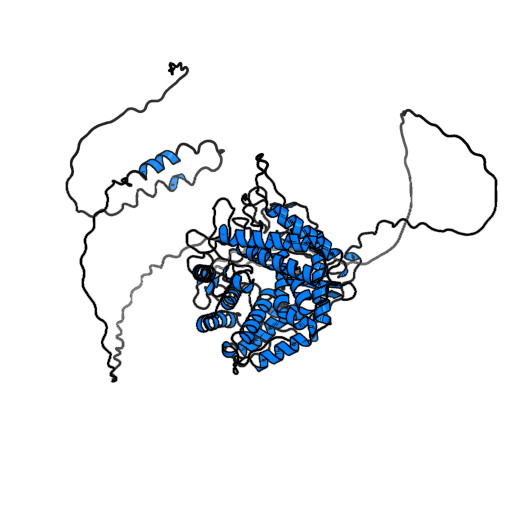 N 1
ATOM 2869 C CA . TYR A 1 376 ? -0.059 4.011 17.164 1.00 98.69 376 TYR A CA 1
ATOM 2870 C C . TYR A 1 376 ? -1.445 4.560 16.818 1.00 98.69 376 TYR A C 1
ATOM 2872 O O . TYR A 1 376 ? -1.747 5.707 17.132 1.00 98.69 376 TYR A O 1
ATOM 2880 N N . ILE A 1 377 ? -2.319 3.726 16.248 1.00 98.81 377 ILE A N 1
ATOM 2881 C CA . ILE A 1 377 ? -3.671 4.129 15.834 1.00 98.81 377 ILE A CA 1
ATOM 2882 C C . ILE A 1 377 ? -4.543 4.490 17.041 1.00 98.81 377 ILE A C 1
ATOM 2884 O O . ILE A 1 377 ? -5.360 5.406 16.958 1.00 98.81 377 ILE A O 1
ATOM 2888 N N . ALA A 1 378 ? -4.385 3.787 18.168 1.00 98.56 378 ALA A N 1
ATOM 2889 C CA . ALA A 1 378 ? -5.146 4.079 19.381 1.00 98.56 378 ALA A CA 1
ATOM 2890 C C . ALA A 1 378 ? -4.881 5.495 19.926 1.00 98.56 378 ALA A C 1
ATOM 2892 O O . ALA A 1 378 ? -5.773 6.077 20.547 1.00 98.56 378 ALA A O 1
ATOM 2893 N N . GLU A 1 379 ? -3.684 6.040 19.697 1.00 97.88 379 GLU A N 1
ATOM 2894 C CA . GLU A 1 379 ? -3.285 7.372 20.161 1.00 97.88 379 GLU A CA 1
ATOM 2895 C C . GLU A 1 379 ? -3.429 8.442 19.067 1.00 97.88 379 GLU A C 1
ATOM 2897 O O . GLU A 1 379 ? -3.963 9.521 19.324 1.00 97.88 379 GLU A O 1
ATOM 2902 N N . TYR A 1 380 ? -3.028 8.129 17.833 1.00 98.44 380 TYR A N 1
ATOM 2903 C CA . TYR A 1 380 ? -2.953 9.069 16.713 1.00 98.44 380 TYR A CA 1
ATOM 2904 C C . TYR A 1 380 ? -3.636 8.511 15.449 1.00 98.44 380 TYR A C 1
ATOM 2906 O O . TYR A 1 380 ? -2.973 8.242 14.446 1.00 98.44 380 TYR A O 1
ATOM 2914 N N . PRO A 1 381 ? -4.974 8.359 15.442 1.00 98.00 381 PRO A N 1
ATOM 2915 C CA . PRO A 1 381 ? -5.695 7.681 14.357 1.00 98.00 381 PRO A CA 1
ATOM 2916 C C . PRO A 1 381 ? -5.665 8.414 13.010 1.00 98.00 381 PRO A C 1
ATOM 2918 O O . PRO A 1 381 ? -6.032 7.836 11.992 1.00 98.00 381 PRO A O 1
ATOM 2921 N N . TYR A 1 382 ? -5.251 9.682 12.997 1.00 98.38 382 TYR A N 1
ATOM 2922 C CA . TYR A 1 382 ? -5.110 10.487 11.785 1.00 98.38 382 TYR A CA 1
ATOM 2923 C C . TYR A 1 382 ? -3.706 10.441 11.174 1.00 98.38 382 TYR A C 1
ATOM 2925 O O . TYR A 1 382 ? -3.508 11.041 10.126 1.00 98.38 382 TYR A O 1
ATOM 2933 N N . CYS A 1 383 ? -2.730 9.783 11.802 1.00 98.06 383 CYS A N 1
ATOM 2934 C CA . CYS A 1 383 ? -1.360 9.755 11.297 1.00 98.06 383 CYS A CA 1
ATOM 2935 C C . CYS A 1 383 ? -1.059 8.414 10.617 1.00 98.06 383 CYS A C 1
ATOM 2937 O O . CYS A 1 383 ? -1.427 7.356 11.129 1.00 98.06 383 CYS A O 1
ATOM 2939 N N . GLY A 1 384 ? -0.390 8.467 9.464 1.00 96.62 384 GLY A N 1
ATOM 2940 C CA . GLY A 1 384 ? 0.015 7.283 8.703 1.00 96.62 384 GLY A CA 1
ATOM 2941 C C . GLY A 1 384 ? 1.408 6.758 9.047 1.00 96.62 384 GLY A C 1
ATOM 2942 O O . GLY A 1 384 ? 1.686 5.594 8.755 1.00 96.62 384 GLY A O 1
ATOM 2943 N N . SER A 1 385 ? 2.272 7.572 9.675 1.00 97.56 385 SER A N 1
ATOM 2944 C CA . SER A 1 385 ? 3.678 7.221 9.878 1.00 97.56 385 SER A CA 1
ATOM 2945 C C . SER A 1 385 ? 4.240 7.513 11.265 1.00 97.56 385 SER A C 1
ATOM 2947 O O . SER A 1 385 ? 3.937 8.518 11.914 1.00 97.56 385 SER A O 1
ATOM 2949 N N . PHE A 1 386 ? 5.086 6.598 11.735 1.00 98.38 386 PHE A N 1
ATOM 2950 C CA . PHE A 1 386 ? 5.464 6.502 13.139 1.00 98.38 386 PHE A CA 1
ATOM 2951 C C . PHE A 1 386 ? 6.958 6.264 13.345 1.00 98.38 386 PHE A C 1
ATOM 2953 O O . PHE A 1 386 ? 7.647 5.631 12.538 1.00 98.38 386 PHE A O 1
ATOM 2960 N N . GLN A 1 387 ? 7.431 6.778 14.476 1.00 97.56 387 GLN A N 1
ATOM 2961 C CA . GLN A 1 387 ? 8.767 6.577 15.020 1.00 97.56 387 GLN A CA 1
ATOM 2962 C C . GLN A 1 387 ? 8.903 5.172 15.629 1.00 97.56 387 GLN A C 1
ATOM 2964 O O . GLN A 1 387 ? 7.889 4.530 15.938 1.00 97.56 387 GLN A O 1
ATOM 2969 N N . PRO A 1 388 ? 10.136 4.683 15.858 1.00 96.44 388 PRO A N 1
ATOM 2970 C CA . PRO A 1 388 ? 10.347 3.420 16.549 1.00 96.44 388 PRO A CA 1
ATOM 2971 C C . PRO A 1 388 ? 9.649 3.385 17.918 1.00 96.44 388 PRO A C 1
ATOM 2973 O O . PRO A 1 388 ? 9.632 4.395 18.625 1.00 96.44 388 PRO A O 1
ATOM 2976 N N . PRO A 1 389 ? 9.105 2.231 18.348 1.00 94.94 389 PRO A N 1
ATOM 2977 C CA . PRO A 1 389 ? 8.576 2.111 19.700 1.00 94.94 389 PRO A CA 1
ATOM 2978 C C . PRO A 1 389 ? 9.720 2.322 20.711 1.00 94.94 389 PRO A C 1
ATOM 2980 O O . PRO A 1 389 ? 10.813 1.791 20.478 1.00 94.94 389 PRO A O 1
ATOM 2983 N N . PRO A 1 390 ? 9.514 3.038 21.835 1.00 93.38 390 PRO A N 1
ATOM 2984 C CA . PRO A 1 390 ? 10.582 3.325 22.798 1.00 93.38 390 PRO A CA 1
ATOM 2985 C C . PRO A 1 390 ? 11.317 2.074 23.292 1.00 93.38 390 PRO A C 1
ATOM 2987 O O . PRO A 1 390 ? 12.530 2.108 23.487 1.00 93.38 390 PRO A O 1
ATOM 2990 N N . GLU A 1 391 ? 10.608 0.945 23.411 1.00 94.00 391 GLU A N 1
ATOM 2991 C CA . GLU A 1 391 ? 11.168 -0.342 23.839 1.00 94.00 391 GLU A CA 1
ATOM 2992 C C . GLU A 1 391 ? 12.230 -0.904 22.877 1.00 94.00 391 GLU A C 1
ATOM 2994 O O . GLU A 1 391 ? 12.993 -1.798 23.247 1.00 94.00 391 GLU A O 1
ATOM 2999 N N . SER A 1 392 ? 12.303 -0.382 21.650 1.00 93.25 392 SER A N 1
ATOM 3000 C CA . SER A 1 392 ? 13.344 -0.743 20.687 1.00 93.25 392 SER A CA 1
ATOM 3001 C C . SER A 1 392 ? 14.710 -0.133 21.004 1.00 93.25 392 SER A C 1
ATOM 3003 O O . SER A 1 392 ? 15.719 -0.635 20.505 1.00 93.25 392 SER A O 1
ATOM 3005 N N . GLY A 1 393 ? 14.757 0.943 21.800 1.00 91.62 393 GLY A N 1
ATOM 3006 C CA . GLY A 1 393 ? 15.961 1.748 22.032 1.00 91.62 393 GLY A CA 1
ATOM 3007 C C . GLY A 1 393 ? 16.494 2.461 20.784 1.00 91.62 393 GLY A C 1
ATOM 3008 O O . GLY A 1 393 ? 17.610 2.973 20.815 1.00 91.62 393 GLY A O 1
ATOM 3009 N N . LEU A 1 394 ? 15.744 2.455 19.676 1.00 91.38 394 LEU A N 1
ATOM 3010 C CA . LEU A 1 394 ? 16.086 3.188 18.461 1.00 91.38 394 LEU A CA 1
ATOM 3011 C C . LEU A 1 394 ? 15.685 4.657 18.612 1.00 91.38 394 LEU A C 1
ATOM 3013 O O . LEU A 1 394 ? 14.616 4.972 19.132 1.00 91.38 394 LEU A O 1
ATOM 3017 N N . GLU A 1 395 ? 16.542 5.541 18.116 1.00 90.94 395 GLU A N 1
ATOM 3018 C CA . GLU A 1 395 ? 16.294 6.980 18.106 1.00 90.94 395 GLU A CA 1
ATOM 3019 C C . GLU A 1 395 ? 15.177 7.337 17.112 1.00 90.94 395 GLU A C 1
ATOM 3021 O O . GLU A 1 395 ? 15.194 6.839 15.978 1.00 90.94 395 GLU A O 1
ATOM 3026 N N . PRO A 1 396 ? 14.249 8.235 17.485 1.00 92.62 396 PRO A N 1
ATOM 3027 C CA . PRO A 1 396 ? 13.390 8.911 16.524 1.00 92.62 396 PRO A CA 1
ATOM 3028 C C . PRO A 1 396 ? 14.217 9.650 15.465 1.00 92.62 396 PRO A C 1
ATOM 3030 O O . PRO A 1 396 ? 15.284 10.198 15.755 1.00 92.62 396 PRO A O 1
ATOM 3033 N N . THR A 1 397 ? 13.710 9.703 14.238 1.00 91.31 397 THR A N 1
ATOM 3034 C CA . THR A 1 397 ? 14.337 10.459 13.147 1.00 91.31 397 THR A CA 1
ATOM 3035 C C . THR A 1 397 ? 13.592 11.761 12.874 1.00 91.31 397 THR A C 1
ATOM 3037 O O . THR A 1 397 ? 12.402 11.887 13.155 1.00 91.31 397 THR A O 1
ATOM 3040 N N . VAL A 1 398 ? 14.301 12.771 12.366 1.00 87.38 398 VAL A N 1
ATOM 3041 C CA . VAL A 1 398 ? 13.706 14.076 12.043 1.00 87.38 398 VAL A CA 1
ATOM 3042 C C . VAL A 1 398 ? 13.188 14.055 10.609 1.00 87.38 398 VAL A C 1
ATOM 3044 O O . VAL A 1 398 ? 13.906 13.629 9.706 1.00 87.38 398 VAL A O 1
ATOM 3047 N N . ASN A 1 399 ? 11.966 14.548 10.411 1.00 84.88 399 ASN A N 1
ATOM 3048 C CA . ASN A 1 399 ? 11.348 14.721 9.102 1.00 84.88 399 ASN A CA 1
ATOM 3049 C C . ASN A 1 399 ? 11.165 16.210 8.781 1.00 84.88 399 ASN A C 1
ATOM 3051 O O . ASN A 1 399 ? 10.361 16.875 9.435 1.00 84.88 399 ASN A O 1
ATOM 3055 N N . GLY A 1 400 ? 11.849 16.709 7.747 1.00 82.38 400 GLY A N 1
ATOM 3056 C CA . GLY A 1 400 ? 11.724 18.096 7.281 1.00 82.38 400 GLY A CA 1
ATOM 3057 C C . GLY A 1 400 ? 10.304 18.464 6.834 1.00 82.38 400 GLY A C 1
ATOM 3058 O O . GLY A 1 400 ? 9.836 19.567 7.115 1.00 82.38 400 GLY A O 1
ATOM 3059 N N . HIS A 1 401 ? 9.562 17.518 6.248 1.00 80.56 401 HIS A N 1
ATOM 3060 C CA . HIS A 1 401 ? 8.166 17.721 5.843 1.00 80.56 401 HIS A CA 1
ATOM 3061 C C . HIS A 1 401 ? 7.189 17.847 7.024 1.00 80.56 401 HIS A C 1
ATOM 3063 O O . HIS A 1 401 ? 6.084 18.356 6.852 1.00 80.56 401 HIS A O 1
ATOM 3069 N N . ALA A 1 402 ? 7.583 17.416 8.226 1.00 83.25 402 ALA A N 1
ATOM 3070 C CA . ALA A 1 402 ? 6.792 17.593 9.443 1.00 83.25 402 ALA A CA 1
ATOM 3071 C C . ALA A 1 402 ? 7.168 18.876 10.209 1.00 83.25 402 ALA A C 1
ATOM 3073 O O . ALA A 1 402 ? 6.486 19.256 11.166 1.00 83.25 402 ALA A O 1
ATOM 3074 N N . GLU A 1 403 ? 8.243 19.565 9.815 1.00 82.81 403 GLU A N 1
ATOM 3075 C CA . GLU A 1 403 ? 8.643 20.822 10.436 1.00 82.81 403 GLU A CA 1
ATOM 3076 C C . GLU A 1 403 ? 7.733 21.973 9.996 1.00 82.81 403 GLU A C 1
ATOM 3078 O O . GLU A 1 403 ? 7.373 22.102 8.828 1.00 82.81 403 GLU A O 1
ATOM 3083 N N . ALA A 1 404 ? 7.403 22.871 10.927 1.00 84.00 404 ALA A N 1
ATOM 3084 C CA . ALA A 1 404 ? 6.473 23.986 10.700 1.00 84.00 404 ALA A CA 1
ATOM 3085 C C . ALA A 1 404 ? 5.082 23.556 10.190 1.00 84.00 404 ALA A C 1
ATOM 3087 O O . ALA A 1 404 ? 4.354 24.351 9.585 1.00 84.00 404 ALA A O 1
ATOM 3088 N N . VAL A 1 405 ? 4.704 22.314 10.500 1.00 88.69 405 VAL A N 1
ATOM 3089 C CA . VAL A 1 405 ? 3.353 21.798 10.347 1.00 88.69 405 VAL A CA 1
ATOM 3090 C C . VAL A 1 405 ? 2.606 21.918 11.669 1.00 88.69 405 VAL A C 1
ATOM 3092 O O . VAL A 1 405 ? 3.111 21.525 12.720 1.00 88.69 405 VAL A O 1
ATOM 3095 N N . THR A 1 406 ? 1.377 22.432 11.625 1.00 91.38 406 THR A N 1
ATOM 3096 C CA . THR A 1 406 ? 0.440 22.311 12.751 1.00 91.38 406 THR A CA 1
ATOM 3097 C C . THR A 1 406 ? -0.625 21.292 12.397 1.00 91.38 406 THR A C 1
ATOM 3099 O O . THR A 1 406 ? -1.239 21.378 11.335 1.00 91.38 406 THR A O 1
ATOM 3102 N N . VAL A 1 407 ? -0.841 20.338 13.297 1.00 94.50 407 VAL A N 1
ATOM 3103 C CA . VAL A 1 407 ? -1.866 19.304 13.166 1.00 94.50 407 VAL A CA 1
ATOM 3104 C C . VAL A 1 407 ? -2.864 19.479 14.297 1.00 94.50 407 VAL A C 1
ATOM 3106 O O . VAL A 1 407 ? -2.475 19.693 15.448 1.00 94.50 407 VAL A O 1
ATOM 3109 N N . ASN A 1 408 ? -4.147 19.390 13.977 1.00 94.62 408 ASN A N 1
ATOM 3110 C CA . ASN A 1 408 ? -5.209 19.283 14.964 1.00 94.62 408 ASN A CA 1
ATOM 3111 C C . ASN A 1 408 ? -6.011 18.008 14.676 1.00 94.62 408 ASN A C 1
ATOM 3113 O O . ASN A 1 408 ? -6.538 17.907 13.570 1.00 94.62 408 ASN A O 1
ATOM 3117 N N . PRO A 1 409 ? -6.160 17.069 15.627 1.00 95.38 409 PRO A N 1
ATOM 3118 C CA . PRO A 1 409 ? -5.600 17.076 16.984 1.00 95.38 409 PRO A CA 1
ATOM 3119 C C . PRO A 1 409 ? -4.058 17.105 17.025 1.00 95.38 409 PRO A C 1
ATOM 3121 O O . PRO A 1 409 ? -3.425 16.617 16.090 1.00 95.38 409 PRO A O 1
ATOM 3124 N N . PRO A 1 410 ? -3.446 17.683 18.078 1.00 95.06 410 PRO A N 1
ATOM 3125 C CA . PRO A 1 410 ? -1.993 17.789 18.186 1.00 95.06 410 PRO A CA 1
ATOM 3126 C C . PRO A 1 410 ? -1.326 16.417 18.327 1.00 95.06 410 PRO A C 1
ATOM 3128 O O . PRO A 1 410 ? -1.895 15.493 18.910 1.00 95.06 410 PRO A O 1
ATOM 3131 N N . VAL A 1 411 ? -0.093 16.319 17.831 1.00 94.62 411 VAL A N 1
ATOM 3132 C CA . VAL A 1 411 ? 0.695 15.079 17.791 1.00 94.62 411 VAL A CA 1
ATOM 3133 C C . VAL A 1 411 ? 1.972 15.185 18.622 1.00 94.62 411 VAL A C 1
ATOM 3135 O O . VAL A 1 411 ? 2.474 16.283 18.867 1.00 94.62 411 VAL A O 1
ATOM 3138 N N . ASN A 1 412 ? 2.510 14.038 19.043 1.00 93.81 412 ASN A N 1
ATOM 3139 C CA . ASN A 1 412 ? 3.840 13.945 19.640 1.00 93.81 412 ASN A CA 1
ATOM 3140 C C . ASN A 1 412 ? 4.856 13.449 18.601 1.00 93.81 412 ASN A C 1
ATOM 3142 O O . ASN A 1 412 ? 4.808 12.287 18.199 1.00 93.81 412 ASN A O 1
ATOM 3146 N N . ASN A 1 413 ? 5.817 14.297 18.232 1.00 91.75 413 ASN A N 1
ATOM 3147 C CA . ASN A 1 413 ? 6.843 13.977 17.231 1.00 91.75 413 ASN A CA 1
ATOM 3148 C C . ASN A 1 413 ? 7.871 12.926 17.701 1.00 91.75 413 ASN A C 1
ATOM 3150 O O . ASN A 1 413 ? 8.664 12.440 16.900 1.00 91.75 413 ASN A O 1
ATOM 3154 N N . GLU A 1 414 ? 7.865 12.545 18.984 1.00 91.75 414 GLU A N 1
ATOM 3155 C CA . GLU A 1 414 ? 8.631 11.388 19.473 1.00 91.75 414 GLU A CA 1
ATOM 3156 C C . GLU A 1 414 ? 7.952 10.050 19.136 1.00 91.75 414 GLU A C 1
ATOM 3158 O O . GLU A 1 414 ? 8.583 9.002 19.225 1.00 91.75 414 GLU A O 1
ATOM 3163 N N . THR A 1 415 ? 6.667 10.064 18.763 1.00 95.44 415 THR A N 1
ATOM 3164 C CA . THR A 1 415 ? 5.891 8.869 18.376 1.00 95.44 415 THR A CA 1
ATOM 3165 C C . THR A 1 415 ? 5.465 8.917 16.913 1.00 95.44 415 THR A C 1
ATOM 3167 O O . THR A 1 415 ? 5.506 7.901 16.226 1.00 95.44 415 THR A O 1
ATOM 3170 N N . VAL A 1 416 ? 5.076 10.090 16.422 1.00 96.75 416 VAL A N 1
ATOM 3171 C CA . VAL A 1 416 ? 4.631 10.321 15.047 1.00 96.75 416 VAL A CA 1
ATOM 3172 C C . VAL A 1 416 ? 5.807 10.827 14.217 1.00 96.75 416 VAL A C 1
ATOM 3174 O O . VAL A 1 416 ? 6.472 11.782 14.609 1.00 96.75 416 VAL A O 1
ATOM 3177 N N . PHE A 1 417 ? 6.068 10.186 13.077 1.00 96.25 417 PHE A N 1
ATOM 3178 C CA . PHE A 1 417 ? 7.085 10.648 12.129 1.00 96.25 417 PHE A CA 1
ATOM 3179 C C . PHE A 1 417 ? 6.520 11.752 11.225 1.00 96.25 417 PHE A C 1
ATOM 3181 O O . PHE A 1 417 ? 7.132 12.803 11.046 1.00 96.25 417 PHE A O 1
ATOM 3188 N N . GLU A 1 418 ? 5.314 11.536 10.702 1.00 93.25 418 GLU A N 1
ATOM 3189 C CA . GLU A 1 418 ? 4.516 12.520 9.980 1.00 93.25 418 GLU A CA 1
ATOM 3190 C C . GLU A 1 418 ? 3.025 12.225 10.186 1.00 93.25 418 GLU A C 1
ATOM 3192 O O . GLU A 1 418 ? 2.600 11.072 10.254 1.00 93.25 418 GLU A O 1
ATOM 3197 N N . CYS A 1 419 ? 2.200 13.269 10.282 1.00 95.50 419 CYS A N 1
ATOM 3198 C CA . CYS A 1 419 ? 0.758 13.106 10.462 1.00 95.50 419 CYS A CA 1
ATOM 3199 C C . CYS A 1 419 ? -0.049 13.604 9.269 1.00 95.50 419 CYS A C 1
ATOM 3201 O O . CYS A 1 419 ? -0.921 14.457 9.428 1.00 95.50 419 CYS A O 1
ATOM 3203 N N . LYS A 1 420 ? 0.235 13.089 8.074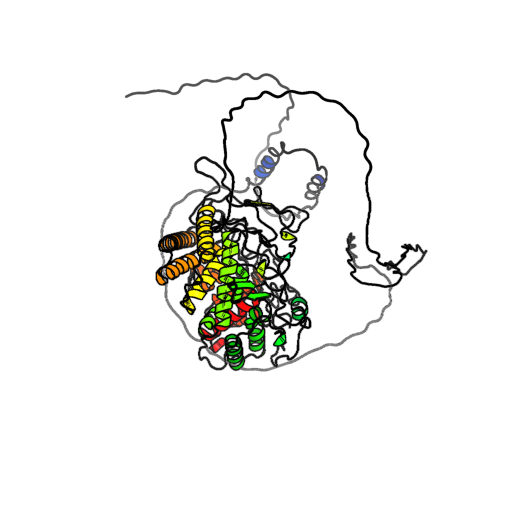 1.00 95.44 420 LYS A N 1
ATOM 3204 C CA . LYS A 1 420 ? -0.652 13.251 6.919 1.00 95.44 420 LYS A CA 1
ATOM 3205 C C . LYS A 1 420 ? -1.816 12.273 7.045 1.00 95.44 420 LYS A C 1
ATOM 3207 O O . LYS A 1 420 ? -1.604 11.067 7.149 1.00 95.44 420 LYS A O 1
ATOM 3212 N N . TYR A 1 421 ? -3.044 12.793 7.091 1.00 97.62 421 TYR A N 1
ATOM 3213 C CA . TYR A 1 421 ? -4.223 11.940 7.212 1.00 97.62 421 TYR A CA 1
ATOM 3214 C C . TYR A 1 421 ? -4.590 11.275 5.890 1.00 97.62 421 TYR A C 1
ATOM 3216 O O . TYR A 1 421 ? -5.082 11.923 4.962 1.00 97.62 421 TYR A O 1
ATOM 3224 N N . GLU A 1 422 ? -4.411 9.959 5.887 1.00 98.50 422 GLU A N 1
ATOM 3225 C CA . GLU A 1 422 ? -4.609 9.059 4.763 1.00 98.50 422 GLU A CA 1
ATOM 3226 C C . GLU A 1 422 ? -5.518 7.903 5.184 1.00 98.50 422 GLU A C 1
ATOM 3228 O O . GLU A 1 422 ? -5.174 7.076 6.034 1.00 98.50 422 GLU A O 1
ATOM 3233 N N . LEU A 1 423 ? -6.707 7.824 4.595 1.00 98.75 423 LEU A N 1
ATOM 3234 C CA . LEU A 1 423 ? -7.675 6.782 4.942 1.00 98.75 423 LEU A CA 1
ATOM 3235 C C . LEU A 1 423 ? -7.188 5.361 4.563 1.00 98.75 423 LEU A C 1
ATOM 3237 O O . LEU A 1 423 ? -7.605 4.369 5.174 1.00 98.75 423 LEU A O 1
ATOM 3241 N N . ASP A 1 424 ? -6.284 5.232 3.587 1.00 98.75 424 ASP A N 1
ATOM 3242 C CA . ASP A 1 424 ? -5.693 3.947 3.196 1.00 98.75 424 ASP A CA 1
ATOM 3243 C C . ASP A 1 424 ? -4.763 3.369 4.269 1.00 98.75 424 ASP A C 1
ATOM 3245 O O . ASP A 1 424 ? -4.733 2.149 4.417 1.00 98.75 424 ASP A O 1
ATOM 3249 N N . SER A 1 425 ? -4.107 4.204 5.083 1.00 98.75 425 SER A N 1
ATOM 3250 C CA . SER A 1 425 ? -3.269 3.747 6.200 1.00 98.75 425 SER A CA 1
ATOM 3251 C C . SER A 1 425 ? -4.066 2.872 7.177 1.00 98.75 425 SER A C 1
ATOM 3253 O O . SER A 1 425 ? -3.623 1.798 7.590 1.00 98.75 425 SER A O 1
ATOM 3255 N N . LEU A 1 426 ? -5.308 3.265 7.474 1.00 98.81 426 LEU A N 1
ATOM 3256 C CA . LEU A 1 426 ? -6.211 2.476 8.318 1.00 98.81 426 LEU A CA 1
ATOM 3257 C C . LEU A 1 426 ? -6.720 1.227 7.590 1.00 98.81 426 LEU A C 1
ATOM 3259 O O . LEU A 1 426 ? -6.857 0.164 8.195 1.00 98.81 426 LEU A O 1
ATOM 3263 N N . SER A 1 427 ? -6.961 1.327 6.281 1.00 98.75 427 SER A N 1
ATOM 3264 C CA . SER A 1 427 ? -7.360 0.179 5.458 1.00 98.75 427 SER A CA 1
ATOM 3265 C C . SER A 1 427 ? -6.258 -0.889 5.405 1.00 98.75 427 SER A C 1
ATOM 3267 O O . SER A 1 427 ? -6.554 -2.081 5.474 1.00 98.75 427 SER A O 1
ATOM 3269 N N . ALA A 1 428 ? -4.988 -0.482 5.342 1.00 98.69 428 ALA A N 1
ATOM 3270 C CA . ALA A 1 428 ? -3.829 -1.369 5.366 1.00 98.69 428 ALA A CA 1
ATOM 3271 C C . ALA A 1 428 ? -3.721 -2.136 6.696 1.00 98.69 428 ALA A C 1
ATOM 3273 O O . ALA A 1 428 ? -3.566 -3.361 6.689 1.00 98.69 428 ALA A O 1
ATOM 3274 N N . PHE A 1 429 ? -3.917 -1.453 7.829 1.00 98.88 429 PHE A N 1
ATOM 3275 C CA . PHE A 1 429 ? -3.972 -2.086 9.151 1.00 98.88 429 PHE A CA 1
ATOM 3276 C C . PHE A 1 429 ? -5.108 -3.121 9.265 1.00 98.88 429 PHE A C 1
ATOM 3278 O O . PHE A 1 429 ? -4.909 -4.234 9.774 1.00 98.88 429 PHE A O 1
ATOM 3285 N N . LEU A 1 430 ? -6.303 -2.790 8.753 1.00 98.88 430 LEU A N 1
ATOM 3286 C CA . LEU A 1 430 ? -7.438 -3.718 8.715 1.00 98.88 430 LEU A CA 1
ATOM 3287 C C . LEU A 1 430 ? -7.136 -4.940 7.835 1.00 98.88 430 LEU A C 1
ATOM 3289 O O . LEU A 1 430 ? -7.335 -6.074 8.285 1.00 98.88 430 LEU A O 1
ATOM 3293 N N . LYS A 1 431 ? -6.584 -4.723 6.631 1.00 98.69 431 LYS A N 1
ATOM 3294 C CA . LYS A 1 431 ? -6.156 -5.783 5.703 1.00 98.69 431 LYS A CA 1
ATOM 3295 C C . LYS A 1 431 ? -5.149 -6.722 6.353 1.00 98.69 431 LYS A C 1
ATOM 3297 O O . LYS A 1 431 ? -5.293 -7.942 6.239 1.00 98.69 431 LYS A O 1
ATOM 3302 N N . MET A 1 432 ? -4.157 -6.186 7.060 1.00 98.69 432 MET A N 1
ATOM 3303 C CA . MET A 1 432 ? -3.158 -6.994 7.755 1.00 98.69 432 MET A CA 1
ATOM 3304 C C . MET A 1 432 ? -3.780 -7.807 8.894 1.00 98.69 432 MET A C 1
ATOM 3306 O O . MET A 1 432 ? -3.581 -9.022 8.952 1.00 98.69 432 MET A O 1
ATOM 3310 N N . SER A 1 433 ? -4.599 -7.174 9.741 1.00 98.69 433 SER A N 1
ATOM 3311 C CA . SER A 1 433 ? -5.306 -7.838 10.847 1.00 98.69 433 SER A CA 1
ATOM 3312 C C . SER A 1 433 ? -6.161 -9.012 10.353 1.00 98.69 433 SER A C 1
ATOM 3314 O O . SER A 1 433 ? -6.040 -10.139 10.845 1.00 98.69 433 SER A O 1
ATOM 3316 N N . ARG A 1 434 ? -6.989 -8.785 9.323 1.00 98.19 434 ARG A N 1
ATOM 3317 C CA . ARG A 1 434 ? -7.856 -9.836 8.769 1.00 98.19 434 ARG A CA 1
ATOM 3318 C C . ARG A 1 434 ? -7.091 -10.897 7.997 1.00 98.19 434 ARG A C 1
ATOM 3320 O O . ARG A 1 434 ? -7.483 -12.061 8.030 1.00 98.19 434 ARG A O 1
ATOM 3327 N N . SER A 1 435 ? -5.993 -10.544 7.331 1.00 98.44 435 SER A N 1
ATOM 3328 C CA . SER A 1 435 ? -5.162 -11.523 6.622 1.00 98.44 435 SER A CA 1
ATOM 3329 C C . SER A 1 435 ? -4.450 -12.444 7.606 1.00 98.44 435 SER A C 1
ATOM 3331 O O . SER A 1 435 ? -4.487 -13.662 7.429 1.00 98.44 435 SER A O 1
ATOM 3333 N N . TYR A 1 436 ? -3.910 -11.891 8.696 1.00 98.75 436 TYR A N 1
ATOM 3334 C CA . TYR A 1 436 ? -3.337 -12.672 9.787 1.00 98.75 436 TYR A CA 1
ATOM 3335 C C . TYR A 1 436 ? -4.339 -13.693 10.332 1.00 98.75 436 TYR A C 1
ATOM 3337 O O . TYR A 1 436 ? -4.049 -14.893 10.343 1.00 98.75 436 TYR A O 1
ATOM 3345 N N . TYR A 1 437 ? -5.544 -13.248 10.710 1.00 98.75 437 TYR A N 1
ATOM 3346 C CA . TYR A 1 437 ? -6.588 -14.151 11.194 1.00 98.75 437 TYR A CA 1
ATOM 3347 C C . TYR A 1 437 ? -6.980 -15.195 10.142 1.00 98.75 437 TYR A C 1
ATOM 3349 O O . TYR A 1 437 ? -7.117 -16.374 10.458 1.00 98.75 437 TYR A O 1
ATOM 3357 N N . ASN A 1 438 ? -7.145 -14.797 8.879 1.00 98.12 438 ASN A N 1
ATOM 3358 C CA . ASN A 1 438 ? -7.622 -15.698 7.835 1.00 98.12 438 ASN A CA 1
ATOM 3359 C C . ASN A 1 438 ? -6.698 -16.895 7.608 1.00 98.12 438 ASN A C 1
ATOM 3361 O O . ASN A 1 438 ? -7.218 -18.003 7.449 1.00 98.12 438 ASN A O 1
ATOM 3365 N N . TYR A 1 439 ? -5.380 -16.693 7.631 1.00 97.88 439 TYR A N 1
ATOM 3366 C CA . TYR A 1 439 ? -4.417 -17.775 7.424 1.00 97.88 439 TYR A CA 1
ATOM 3367 C C . TYR A 1 439 ? -4.089 -18.539 8.707 1.00 97.88 439 TYR A C 1
ATOM 3369 O O . TYR A 1 439 ? -3.957 -19.757 8.667 1.00 97.88 439 TYR A O 1
ATOM 3377 N N . THR A 1 440 ? -4.001 -17.863 9.853 1.00 98.06 440 THR A N 1
ATOM 3378 C CA . THR A 1 440 ? -3.537 -18.496 11.102 1.00 98.06 440 THR A CA 1
ATOM 3379 C C . THR A 1 440 ? -4.662 -19.024 11.987 1.00 98.06 440 THR A C 1
ATOM 3381 O O . THR A 1 440 ? -4.431 -19.897 12.820 1.00 98.06 440 THR A O 1
ATOM 3384 N N . LYS A 1 441 ? -5.870 -18.466 11.840 1.00 97.62 441 LYS A N 1
ATOM 3385 C CA . LYS A 1 441 ? -7.001 -18.595 12.774 1.00 97.62 441 LYS A CA 1
ATOM 3386 C C . LYS A 1 441 ? -6.685 -18.168 14.215 1.00 97.62 441 LYS A C 1
ATOM 3388 O O . LYS A 1 441 ? -7.494 -18.413 15.106 1.00 97.62 441 LYS A O 1
ATOM 3393 N N . ASP A 1 442 ? -5.555 -17.500 14.452 1.00 98.06 442 ASP A N 1
ATOM 3394 C CA . ASP A 1 442 ? -5.199 -16.946 15.756 1.00 98.06 442 ASP A CA 1
ATOM 3395 C C . ASP A 1 442 ? -5.914 -15.602 15.954 1.00 98.06 442 ASP A C 1
ATOM 3397 O O . ASP A 1 442 ? -5.636 -14.637 15.248 1.00 98.06 442 ASP A O 1
ATOM 3401 N N . SER A 1 443 ? -6.837 -15.532 16.916 1.00 98.19 443 SER A N 1
ATOM 3402 C CA . SER A 1 443 ? -7.537 -14.300 17.305 1.00 98.19 443 SER A CA 1
ATOM 3403 C C . SER A 1 443 ? -6.880 -13.561 18.473 1.00 98.19 443 SER A C 1
ATOM 3405 O O . SER A 1 443 ? -7.371 -12.516 18.884 1.00 98.19 443 SER A O 1
ATOM 3407 N N . SER A 1 444 ? -5.768 -14.051 19.026 1.00 98.00 444 SER A N 1
ATOM 3408 C CA . SER A 1 444 ? -5.155 -13.452 20.222 1.00 98.00 444 SER A CA 1
ATOM 3409 C C . SER A 1 444 ? -4.411 -12.134 19.963 1.00 98.00 444 SER A C 1
ATOM 3411 O O . SER A 1 444 ? -3.953 -11.497 20.910 1.00 98.00 444 SER A O 1
ATOM 3413 N N . PHE A 1 445 ? -4.325 -11.683 18.706 1.00 98.19 445 PHE A N 1
ATOM 3414 C CA . PHE A 1 445 ? -3.968 -10.295 18.389 1.00 98.19 445 PHE A CA 1
ATOM 3415 C C . PHE A 1 445 ? -5.087 -9.301 18.759 1.00 98.19 445 PHE A C 1
ATOM 3417 O O . PHE A 1 445 ? -4.796 -8.123 18.945 1.00 98.19 445 PHE A O 1
ATOM 3424 N N . ILE A 1 446 ? -6.342 -9.761 18.913 1.00 98.56 446 ILE A N 1
ATOM 3425 C CA . ILE A 1 446 ? -7.487 -8.968 19.395 1.00 98.56 446 ILE A CA 1
ATOM 3426 C C . ILE A 1 446 ? -7.316 -8.735 20.903 1.00 98.56 446 ILE A C 1
ATOM 3428 O O . ILE A 1 446 ? -7.952 -9.364 21.748 1.00 98.56 446 ILE A O 1
ATOM 3432 N N . ASN A 1 447 ? -6.392 -7.845 21.244 1.00 98.06 447 ASN A N 1
ATOM 3433 C CA . ASN A 1 447 ? -6.059 -7.453 22.608 1.00 98.06 447 ASN A CA 1
ATOM 3434 C C . ASN A 1 447 ? -6.579 -6.032 22.910 1.00 98.06 447 ASN A C 1
ATOM 3436 O O . ASN A 1 447 ? -7.344 -5.456 22.134 1.00 98.06 447 ASN A O 1
ATOM 3440 N N . ASN A 1 448 ? -6.199 -5.454 24.051 1.00 98.56 448 ASN A N 1
ATOM 3441 C CA . ASN A 1 448 ? -6.669 -4.119 24.440 1.00 98.56 448 ASN A CA 1
ATOM 3442 C C . ASN A 1 448 ? -6.206 -3.014 23.478 1.00 98.56 448 ASN A C 1
ATOM 3444 O O . ASN A 1 448 ? -7.004 -2.138 23.158 1.00 98.56 448 ASN A O 1
ATOM 3448 N N . ASN A 1 449 ? -4.964 -3.078 22.984 1.00 98.44 449 ASN A N 1
ATOM 3449 C CA . ASN A 1 449 ? -4.449 -2.102 22.018 1.00 98.44 449 ASN A CA 1
ATOM 3450 C C . ASN A 1 449 ? -5.242 -2.183 20.713 1.00 98.44 449 ASN A C 1
ATOM 3452 O O . ASN A 1 449 ? -5.689 -1.164 20.200 1.00 98.44 449 ASN A O 1
ATOM 3456 N N . TRP A 1 450 ? -5.465 -3.399 20.206 1.00 98.81 450 TRP A N 1
ATOM 3457 C CA . TRP A 1 450 ? -6.220 -3.608 18.972 1.00 98.81 450 TRP A CA 1
ATOM 3458 C C . TRP A 1 450 ? -7.667 -3.123 19.101 1.00 98.81 450 TRP A C 1
ATOM 3460 O O . TRP A 1 450 ? -8.173 -2.436 18.220 1.00 98.81 450 TRP A O 1
ATOM 3470 N N . ASN A 1 451 ? -8.332 -3.413 20.225 1.00 98.81 451 ASN A N 1
ATOM 3471 C CA . ASN A 1 451 ? -9.684 -2.910 20.471 1.00 98.81 451 ASN A CA 1
ATOM 3472 C C . ASN A 1 451 ? -9.728 -1.375 20.524 1.00 98.81 451 ASN A C 1
ATOM 3474 O O . ASN A 1 451 ? -10.617 -0.789 19.913 1.00 98.81 451 ASN A O 1
ATOM 3478 N N . ALA A 1 452 ? -8.760 -0.736 21.189 1.00 98.88 452 ALA A N 1
ATOM 3479 C CA . ALA A 1 452 ? -8.668 0.721 21.242 1.00 98.88 452 ALA A CA 1
ATOM 3480 C C . ALA A 1 452 ? -8.436 1.335 19.850 1.00 98.88 452 ALA A C 1
ATOM 3482 O O . ALA A 1 452 ? -9.102 2.305 19.493 1.00 98.88 452 ALA A O 1
ATOM 3483 N N . ALA A 1 453 ? -7.560 0.737 19.037 1.00 98.88 453 ALA A N 1
ATOM 3484 C CA . ALA A 1 453 ? -7.332 1.156 17.655 1.00 98.88 453 ALA A CA 1
ATOM 3485 C C . ALA A 1 453 ? -8.614 1.076 16.816 1.00 98.88 453 ALA A C 1
ATOM 3487 O O . ALA A 1 453 ? -8.966 2.019 16.113 1.00 98.88 453 ALA A O 1
ATOM 3488 N N . ILE A 1 454 ? -9.352 -0.029 16.922 1.00 98.88 454 ILE A N 1
ATOM 3489 C CA . ILE A 1 454 ? -10.602 -0.231 16.182 1.00 98.88 454 ILE A CA 1
ATOM 3490 C C . ILE A 1 454 ? -11.684 0.761 16.612 1.00 98.88 454 ILE A C 1
ATOM 3492 O O . ILE A 1 454 ? -12.392 1.295 15.759 1.00 98.88 454 ILE A O 1
ATOM 3496 N N . ASP A 1 455 ? -11.787 1.066 17.905 1.00 98.88 455 ASP A N 1
ATOM 3497 C CA . ASP A 1 455 ? -12.731 2.069 18.405 1.00 98.88 455 ASP A CA 1
ATOM 3498 C C . ASP A 1 455 ? -12.394 3.477 17.873 1.00 98.88 455 ASP A C 1
ATOM 3500 O O . ASP A 1 455 ? -13.299 4.235 17.492 1.00 98.88 455 ASP A O 1
ATOM 3504 N N . GLN A 1 456 ? -11.101 3.812 17.764 1.00 98.75 456 GLN A N 1
ATOM 3505 C CA . GLN A 1 456 ? -10.649 5.052 17.126 1.00 98.75 456 GLN A CA 1
ATOM 3506 C C . GLN A 1 456 ? -10.947 5.074 15.623 1.00 98.75 456 GLN A C 1
ATOM 3508 O O . GLN A 1 456 ? -11.485 6.066 15.133 1.00 98.75 456 GLN A O 1
ATOM 3513 N N . ILE A 1 457 ? -10.695 3.977 14.899 1.00 98.88 457 ILE A N 1
ATOM 3514 C CA . ILE A 1 457 ? -11.019 3.858 13.467 1.00 98.88 457 ILE A CA 1
ATOM 3515 C C . ILE A 1 457 ? -12.519 4.082 13.234 1.00 98.88 457 ILE A C 1
ATOM 3517 O O . ILE A 1 457 ? -12.895 4.868 12.367 1.00 98.88 457 ILE A O 1
ATOM 3521 N N . MET A 1 458 ? -13.394 3.455 14.027 1.00 98.81 458 MET A N 1
ATOM 3522 C CA . MET A 1 458 ? -14.849 3.632 13.896 1.00 98.81 458 MET A CA 1
ATOM 3523 C C . MET A 1 458 ? -15.280 5.077 14.186 1.00 98.81 458 MET A C 1
ATOM 3525 O O . MET A 1 458 ? -16.163 5.617 13.512 1.00 98.81 458 MET A O 1
ATOM 3529 N N . THR A 1 459 ? -14.640 5.727 15.161 1.00 98.69 459 THR A N 1
ATOM 3530 C CA . THR A 1 459 ? -14.874 7.142 15.476 1.00 98.69 459 THR A CA 1
ATOM 3531 C C . THR A 1 459 ? -14.436 8.053 14.331 1.00 98.69 459 THR A C 1
ATOM 3533 O O . THR A 1 459 ? -15.192 8.944 13.937 1.00 98.69 459 THR A O 1
ATOM 3536 N N . LEU A 1 460 ? -13.253 7.809 13.768 1.00 98.62 460 LEU A N 1
ATOM 3537 C CA . LEU A 1 460 ? -12.702 8.558 12.645 1.00 98.62 460 LEU A CA 1
ATOM 3538 C C . LEU A 1 460 ? -13.566 8.402 11.395 1.00 98.62 460 LEU A C 1
ATOM 3540 O O . LEU A 1 460 ? -13.941 9.413 10.807 1.00 98.62 460 LEU A O 1
ATOM 3544 N N . ILE A 1 461 ? -13.969 7.176 11.041 1.00 98.75 461 ILE A N 1
ATOM 3545 C CA . ILE A 1 461 ? -14.874 6.912 9.911 1.00 98.75 461 ILE A CA 1
ATOM 3546 C C . ILE A 1 461 ? -16.154 7.733 10.057 1.00 98.75 461 ILE A C 1
ATOM 3548 O O . ILE A 1 461 ? -16.571 8.405 9.115 1.00 98.75 461 ILE A O 1
ATOM 3552 N N . ARG A 1 462 ? -16.768 7.738 11.247 1.00 98.44 462 ARG A N 1
ATOM 3553 C CA . ARG A 1 462 ? -17.970 8.538 11.504 1.00 98.44 462 ARG A CA 1
ATOM 3554 C C . ARG A 1 462 ? -17.712 10.029 11.294 1.00 98.44 462 ARG A C 1
ATOM 3556 O O . ARG A 1 462 ? -18.503 10.672 10.609 1.00 98.44 462 ARG A O 1
ATOM 3563 N N . ASN A 1 463 ? -16.644 10.561 11.884 1.00 97.75 463 ASN A N 1
ATOM 3564 C CA . ASN A 1 463 ? -16.307 11.983 11.838 1.00 97.75 463 ASN A CA 1
ATOM 3565 C C . ASN A 1 463 ? -16.003 12.446 10.402 1.00 97.75 463 ASN A C 1
ATOM 3567 O O . ASN A 1 463 ? -16.564 13.430 9.934 1.00 97.75 463 ASN A O 1
ATOM 3571 N N . GLN A 1 464 ? -15.187 11.689 9.670 1.00 98.06 464 GLN A N 1
ATOM 3572 C CA . GLN A 1 464 ? -14.764 12.012 8.304 1.00 98.06 464 GLN A CA 1
ATOM 3573 C C . GLN A 1 464 ? -15.833 11.696 7.242 1.00 98.06 464 GLN A C 1
ATOM 3575 O O . GLN A 1 464 ? -15.654 12.018 6.072 1.00 98.06 464 GLN A O 1
ATOM 3580 N N . SER A 1 465 ? -16.966 11.104 7.634 1.00 97.94 465 SER A N 1
ATOM 3581 C CA . SER A 1 465 ? -18.146 10.947 6.767 1.00 97.94 465 SER A CA 1
ATOM 3582 C C . SER A 1 465 ? -19.129 12.124 6.849 1.00 97.94 465 SER A C 1
ATOM 3584 O O . SER A 1 465 ? -20.159 12.097 6.176 1.00 97.94 465 SER A O 1
ATOM 3586 N N . GLN A 1 466 ? -18.881 13.120 7.708 1.00 97.38 466 GLN A N 1
ATOM 3587 C CA . GLN A 1 466 ? -19.773 14.273 7.870 1.00 97.38 466 GLN A CA 1
ATOM 3588 C C . GLN A 1 466 ? -19.473 15.377 6.846 1.00 97.38 466 GLN A C 1
ATOM 3590 O O . GLN A 1 466 ? -18.365 15.476 6.322 1.00 97.38 466 GLN A O 1
ATOM 3595 N N . SER A 1 467 ? -20.468 16.227 6.587 1.00 97.44 467 SER A N 1
ATOM 3596 C CA . SER A 1 467 ? -20.291 17.452 5.803 1.00 97.44 467 SER A CA 1
ATOM 3597 C C . SER A 1 467 ? -19.422 18.451 6.563 1.00 97.44 467 SER A C 1
ATOM 3599 O O . SER A 1 467 ? -19.473 18.512 7.792 1.00 97.44 467 SER A O 1
ATOM 3601 N N . SER A 1 468 ? -18.708 19.311 5.836 1.00 96.62 468 SER A N 1
ATOM 3602 C CA . SER A 1 468 ? -17.988 20.438 6.446 1.00 96.62 468 SER A CA 1
ATOM 3603 C C . SER A 1 468 ? -18.923 21.490 7.043 1.00 96.62 468 SER A C 1
ATOM 3605 O O . SER A 1 468 ? -18.487 22.270 7.877 1.00 96.62 468 SER A O 1
ATOM 3607 N N . TRP A 1 469 ? -20.190 21.528 6.624 1.00 96.50 469 TRP A N 1
ATOM 3608 C CA . TRP A 1 469 ? -21.205 22.448 7.137 1.00 96.50 469 TRP A CA 1
ATOM 3609 C C . TRP A 1 469 ? -22.327 21.674 7.824 1.00 96.50 469 TRP A C 1
ATOM 3611 O O . TRP A 1 469 ? -22.857 20.718 7.250 1.00 96.50 469 TRP A O 1
ATOM 3621 N N . THR A 1 470 ? -22.711 22.096 9.029 1.00 95.38 470 THR A N 1
ATOM 3622 C CA . THR A 1 470 ? -23.938 21.615 9.681 1.00 95.38 470 THR A CA 1
ATOM 3623 C C . THR A 1 470 ? -25.185 22.238 9.047 1.00 95.38 470 THR A C 1
ATOM 3625 O O . THR A 1 470 ? -25.099 23.201 8.283 1.00 95.38 470 THR A O 1
ATOM 3628 N N . GLU A 1 471 ? -26.369 21.722 9.395 1.00 92.94 471 GLU A N 1
ATOM 3629 C CA . GLU A 1 471 ? -27.654 22.325 8.996 1.00 92.94 471 GLU A CA 1
ATOM 3630 C C . GLU A 1 471 ? -27.817 23.769 9.510 1.00 92.94 471 GLU A C 1
ATOM 3632 O O . GLU A 1 471 ? -28.474 24.585 8.864 1.00 92.94 471 GLU A O 1
ATOM 3637 N N . ASP A 1 472 ? -27.156 24.100 10.624 1.00 95.88 472 ASP A N 1
ATOM 3638 C CA . ASP A 1 472 ? -27.140 25.433 11.235 1.00 95.88 472 ASP A CA 1
ATOM 3639 C C . ASP A 1 472 ? -26.005 26.333 10.701 1.00 95.88 472 ASP A C 1
ATOM 3641 O O . ASP A 1 472 ? -25.767 27.408 11.247 1.00 95.88 472 ASP A O 1
ATOM 3645 N N . TRP A 1 473 ? -25.327 25.930 9.616 1.00 94.00 473 TRP A N 1
ATOM 3646 C CA . TRP A 1 473 ? -24.229 26.665 8.964 1.00 94.00 473 TRP A CA 1
ATOM 3647 C C . TRP A 1 473 ? -22.951 26.821 9.799 1.00 94.00 473 TRP A C 1
ATOM 3649 O O . TRP A 1 473 ? -22.138 27.708 9.534 1.00 94.00 473 TRP A O 1
ATOM 3659 N N . GLU A 1 474 ? -22.723 25.926 10.758 1.00 96.06 474 GLU A N 1
ATOM 3660 C CA . GLU A 1 474 ? -21.449 25.851 11.476 1.00 96.06 474 GLU A CA 1
ATOM 3661 C C . GLU A 1 474 ? -20.426 25.052 10.665 1.00 96.06 474 GLU A C 1
ATOM 3663 O O . GLU A 1 474 ? -20.738 23.976 10.144 1.00 96.06 474 GLU A O 1
ATOM 3668 N N . PHE A 1 475 ? -19.197 25.566 10.570 1.00 94.81 475 PHE A N 1
ATOM 3669 C CA . PHE A 1 475 ? -18.102 24.864 9.903 1.00 94.81 475 PHE A CA 1
ATOM 3670 C C . PHE A 1 475 ? -17.468 23.841 10.853 1.00 94.81 475 PHE A C 1
ATOM 3672 O O . PHE A 1 475 ? -16.959 24.196 11.917 1.00 94.81 475 PHE A O 1
ATOM 3679 N N . VAL A 1 476 ? -17.465 22.570 10.459 1.00 94.81 476 VAL A N 1
ATOM 3680 C CA . VAL A 1 476 ? -16.950 21.453 11.253 1.00 94.81 476 VAL A CA 1
ATOM 3681 C C . VAL A 1 476 ? -15.620 20.977 10.688 1.00 94.81 476 VAL A C 1
ATOM 3683 O O . VAL A 1 476 ? -15.514 20.591 9.525 1.00 94.81 476 VAL A O 1
ATOM 3686 N N . SER A 1 477 ? -14.612 20.945 11.556 1.00 94.25 477 SER A N 1
ATOM 3687 C CA . SER A 1 477 ? -13.308 20.345 11.292 1.00 94.25 477 SER A CA 1
ATOM 3688 C C . SER A 1 477 ? -12.984 19.338 12.388 1.00 94.25 477 SER A C 1
ATOM 3690 O O . SER A 1 477 ? -12.928 19.687 13.567 1.00 94.25 477 SER A O 1
ATOM 3692 N N . TYR A 1 478 ? -12.776 18.084 11.993 1.00 95.56 478 TYR A N 1
ATOM 3693 C CA . TYR A 1 478 ? -12.305 17.025 12.891 1.00 95.56 478 TYR A CA 1
ATOM 3694 C C . TYR A 1 478 ? -10.803 16.770 12.777 1.00 95.56 478 TYR A C 1
ATOM 3696 O O . TYR A 1 478 ? -10.232 16.126 13.656 1.00 95.56 478 TYR A O 1
ATOM 3704 N N . TYR A 1 479 ? -10.200 17.235 11.685 1.00 96.31 479 TYR A N 1
ATOM 3705 C CA . TYR A 1 479 ? -8.779 17.158 11.409 1.00 96.31 479 TYR A CA 1
ATOM 3706 C C . TYR A 1 479 ? -8.371 18.363 10.560 1.00 96.31 479 TYR A C 1
ATOM 3708 O O . TYR A 1 479 ? -9.073 18.699 9.603 1.00 96.31 479 TYR A O 1
ATOM 3716 N N . ASN A 1 480 ? -7.242 18.984 10.887 1.00 93.56 480 ASN A N 1
ATOM 3717 C CA . ASN A 1 480 ? -6.575 19.920 9.992 1.00 93.56 480 ASN A CA 1
ATOM 3718 C C . ASN A 1 480 ? -5.058 19.735 10.035 1.00 93.56 480 ASN A C 1
ATOM 3720 O O . ASN A 1 480 ? -4.497 19.273 11.030 1.00 93.56 480 ASN A O 1
ATOM 3724 N N . TRP A 1 481 ? -4.419 20.097 8.928 1.00 94.56 481 TRP A N 1
ATOM 3725 C CA . TRP A 1 481 ? -2.980 20.012 8.733 1.00 94.56 481 TRP A CA 1
ATOM 3726 C C . TRP A 1 481 ? -2.517 21.253 7.981 1.00 94.56 481 TRP A C 1
ATOM 3728 O O . TRP A 1 481 ? -2.970 21.510 6.868 1.00 94.56 481 TRP A O 1
ATOM 3738 N N . THR A 1 482 ? -1.662 22.071 8.590 1.00 89.00 482 THR A N 1
ATOM 3739 C CA . THR A 1 482 ? -1.205 23.330 7.989 1.00 89.00 482 THR A CA 1
ATOM 3740 C C . THR A 1 482 ? 0.269 23.239 7.622 1.00 89.00 482 THR A C 1
ATOM 3742 O O . THR A 1 482 ? 1.104 23.267 8.519 1.00 89.00 482 THR A O 1
ATOM 3745 N N . GLY A 1 483 ? 0.602 23.191 6.333 1.00 81.12 483 GLY A N 1
ATOM 3746 C CA . GLY A 1 483 ? 1.973 23.410 5.860 1.00 81.12 483 GLY A CA 1
ATOM 3747 C C . GLY A 1 483 ? 2.333 24.899 5.811 1.00 81.12 483 GLY A C 1
ATOM 3748 O O . GLY A 1 483 ? 1.460 25.751 5.609 1.00 81.12 483 GLY A O 1
ATOM 3749 N N . SER A 1 484 ? 3.612 25.234 5.992 1.00 71.31 484 SER A N 1
ATOM 3750 C CA . SER A 1 484 ? 4.105 26.604 5.823 1.00 71.31 484 SER A CA 1
ATOM 3751 C C . SER A 1 484 ? 5.502 26.654 5.194 1.00 71.31 484 SER A C 1
ATOM 3753 O O . SER A 1 484 ? 6.392 25.875 5.521 1.00 71.31 484 SER A O 1
ATOM 3755 N N . SER A 1 485 ? 5.691 27.618 4.289 1.00 60.28 485 SER A N 1
ATOM 3756 C CA . SER A 1 485 ? 7.000 27.987 3.731 1.00 60.28 485 SER A CA 1
ATOM 3757 C C . SER A 1 485 ? 7.876 28.616 4.830 1.00 60.28 485 SER A C 1
ATOM 3759 O O . SER A 1 485 ? 7.346 29.398 5.626 1.00 60.28 485 SER A O 1
ATOM 3761 N N . PRO A 1 486 ? 9.203 28.377 4.865 1.00 57.09 486 PRO A N 1
ATOM 3762 C CA . PRO A 1 486 ? 10.058 27.853 3.788 1.00 57.09 486 PRO A CA 1
ATOM 3763 C C . PRO A 1 486 ? 10.278 26.333 3.789 1.00 57.09 486 PRO A C 1
ATOM 3765 O O . PRO A 1 486 ? 11.143 25.865 3.056 1.00 57.09 486 PRO A O 1
ATOM 3768 N N . ASN A 1 487 ? 9.534 25.573 4.589 1.00 64.31 487 ASN A N 1
ATOM 3769 C CA . ASN A 1 487 ? 9.750 24.134 4.707 1.00 64.31 487 ASN A CA 1
ATOM 3770 C C . ASN A 1 487 ? 9.097 23.360 3.553 1.00 64.31 487 ASN A C 1
ATOM 3772 O O . ASN A 1 487 ? 8.284 23.894 2.798 1.00 64.31 487 ASN A O 1
ATOM 3776 N N . GLU A 1 488 ? 9.432 22.075 3.442 1.00 68.25 488 GLU A N 1
ATOM 3777 C CA . GLU A 1 488 ? 8.975 21.174 2.374 1.00 68.25 488 GLU A CA 1
ATOM 3778 C C . GLU A 1 488 ? 7.458 20.862 2.431 1.00 68.25 488 GLU A C 1
ATOM 3780 O O . GLU A 1 488 ? 6.923 20.162 1.571 1.00 68.25 488 GLU A O 1
ATOM 3785 N N . ALA A 1 489 ? 6.745 21.378 3.438 1.00 77.19 489 ALA A N 1
ATOM 3786 C CA . ALA A 1 489 ? 5.309 21.221 3.630 1.00 77.19 489 ALA A CA 1
ATOM 3787 C C . ALA A 1 489 ? 4.503 22.287 2.864 1.00 77.19 489 ALA A C 1
ATOM 3789 O O . ALA A 1 489 ? 4.485 23.469 3.223 1.00 77.19 489 ALA A O 1
ATOM 3790 N N . VAL A 1 490 ? 3.762 21.861 1.839 1.00 80.94 490 VAL A N 1
ATOM 3791 C CA . VAL A 1 490 ? 2.901 22.753 1.04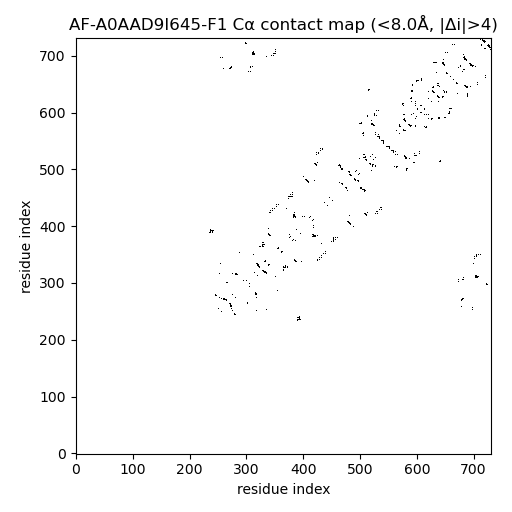6 1.00 80.94 490 VAL A CA 1
ATOM 3792 C C . VAL A 1 490 ? 1.704 23.233 1.884 1.00 80.94 490 VAL A C 1
ATOM 3794 O O . VAL A 1 490 ? 1.034 22.415 2.509 1.00 80.94 490 VAL A O 1
ATOM 3797 N N . PRO A 1 491 ? 1.371 24.537 1.905 1.00 85.62 491 PRO A N 1
ATOM 3798 C CA . PRO A 1 491 ? 0.180 25.017 2.598 1.00 85.62 491 PRO A CA 1
ATOM 3799 C C . PRO A 1 491 ? -1.109 24.385 2.063 1.00 85.62 491 PRO A C 1
ATOM 3801 O O . PRO A 1 491 ? -1.341 24.344 0.856 1.00 85.62 491 PRO A O 1
ATOM 3804 N N . VAL A 1 492 ? -1.983 23.959 2.974 1.00 90.06 492 VAL A N 1
ATOM 3805 C CA . VAL A 1 492 ? -3.309 23.420 2.647 1.00 90.06 492 VAL A CA 1
ATOM 3806 C C . VAL A 1 492 ? -4.363 24.520 2.785 1.00 90.06 492 VAL A C 1
ATOM 3808 O O . VAL A 1 492 ? -4.384 25.272 3.766 1.00 90.06 492 VAL A O 1
ATOM 3811 N N . ASN A 1 493 ? -5.266 24.597 1.804 1.00 89.69 493 ASN A N 1
ATOM 3812 C CA . ASN A 1 493 ? -6.367 25.561 1.773 1.00 89.69 493 ASN A CA 1
ATOM 3813 C C . ASN A 1 493 ? -7.245 25.502 3.036 1.00 89.69 493 ASN A C 1
ATOM 3815 O O . ASN A 1 493 ? -7.290 24.507 3.765 1.00 89.69 493 ASN A O 1
ATOM 3819 N N . ASN A 1 494 ? -7.995 26.586 3.264 1.00 93.38 494 ASN A N 1
ATOM 3820 C CA . ASN A 1 494 ? -9.006 26.682 4.323 1.00 93.38 494 ASN A CA 1
ATOM 3821 C C . ASN A 1 494 ? -8.448 26.380 5.724 1.00 93.38 494 ASN A C 1
ATOM 3823 O O . ASN A 1 494 ? -9.073 25.677 6.517 1.00 93.38 494 ASN A O 1
ATOM 3827 N N . GLY A 1 495 ? -7.250 26.895 6.022 1.00 90.88 495 GLY A N 1
ATOM 3828 C CA . GLY A 1 495 ? -6.607 26.721 7.328 1.00 90.88 495 GLY A CA 1
ATOM 3829 C C . GLY A 1 495 ? -6.259 25.266 7.642 1.00 90.88 495 GLY A C 1
ATOM 3830 O O . GLY A 1 495 ? -6.364 24.855 8.793 1.00 90.88 495 GLY A O 1
ATOM 3831 N N . GLY A 1 496 ? -5.902 24.481 6.623 1.00 93.38 496 GLY A N 1
ATOM 3832 C CA . GLY A 1 496 ? -5.507 23.084 6.780 1.00 93.38 496 GLY A CA 1
ATOM 3833 C C . GLY A 1 496 ? -6.611 22.046 6.598 1.00 93.38 496 GLY A C 1
ATOM 3834 O O . GLY A 1 496 ? -6.361 20.859 6.784 1.00 93.38 496 GLY A O 1
ATOM 3835 N N . ASN A 1 497 ? -7.829 22.465 6.247 1.00 93.56 497 ASN A N 1
ATOM 3836 C CA . ASN A 1 497 ? -8.979 21.565 6.094 1.00 93.56 497 ASN A CA 1
ATOM 3837 C C . ASN A 1 497 ? -9.123 20.980 4.680 1.00 93.56 497 ASN A C 1
ATOM 3839 O O . ASN A 1 497 ? -9.830 19.988 4.490 1.00 93.56 497 ASN A O 1
ATOM 3843 N N . GLY A 1 498 ? -8.465 21.584 3.688 1.00 93.50 498 GLY A N 1
ATOM 3844 C CA . GLY A 1 498 ? -8.717 21.279 2.281 1.00 93.50 498 GLY A CA 1
ATOM 3845 C C . GLY A 1 498 ? -10.066 21.834 1.820 1.00 93.50 498 GLY A C 1
ATOM 3846 O O . GLY A 1 498 ? -10.645 22.714 2.463 1.00 93.50 498 GLY A O 1
ATOM 3847 N N . GLU A 1 499 ? -10.557 21.363 0.678 1.00 94.56 499 GLU A N 1
ATOM 3848 C CA . GLU A 1 499 ? -11.839 21.817 0.131 1.00 94.56 499 GLU A CA 1
ATOM 3849 C C . GLU A 1 499 ? -13.034 21.317 0.971 1.00 94.56 499 GLU A C 1
ATOM 3851 O O . GLU A 1 499 ? -13.018 20.171 1.432 1.00 94.56 499 GLU A O 1
ATOM 3856 N N . PRO A 1 500 ? -14.097 22.130 1.163 1.00 95.75 500 PRO A N 1
ATOM 3857 C CA . PRO A 1 500 ? -15.298 21.692 1.867 1.00 95.75 500 PRO A CA 1
ATOM 3858 C C . PRO A 1 500 ? -15.972 20.493 1.194 1.00 95.75 500 PRO A C 1
ATOM 3860 O O . PRO A 1 500 ? -16.053 20.416 -0.035 1.00 95.75 500 PRO A O 1
ATOM 3863 N N . VAL A 1 501 ? -16.534 19.600 2.008 1.00 96.62 501 VAL A N 1
ATOM 3864 C CA . VAL A 1 501 ? -17.217 18.387 1.546 1.00 96.62 501 VAL A CA 1
ATOM 3865 C C . VAL A 1 501 ? -18.699 18.367 1.914 1.00 96.62 501 VAL A C 1
ATOM 3867 O O . VAL A 1 501 ? -19.101 18.859 2.973 1.00 96.62 501 VAL A O 1
ATOM 3870 N N . LEU A 1 502 ? -19.508 17.758 1.044 1.00 97.62 502 LEU A N 1
ATOM 3871 C CA . LEU A 1 502 ? -20.906 17.414 1.301 1.00 97.62 502 LEU A CA 1
ATOM 3872 C C . LEU A 1 502 ? -21.039 15.905 1.512 1.00 97.62 502 LEU A C 1
ATOM 3874 O O . LEU A 1 502 ? -20.780 15.130 0.589 1.00 97.62 502 LEU A O 1
ATOM 3878 N N . ALA A 1 503 ? -21.496 15.498 2.697 1.00 97.88 503 ALA A N 1
ATOM 3879 C CA . ALA A 1 503 ? -21.685 14.095 3.038 1.00 97.88 503 ALA A CA 1
ATOM 3880 C C . ALA A 1 503 ? -22.578 13.378 2.019 1.00 97.88 503 ALA A C 1
ATOM 3882 O O . ALA A 1 503 ? -23.729 13.749 1.788 1.00 97.88 503 ALA A O 1
ATOM 3883 N N . ASN A 1 504 ? -22.046 12.303 1.443 1.00 98.00 504 ASN A N 1
ATOM 3884 C CA . ASN A 1 504 ? -22.735 11.467 0.459 1.00 98.00 504 ASN A CA 1
ATOM 3885 C C . ASN A 1 504 ? -22.513 9.959 0.704 1.00 98.00 504 ASN A C 1
ATOM 3887 O O . ASN A 1 504 ? -22.780 9.136 -0.170 1.00 98.00 504 ASN A O 1
ATOM 3891 N N . GLY A 1 505 ? -22.022 9.597 1.895 1.00 98.25 505 GLY A N 1
ATOM 3892 C CA . GLY A 1 505 ? -21.687 8.225 2.286 1.00 98.25 505 GLY A CA 1
ATOM 3893 C C . GLY A 1 505 ? -20.223 7.829 2.059 1.00 98.25 505 GLY A C 1
ATOM 3894 O O . GLY A 1 505 ? -19.842 6.740 2.481 1.00 98.25 505 GLY A O 1
ATOM 3895 N N . LEU A 1 506 ? -19.414 8.688 1.430 1.00 98.75 506 LEU A N 1
ATOM 3896 C CA . LEU A 1 506 ? -17.955 8.552 1.378 1.00 98.75 506 LEU A CA 1
ATOM 3897 C C . LEU A 1 506 ? -17.303 9.096 2.659 1.00 98.75 506 LEU A C 1
ATOM 3899 O O . LEU A 1 506 ? -17.886 9.903 3.385 1.00 98.75 506 LEU A O 1
ATOM 3903 N N . ILE A 1 507 ? -16.072 8.658 2.903 1.00 98.75 507 ILE A N 1
ATOM 3904 C CA . ILE A 1 507 ? -15.215 9.052 4.018 1.00 98.75 507 ILE A CA 1
ATOM 3905 C C . ILE A 1 507 ? -14.094 9.930 3.454 1.00 98.75 507 ILE A C 1
ATOM 3907 O O . ILE A 1 507 ? -13.418 9.551 2.493 1.00 98.75 507 ILE A O 1
ATOM 3911 N N . ALA A 1 508 ? -13.919 11.119 4.023 1.00 98.25 508 ALA A N 1
ATOM 3912 C CA . ALA A 1 508 ? -12.898 12.069 3.609 1.00 98.25 508 ALA A CA 1
ATOM 3913 C C . ALA A 1 508 ? -11.492 11.579 3.991 1.00 98.25 508 ALA A C 1
ATOM 3915 O O . ALA A 1 508 ? -11.312 10.946 5.030 1.00 98.25 508 ALA A O 1
ATOM 3916 N N . SER A 1 509 ? -10.508 11.913 3.162 1.00 97.62 509 SER A N 1
ATOM 3917 C CA . SER A 1 509 ? -9.065 11.777 3.374 1.00 97.62 509 SER A CA 1
ATOM 3918 C C . SER A 1 509 ? -8.416 13.118 3.037 1.00 97.62 509 SER A C 1
ATOM 3920 O O . SER A 1 509 ? -8.873 13.804 2.124 1.00 97.62 509 SER A O 1
ATOM 3922 N N . ASN A 1 510 ? -7.390 13.529 3.778 1.00 95.81 510 ASN A N 1
ATOM 3923 C CA . ASN A 1 510 ? -6.725 14.810 3.519 1.00 95.81 510 ASN A CA 1
ATOM 3924 C C . ASN A 1 510 ? -5.578 14.651 2.509 1.00 95.81 510 ASN A C 1
ATOM 3926 O O . ASN A 1 510 ? -5.389 15.504 1.643 1.00 95.81 510 ASN A O 1
ATOM 3930 N N . HIS A 1 511 ? -4.880 13.519 2.579 1.00 97.38 511 HIS A N 1
ATOM 3931 C CA . HIS A 1 511 ? -3.810 13.130 1.672 1.00 97.38 511 HIS A CA 1
ATOM 3932 C C . HIS A 1 511 ? -4.154 11.826 0.941 1.00 97.38 511 HIS A C 1
ATOM 3934 O O . HIS A 1 511 ? -5.022 11.050 1.367 1.00 97.38 511 HIS A O 1
ATOM 3940 N N . ARG A 1 512 ? -3.498 11.638 -0.202 1.00 98.38 512 ARG A N 1
ATOM 3941 C CA . ARG A 1 512 ? -3.525 10.439 -1.045 1.00 98.38 512 ARG A CA 1
ATOM 3942 C C . ARG A 1 512 ? -2.536 9.397 -0.524 1.00 98.38 512 ARG A C 1
ATOM 3944 O O . ARG A 1 512 ? -1.616 9.773 0.181 1.00 98.38 512 ARG A O 1
ATOM 3951 N N . PRO A 1 513 ? -2.604 8.145 -1.008 1.00 98.19 513 PRO A N 1
ATOM 3952 C CA . PRO A 1 513 ? -1.566 7.139 -0.759 1.00 98.19 513 PRO A CA 1
ATOM 3953 C C . PRO A 1 513 ? -0.156 7.524 -1.255 1.00 98.19 513 PRO A C 1
ATOM 3955 O O . PRO A 1 513 ? 0.7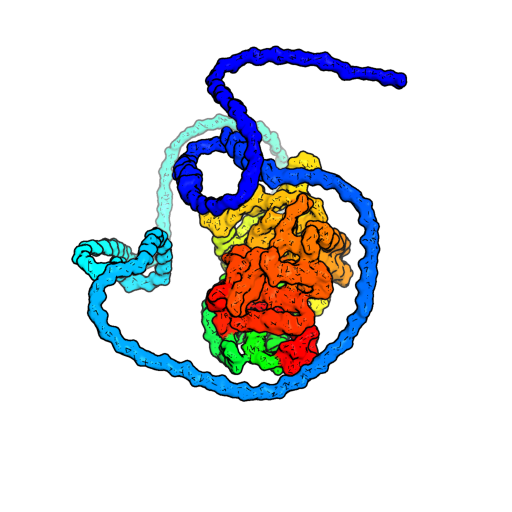93 6.794 -0.999 1.00 98.19 513 PRO A O 1
ATOM 3958 N N . SER A 1 514 ? -0.027 8.611 -2.022 1.00 97.06 514 SER A N 1
ATOM 3959 C CA . SER A 1 514 ? 1.244 9.199 -2.456 1.00 97.06 514 SER A CA 1
ATOM 3960 C C . SER A 1 514 ? 1.811 10.224 -1.465 1.00 97.06 514 SER A C 1
ATOM 3962 O O . SER A 1 514 ? 2.751 10.928 -1.809 1.00 97.06 514 SER A O 1
ATOM 3964 N N . ASP A 1 515 ? 1.195 10.400 -0.291 1.00 95.38 515 ASP A N 1
ATOM 3965 C CA . ASP A 1 515 ? 1.490 11.471 0.668 1.00 95.38 515 ASP A CA 1
ATOM 3966 C C . ASP A 1 515 ? 1.240 12.900 0.115 1.00 95.38 515 ASP A C 1
ATOM 3968 O O . ASP A 1 515 ? 1.592 13.896 0.754 1.00 95.38 515 ASP A O 1
ATOM 3972 N N . ASP A 1 516 ? 0.585 13.024 -1.050 1.00 95.19 516 ASP A N 1
ATOM 3973 C CA . ASP A 1 516 ? 0.192 14.302 -1.654 1.00 95.19 516 ASP A CA 1
ATOM 3974 C C . ASP A 1 516 ? -1.182 14.773 -1.155 1.00 95.19 516 ASP A C 1
ATOM 3976 O O . ASP A 1 516 ? -2.103 13.980 -0.948 1.00 95.19 516 ASP A O 1
ATOM 3980 N N . ILE A 1 517 ? -1.362 16.090 -1.049 1.00 94.62 517 ILE A N 1
ATOM 3981 C CA . ILE A 1 517 ? -2.637 16.716 -0.671 1.00 94.62 517 ILE A CA 1
ATOM 3982 C C . ILE A 1 517 ? -3.716 16.422 -1.729 1.00 94.62 517 ILE A C 1
ATOM 3984 O O . ILE A 1 517 ? -3.486 16.535 -2.939 1.00 94.62 517 ILE A O 1
ATOM 3988 N N . CYS A 1 518 ? -4.923 16.089 -1.275 1.00 96.38 518 CYS A N 1
ATOM 3989 C CA . CYS A 1 518 ? -6.073 15.901 -2.159 1.00 96.38 518 CYS A CA 1
ATOM 3990 C C . CYS A 1 518 ? -6.533 17.225 -2.779 1.00 96.38 518 CYS A C 1
ATOM 3992 O O . CYS A 1 518 ? -6.514 18.268 -2.128 1.00 96.38 518 CYS A O 1
ATOM 3994 N N . VAL A 1 519 ? -7.050 17.180 -4.010 1.00 96.19 519 VAL A N 1
ATOM 3995 C CA . VAL A 1 519 ? -7.816 18.312 -4.558 1.00 96.19 519 VAL A CA 1
ATOM 3996 C C . VAL A 1 519 ? -9.215 18.302 -3.951 1.00 96.19 519 VAL A C 1
ATOM 3998 O O . VAL A 1 519 ? -9.686 19.328 -3.470 1.00 96.19 519 VAL A O 1
ATOM 4001 N N . PHE A 1 520 ? -9.862 17.133 -3.927 1.00 97.62 520 PHE A N 1
ATOM 4002 C CA . PHE A 1 520 ? -11.095 16.928 -3.170 1.00 97.62 520 PHE A CA 1
ATOM 4003 C C . PHE A 1 520 ? -10.973 15.725 -2.238 1.00 97.62 520 PHE A C 1
ATOM 4005 O O . PHE A 1 520 ? -10.505 14.664 -2.640 1.00 97.62 520 PHE A O 1
ATOM 4012 N N . ASN A 1 521 ? -11.438 15.876 -0.998 1.00 96.56 521 ASN A N 1
ATOM 4013 C CA . ASN A 1 521 ? -11.110 14.936 0.074 1.00 96.56 521 ASN A CA 1
ATOM 4014 C C . ASN A 1 521 ? -11.801 13.561 -0.050 1.00 96.56 521 ASN A C 1
ATOM 4016 O O . ASN A 1 521 ? -11.386 12.621 0.625 1.00 96.56 521 ASN A O 1
ATOM 4020 N N . TYR A 1 522 ? -12.838 13.377 -0.880 1.00 98.50 522 TYR A N 1
ATOM 4021 C CA . TYR A 1 522 ? -13.367 12.029 -1.131 1.00 98.50 522 TYR A CA 1
ATOM 4022 C C . TYR A 1 522 ? -12.612 11.349 -2.270 1.00 98.50 522 TYR A C 1
ATOM 4024 O O . TYR A 1 522 ? -12.968 11.491 -3.441 1.00 98.50 522 TYR A O 1
ATOM 4032 N N . ILE A 1 523 ? -11.596 10.566 -1.907 1.00 98.50 523 ILE A N 1
ATOM 4033 C CA . ILE A 1 523 ? -10.796 9.766 -2.839 1.00 98.50 523 ILE A CA 1
ATOM 4034 C C . ILE A 1 523 ? -11.506 8.435 -3.116 1.00 98.50 523 ILE A C 1
ATOM 4036 O O . ILE A 1 523 ? -11.701 7.610 -2.216 1.00 98.50 523 ILE A O 1
ATOM 4040 N N . THR A 1 524 ? -11.878 8.206 -4.372 1.00 98.88 524 THR A N 1
ATOM 4041 C CA . THR A 1 524 ? -12.616 7.027 -4.837 1.00 98.88 524 THR A CA 1
ATOM 4042 C C . THR A 1 524 ? -11.910 5.704 -4.532 1.00 98.88 524 THR A C 1
ATOM 4044 O O . THR A 1 524 ? -12.532 4.855 -3.888 1.00 98.88 524 THR A O 1
ATOM 4047 N N . PRO A 1 525 ? -10.650 5.471 -4.959 1.00 98.88 525 PRO A N 1
ATOM 4048 C CA . PRO A 1 525 ? -10.014 4.172 -4.744 1.00 98.88 525 PRO A CA 1
ATOM 4049 C C . PRO A 1 525 ? -9.747 3.864 -3.265 1.00 98.88 525 PRO A C 1
ATOM 4051 O O . PRO A 1 525 ? -9.856 2.711 -2.850 1.00 98.88 525 PRO A O 1
ATOM 4054 N N . VAL A 1 526 ? -9.488 4.883 -2.442 1.00 98.75 526 VAL A N 1
ATOM 4055 C CA . VAL A 1 526 ? -9.297 4.705 -0.995 1.00 98.75 526 VAL A CA 1
ATOM 4056 C C . VAL A 1 526 ? -10.609 4.315 -0.309 1.00 98.75 526 VAL A C 1
ATOM 4058 O O . VAL A 1 526 ? -10.642 3.377 0.484 1.00 98.75 526 VAL A O 1
ATOM 4061 N N . ASN A 1 527 ? -11.723 4.960 -0.670 1.00 98.94 527 ASN A N 1
ATOM 4062 C CA . ASN A 1 527 ? -13.050 4.570 -0.185 1.00 98.94 527 ASN A CA 1
ATOM 4063 C C . ASN A 1 527 ? -13.455 3.167 -0.660 1.00 98.94 527 ASN A C 1
ATOM 4065 O O . ASN A 1 527 ? -14.056 2.402 0.097 1.00 98.94 527 ASN A O 1
ATOM 4069 N N . ALA A 1 528 ? -13.091 2.800 -1.890 1.00 98.94 528 ALA A N 1
ATOM 4070 C CA . ALA A 1 528 ? -13.286 1.452 -2.405 1.00 98.94 528 ALA A CA 1
ATOM 4071 C C . ALA A 1 528 ? -12.548 0.412 -1.545 1.00 98.94 528 ALA A C 1
ATOM 4073 O O . ALA A 1 528 ? -13.181 -0.544 -1.090 1.00 98.94 528 ALA A O 1
ATOM 4074 N N . MET A 1 529 ? -11.260 0.632 -1.250 1.00 98.88 529 MET A N 1
ATOM 4075 C CA . MET A 1 529 ? -10.475 -0.232 -0.359 1.00 98.88 529 MET A CA 1
ATOM 4076 C C . MET A 1 529 ? -11.085 -0.313 1.046 1.00 98.88 529 MET A C 1
ATOM 4078 O O . MET A 1 529 ? -11.292 -1.411 1.557 1.00 98.88 529 MET A O 1
ATOM 4082 N N . MET A 1 530 ? -11.439 0.828 1.645 1.00 98.88 530 MET A N 1
ATOM 4083 C CA . MET A 1 530 ? -12.045 0.872 2.978 1.00 98.88 530 MET A CA 1
ATOM 4084 C C . MET A 1 530 ? -13.357 0.078 3.028 1.00 98.88 530 MET A C 1
ATOM 4086 O O . MET A 1 530 ? -13.589 -0.680 3.967 1.00 98.88 530 MET A O 1
ATOM 4090 N N . SER A 1 531 ? -14.205 0.180 1.997 1.00 98.94 531 SER A N 1
ATOM 4091 C CA . SER A 1 531 ? -15.453 -0.592 1.938 1.00 98.94 531 SER A CA 1
ATOM 4092 C C . SER A 1 531 ? -15.215 -2.106 1.937 1.00 98.94 531 SER A C 1
ATOM 4094 O O . SER A 1 531 ? -15.949 -2.837 2.599 1.00 98.94 531 SER A O 1
ATOM 4096 N N . VAL A 1 532 ? -14.171 -2.567 1.239 1.00 98.94 532 VAL A N 1
ATOM 4097 C CA . VAL A 1 532 ? -13.787 -3.982 1.197 1.00 98.94 532 VAL A CA 1
ATOM 4098 C C . VAL A 1 532 ? -13.259 -4.416 2.560 1.00 98.94 532 VAL A C 1
ATOM 4100 O O . VAL A 1 532 ? -13.742 -5.393 3.128 1.00 98.94 532 VAL A O 1
ATOM 4103 N N . GLU A 1 533 ? -12.315 -3.676 3.138 1.00 98.88 533 GLU A N 1
ATOM 4104 C CA . GLU A 1 533 ? -11.686 -4.089 4.395 1.00 98.88 533 GLU A CA 1
ATOM 4105 C C . GLU A 1 533 ? -12.627 -3.998 5.605 1.00 98.88 533 GLU A C 1
ATOM 4107 O O . GLU A 1 533 ? -12.501 -4.799 6.532 1.00 98.88 533 GLU A O 1
ATOM 4112 N N . LEU A 1 534 ? -13.640 -3.126 5.584 1.00 98.94 534 LEU A N 1
ATOM 4113 C CA . LEU A 1 534 ? -14.715 -3.132 6.583 1.00 98.94 534 LEU A CA 1
ATOM 4114 C C . LEU A 1 534 ? -15.611 -4.377 6.485 1.00 98.94 534 LEU A C 1
ATOM 4116 O O . LEU A 1 534 ? -16.010 -4.922 7.517 1.00 98.94 534 LEU A O 1
ATOM 4120 N N . ASP A 1 535 ? -15.905 -4.856 5.273 1.00 98.88 535 ASP A N 1
ATOM 4121 C CA . ASP A 1 535 ? -16.665 -6.097 5.070 1.00 98.88 535 ASP A CA 1
ATOM 4122 C C . ASP A 1 535 ? -15.865 -7.320 5.556 1.00 98.88 535 ASP A C 1
ATOM 4124 O O . ASP A 1 535 ? -16.370 -8.185 6.286 1.00 98.88 535 ASP A O 1
ATOM 4128 N N . HIS A 1 536 ? -14.564 -7.347 5.248 1.00 98.81 536 HIS A N 1
ATOM 4129 C CA . HIS A 1 536 ? -13.651 -8.364 5.762 1.00 98.81 536 HIS A CA 1
ATOM 4130 C C . HIS A 1 536 ? -13.501 -8.302 7.286 1.00 98.81 536 HIS A C 1
ATOM 4132 O O . HIS A 1 536 ? -13.486 -9.354 7.928 1.00 98.81 536 HIS A O 1
ATOM 4138 N N . LEU A 1 537 ? -13.430 -7.107 7.881 1.00 98.81 537 LEU A N 1
ATOM 4139 C CA . LEU A 1 537 ? -13.396 -6.923 9.332 1.00 98.81 537 LEU A CA 1
ATOM 4140 C C . LEU A 1 537 ? -14.657 -7.498 9.988 1.00 98.81 537 LEU A C 1
ATOM 4142 O O . LEU A 1 537 ? -14.554 -8.246 10.962 1.00 98.81 537 LEU A O 1
ATOM 4146 N N . ALA A 1 538 ? -15.839 -7.193 9.446 1.00 98.88 538 ALA A N 1
ATOM 4147 C CA . ALA A 1 538 ? -17.105 -7.716 9.955 1.00 98.88 538 ALA A CA 1
ATOM 4148 C C . ALA A 1 538 ? -17.153 -9.250 9.911 1.00 98.88 538 ALA A C 1
ATOM 4150 O O . ALA A 1 538 ? -17.537 -9.900 10.892 1.00 98.88 538 ALA A O 1
ATOM 4151 N N . SER A 1 539 ? -16.707 -9.830 8.795 1.00 98.69 539 SER A N 1
ATOM 4152 C CA . SER A 1 539 ? -16.620 -11.279 8.604 1.00 98.69 539 SER A CA 1
ATOM 4153 C C . SER A 1 539 ? -15.632 -11.929 9.577 1.00 98.69 539 SER A C 1
ATOM 4155 O O . SER A 1 539 ? -15.957 -12.931 10.217 1.00 98.69 539 SER A O 1
ATOM 4157 N N . MET A 1 540 ? -14.445 -11.337 9.737 1.00 98.62 540 MET A N 1
ATOM 4158 C CA . MET A 1 540 ? -13.403 -11.798 10.657 1.00 98.62 540 MET A CA 1
ATOM 4159 C C . MET A 1 540 ? -13.895 -11.800 12.107 1.00 98.62 540 MET A C 1
ATOM 4161 O O . MET A 1 540 ? -13.770 -12.809 12.796 1.00 98.62 540 MET A O 1
ATOM 4165 N N . LEU A 1 541 ? -14.478 -10.690 12.566 1.00 98.75 541 LEU A N 1
ATOM 4166 C CA . LEU A 1 541 ? -14.989 -10.544 13.929 1.00 98.75 541 LEU A CA 1
ATOM 4167 C C . LEU A 1 541 ? -16.121 -11.532 14.229 1.00 98.75 541 LEU A C 1
ATOM 4169 O O . LEU A 1 541 ? -16.124 -12.173 15.282 1.00 98.75 541 LEU A O 1
ATOM 4173 N N . SER A 1 542 ? -17.031 -11.723 13.270 1.00 98.38 542 SER A N 1
ATOM 4174 C CA . SER A 1 542 ? -18.108 -12.711 13.379 1.00 98.38 542 SER A CA 1
ATOM 4175 C C . SER A 1 542 ? -17.559 -14.136 13.491 1.00 98.38 542 SER A C 1
ATOM 4177 O O . SER A 1 542 ? -17.989 -14.890 14.362 1.00 98.38 542 SER A O 1
ATOM 4179 N N . ALA A 1 543 ? -16.576 -14.498 12.659 1.00 98.38 543 ALA A N 1
ATOM 4180 C CA . ALA A 1 543 ? -15.933 -15.812 12.694 1.00 98.38 543 ALA A CA 1
ATOM 4181 C C . ALA A 1 543 ? -15.125 -16.046 13.984 1.00 98.38 543 ALA A C 1
ATOM 4183 O O . ALA A 1 543 ? -15.124 -17.153 14.520 1.00 98.38 543 ALA A O 1
ATOM 4184 N N . ALA A 1 544 ? -14.474 -15.004 14.507 1.00 97.81 544 ALA A N 1
ATOM 4185 C CA . ALA A 1 544 ? -13.735 -15.053 15.765 1.00 97.81 544 ALA A CA 1
ATOM 4186 C C . ALA A 1 544 ? -14.642 -15.038 17.009 1.00 97.81 544 ALA A C 1
ATOM 4188 O O . ALA A 1 544 ? -14.154 -15.278 18.113 1.00 97.81 544 ALA A O 1
ATOM 4189 N N . GLY A 1 545 ? -15.940 -14.742 16.857 1.00 97.69 545 GLY A N 1
ATOM 4190 C CA . GLY A 1 545 ? -16.862 -14.561 17.979 1.00 97.69 545 GLY A CA 1
ATOM 4191 C C . GLY A 1 545 ? -16.518 -13.347 18.851 1.00 97.69 545 GLY A C 1
ATOM 4192 O O . GLY A 1 545 ? -16.769 -13.367 20.054 1.00 97.69 545 GLY A O 1
ATOM 4193 N N . ALA A 1 546 ? -15.922 -12.304 18.264 1.00 97.62 546 ALA A N 1
ATOM 4194 C CA . ALA A 1 546 ? -15.436 -11.117 18.963 1.00 97.62 546 ALA A CA 1
ATOM 4195 C C . ALA A 1 546 ? -16.157 -9.852 18.476 1.00 97.62 546 ALA A C 1
ATOM 4197 O O . ALA A 1 546 ? -16.500 -9.748 17.303 1.00 97.62 546 ALA A O 1
ATOM 4198 N N . ARG A 1 547 ? -16.363 -8.876 19.373 1.00 97.88 547 ARG A N 1
ATOM 4199 C CA . ARG A 1 547 ? -16.883 -7.526 19.055 1.00 97.88 547 ARG A CA 1
ATOM 4200 C C . ARG A 1 547 ? -18.083 -7.518 18.075 1.00 97.88 547 ARG A C 1
ATOM 4202 O O . ARG A 1 547 ? -18.003 -6.897 17.012 1.00 97.88 547 ARG A O 1
ATOM 4209 N N . PRO A 1 548 ? -19.208 -8.192 18.397 1.00 98.38 548 PRO A N 1
ATOM 4210 C CA . PRO A 1 548 ? -20.378 -8.245 17.510 1.00 98.38 548 PRO A CA 1
ATOM 4211 C C . PRO A 1 548 ? -20.975 -6.856 17.212 1.00 98.38 548 PRO A C 1
ATOM 4213 O O . PRO A 1 548 ? -21.557 -6.645 16.149 1.00 98.38 548 PRO A O 1
ATOM 4216 N N . ASP A 1 549 ? -20.795 -5.900 18.126 1.00 98.12 549 ASP A N 1
ATOM 4217 C CA . ASP A 1 549 ? -21.131 -4.482 17.969 1.00 98.12 549 ASP A CA 1
ATOM 4218 C C . ASP A 1 549 ? -20.360 -3.822 16.813 1.00 98.12 549 ASP A C 1
ATOM 4220 O O . ASP A 1 549 ? -20.952 -3.159 15.951 1.00 98.12 549 ASP A O 1
ATOM 4224 N N . VAL A 1 550 ? -19.044 -4.051 16.761 1.00 98.62 550 VAL A N 1
ATOM 4225 C CA . VAL A 1 550 ? -18.176 -3.546 15.693 1.00 98.62 550 VAL A CA 1
ATOM 4226 C C . VAL A 1 550 ? -18.456 -4.283 14.400 1.00 98.62 550 VAL A C 1
ATOM 4228 O O . VAL A 1 550 ? -18.562 -3.635 13.367 1.00 98.62 550 VAL A O 1
ATOM 4231 N N . ALA A 1 551 ? -18.638 -5.606 14.439 1.00 98.81 551 ALA A N 1
ATOM 4232 C CA . ALA A 1 551 ? -18.931 -6.389 13.242 1.00 98.81 551 ALA A CA 1
ATOM 4233 C C . ALA A 1 551 ? -20.181 -5.867 12.512 1.00 98.81 551 ALA A C 1
ATOM 4235 O O . ALA A 1 551 ? -20.140 -5.608 11.309 1.00 98.81 551 ALA A O 1
ATOM 4236 N N . ALA A 1 552 ? -21.272 -5.622 13.246 1.00 98.75 552 ALA A N 1
ATOM 4237 C CA . ALA A 1 552 ? -22.497 -5.062 12.678 1.00 98.75 552 ALA A CA 1
ATOM 4238 C C . ALA A 1 552 ? -22.298 -3.634 12.135 1.00 98.75 552 ALA A C 1
ATOM 4240 O O . ALA A 1 552 ? -22.822 -3.280 11.076 1.00 98.75 552 ALA A O 1
ATOM 4241 N N . THR A 1 553 ? -21.530 -2.806 12.849 1.00 98.62 553 THR A N 1
ATOM 4242 C CA . THR A 1 553 ? -21.242 -1.425 12.436 1.00 98.62 553 THR A CA 1
ATOM 4243 C C . THR A 1 553 ? -20.364 -1.375 11.184 1.00 98.62 553 THR A C 1
ATOM 4245 O O . THR A 1 553 ? -20.681 -0.630 10.257 1.00 98.62 553 THR A O 1
ATOM 4248 N N . ALA A 1 554 ? -19.318 -2.199 11.126 1.00 98.88 554 ALA A N 1
ATOM 4249 C CA . ALA A 1 554 ? -18.413 -2.321 9.991 1.00 98.88 554 ALA A CA 1
ATOM 4250 C C . ALA A 1 554 ? -19.155 -2.810 8.741 1.00 98.88 554 ALA A C 1
ATOM 4252 O O . ALA A 1 554 ? -19.041 -2.174 7.699 1.00 98.88 554 ALA A O 1
ATOM 4253 N N . ALA A 1 555 ? -20.010 -3.835 8.856 1.00 98.88 555 ALA A N 1
ATOM 4254 C CA . ALA A 1 555 ? -20.832 -4.315 7.740 1.00 98.88 555 ALA A CA 1
ATOM 4255 C C . ALA A 1 555 ? -21.751 -3.216 7.171 1.00 98.88 555 ALA A C 1
ATOM 4257 O O . ALA A 1 555 ? -21.901 -3.072 5.957 1.00 98.88 555 ALA A O 1
ATOM 4258 N N . ARG A 1 556 ? -22.344 -2.388 8.044 1.00 98.75 556 ARG A N 1
ATOM 4259 C CA . ARG A 1 556 ? -23.169 -1.250 7.613 1.00 98.75 556 ARG A CA 1
ATOM 4260 C C . ARG A 1 556 ? -22.342 -0.188 6.889 1.00 98.75 556 ARG A C 1
ATOM 4262 O O . ARG A 1 556 ? -22.783 0.303 5.853 1.00 98.75 556 ARG A O 1
ATOM 4269 N N . TYR A 1 557 ? -21.175 0.186 7.416 1.00 98.81 557 TYR A N 1
ATOM 4270 C CA . TYR A 1 557 ? -20.302 1.150 6.741 1.00 98.81 557 TYR A CA 1
ATOM 4271 C C . TYR A 1 557 ? -19.770 0.607 5.415 1.00 98.81 557 TYR A C 1
ATOM 4273 O O . TYR A 1 557 ? -19.811 1.332 4.427 1.00 98.81 557 TYR A O 1
ATOM 4281 N N . ALA A 1 558 ? -19.372 -0.665 5.355 1.00 98.88 558 ALA A N 1
ATOM 4282 C CA . ALA A 1 558 ? -18.946 -1.326 4.125 1.00 98.88 558 ALA A CA 1
ATOM 4283 C C . ALA A 1 558 ? -19.998 -1.189 3.015 1.00 98.88 558 ALA A C 1
ATOM 4285 O O . ALA A 1 558 ? -19.696 -0.705 1.923 1.00 98.88 558 ALA A O 1
ATOM 4286 N N . ALA A 1 559 ? -21.256 -1.529 3.317 1.00 98.88 559 ALA A N 1
ATOM 4287 C CA . ALA A 1 559 ? -22.361 -1.411 2.370 1.00 98.88 559 ALA A CA 1
ATOM 4288 C C . ALA A 1 559 ? -22.617 0.045 1.937 1.00 98.88 559 ALA A C 1
ATOM 4290 O O . ALA A 1 559 ? -22.769 0.313 0.743 1.00 98.88 559 ALA A O 1
ATOM 4291 N N . THR A 1 560 ? -22.629 0.987 2.888 1.00 98.81 560 THR A N 1
ATOM 4292 C CA . THR A 1 560 ? -22.843 2.417 2.612 1.00 98.81 560 THR A CA 1
ATOM 4293 C C . THR A 1 560 ? -21.745 2.995 1.724 1.00 98.81 560 THR A C 1
ATOM 4295 O O . THR A 1 560 ? -22.052 3.592 0.694 1.00 98.81 560 THR A O 1
ATOM 4298 N N . VAL A 1 561 ? -20.475 2.788 2.080 1.00 98.94 561 VAL A N 1
ATOM 4299 C CA . VAL A 1 561 ? -19.328 3.340 1.345 1.00 98.94 561 VAL A CA 1
ATOM 4300 C C . VAL A 1 561 ? -19.233 2.710 -0.042 1.00 98.94 561 VAL A C 1
ATOM 4302 O O . VAL A 1 561 ? -19.052 3.426 -1.025 1.00 98.94 561 VAL A O 1
ATOM 4305 N N . ARG A 1 562 ? -19.443 1.390 -0.167 1.00 98.88 562 ARG A N 1
ATOM 4306 C CA . ARG A 1 562 ? -19.468 0.709 -1.472 1.00 98.88 562 ARG A CA 1
ATOM 4307 C C . ARG A 1 562 ? -20.534 1.296 -2.397 1.00 98.88 562 ARG A C 1
ATOM 4309 O O . ARG A 1 562 ? -20.250 1.563 -3.564 1.00 98.88 562 ARG A O 1
ATOM 4316 N N . ALA A 1 563 ? -21.747 1.510 -1.886 1.00 98.88 563 ALA A N 1
ATOM 4317 C CA . ALA A 1 563 ? -22.818 2.137 -2.654 1.00 98.88 563 ALA A CA 1
ATOM 4318 C C . ALA A 1 563 ? -22.481 3.594 -3.014 1.00 98.88 563 ALA A C 1
ATOM 4320 O O . ALA A 1 563 ? -22.710 4.010 -4.148 1.00 98.88 563 ALA A O 1
ATOM 4321 N N . ALA A 1 564 ? -21.901 4.353 -2.082 1.00 98.75 564 ALA A N 1
ATOM 4322 C CA . ALA A 1 564 ? -21.509 5.740 -2.302 1.00 98.75 564 ALA A CA 1
ATOM 4323 C C . ALA A 1 564 ? -20.426 5.878 -3.382 1.00 98.75 564 ALA A C 1
ATOM 4325 O O . ALA A 1 564 ? -20.535 6.764 -4.226 1.00 98.75 564 ALA A O 1
ATOM 4326 N N . VAL A 1 565 ? -19.439 4.976 -3.424 1.00 98.81 565 VAL A N 1
ATOM 4327 C CA . VAL A 1 565 ? -18.444 4.927 -4.507 1.00 98.81 565 VAL A CA 1
ATOM 4328 C C . VAL A 1 565 ? -19.144 4.772 -5.861 1.00 98.81 565 VAL A C 1
ATOM 4330 O O . VAL A 1 565 ? -18.963 5.594 -6.752 1.00 98.81 565 VAL A O 1
ATOM 4333 N N . LEU A 1 566 ? -20.006 3.766 -6.015 1.00 98.56 566 LEU A N 1
ATOM 4334 C CA . LEU A 1 566 ? -20.646 3.485 -7.306 1.00 98.56 566 LEU A CA 1
ATOM 4335 C C . LEU A 1 566 ? -21.654 4.561 -7.740 1.00 98.56 566 LEU A C 1
ATOM 4337 O O . LEU A 1 566 ? -21.826 4.782 -8.937 1.00 98.56 566 LEU A O 1
ATOM 4341 N N . ASN A 1 567 ? -22.307 5.229 -6.789 1.00 98.00 567 ASN A N 1
ATOM 4342 C CA . ASN A 1 567 ? -23.350 6.209 -7.085 1.00 98.00 567 ASN A CA 1
ATOM 4343 C C . ASN A 1 567 ? -22.816 7.634 -7.261 1.00 98.00 567 ASN A C 1
ATOM 4345 O O . ASN A 1 567 ? -23.398 8.400 -8.025 1.00 98.00 567 ASN A O 1
ATOM 4349 N N . ASN A 1 568 ? -21.735 7.999 -6.564 1.00 98.12 568 ASN A N 1
ATOM 4350 C CA . ASN A 1 568 ? -21.317 9.398 -6.442 1.00 98.12 568 ASN A CA 1
ATOM 4351 C C . ASN A 1 568 ? -19.980 9.715 -7.115 1.00 98.12 568 ASN A C 1
ATOM 4353 O O . ASN A 1 568 ? -19.619 10.887 -7.180 1.00 98.12 568 ASN A O 1
ATOM 4357 N N . THR A 1 569 ? -19.238 8.716 -7.607 1.00 98.50 569 THR A N 1
ATOM 4358 C CA . THR A 1 569 ? -17.918 8.952 -8.219 1.00 98.50 569 THR A CA 1
ATOM 4359 C C . THR A 1 569 ? -17.846 8.584 -9.699 1.00 98.50 569 THR A C 1
ATOM 4361 O O . THR A 1 569 ? -16.842 8.858 -10.353 1.00 98.50 569 THR A O 1
ATOM 4364 N N . VAL A 1 570 ? -18.913 8.020 -10.276 1.00 98.50 570 VAL A N 1
ATOM 4365 C CA . VAL A 1 570 ? -18.995 7.777 -11.722 1.00 98.50 570 VAL A CA 1
ATOM 4366 C C . VAL A 1 570 ? -19.278 9.092 -12.445 1.00 98.50 570 VAL A C 1
ATOM 4368 O O . VAL A 1 570 ? -20.327 9.709 -12.278 1.00 98.50 570 VAL A O 1
ATOM 4371 N N . THR A 1 571 ? -18.336 9.509 -13.284 1.00 98.06 571 THR A N 1
ATOM 4372 C CA . THR A 1 571 ? -18.454 10.705 -14.123 1.00 98.06 571 THR A CA 1
ATOM 4373 C C . THR A 1 571 ? -19.567 10.563 -15.168 1.00 98.06 571 THR A C 1
ATOM 4375 O O . THR A 1 571 ? -19.898 9.444 -15.577 1.00 98.06 571 THR A O 1
ATOM 4378 N N . PRO A 1 572 ? -20.072 11.678 -15.733 1.00 95.12 572 PRO A N 1
ATOM 4379 C CA . PRO A 1 572 ? -20.957 11.635 -16.901 1.00 95.12 572 PRO A CA 1
ATOM 4380 C C . PRO A 1 572 ? -20.364 10.886 -18.110 1.00 95.12 572 PRO A C 1
ATOM 4382 O O . PRO A 1 572 ? -21.107 10.384 -18.948 1.00 95.12 572 PRO A O 1
ATOM 4385 N N . GLY A 1 573 ? -19.030 10.778 -18.192 1.00 94.81 573 GLY A N 1
ATOM 4386 C CA . GLY A 1 573 ? -18.316 9.997 -19.208 1.00 94.81 573 GLY A CA 1
ATOM 4387 C C . GLY A 1 573 ? -18.299 8.482 -18.960 1.00 94.81 573 GLY A C 1
ATOM 4388 O O . GLY A 1 573 ? -17.736 7.740 -19.763 1.00 94.81 573 GLY A O 1
ATOM 4389 N N . GLY A 1 574 ? -18.897 7.997 -17.866 1.00 97.25 574 GLY A N 1
ATOM 4390 C CA . GLY A 1 574 ? -19.018 6.567 -17.569 1.00 97.25 574 GLY A CA 1
ATOM 4391 C C . GLY A 1 574 ? -17.725 5.899 -17.085 1.00 97.25 574 GLY A C 1
ATOM 4392 O O . GLY A 1 574 ? -17.591 4.676 -17.232 1.00 97.25 574 GLY A O 1
ATOM 4393 N N . VAL A 1 575 ? -16.801 6.693 -16.532 1.00 98.56 575 VAL A N 1
ATOM 4394 C CA . VAL A 1 575 ? -15.580 6.268 -15.819 1.00 98.56 575 VAL A CA 1
ATOM 4395 C C . VAL A 1 575 ? -15.600 6.789 -14.384 1.00 98.56 575 VAL A C 1
ATOM 4397 O O . VAL A 1 575 ? -16.279 7.779 -14.107 1.00 98.56 575 VAL A O 1
ATOM 4400 N N . LEU A 1 576 ? -14.864 6.151 -13.478 1.00 98.81 576 LEU A N 1
ATOM 4401 C CA . LEU A 1 576 ? -14.710 6.644 -12.108 1.00 98.81 576 LEU A CA 1
ATOM 4402 C C . LEU A 1 576 ? -13.805 7.886 -12.080 1.00 98.81 576 LEU A C 1
ATOM 4404 O O . LEU A 1 576 ? -12.751 7.900 -12.713 1.00 98.81 576 LEU A O 1
ATOM 4408 N N . ALA A 1 577 ? -14.217 8.916 -11.344 1.00 98.69 577 ALA A N 1
ATOM 4409 C CA . ALA A 1 577 ? -13.354 10.021 -10.947 1.00 98.69 577 ALA A CA 1
ATOM 4410 C C . ALA A 1 577 ? -12.407 9.560 -9.833 1.00 98.69 577 ALA A C 1
ATOM 4412 O O . ALA A 1 577 ? -12.771 8.706 -9.023 1.00 98.69 577 ALA A O 1
ATOM 4413 N N . TYR A 1 578 ? -11.216 10.148 -9.760 1.00 98.88 578 TYR A N 1
ATOM 4414 C CA . TYR A 1 578 ? -10.263 9.874 -8.687 1.00 98.88 578 TYR A CA 1
ATOM 4415 C C . TYR A 1 578 ? -10.723 10.492 -7.368 1.00 98.88 578 TYR A C 1
ATOM 4417 O O . TYR A 1 578 ? -10.712 9.829 -6.336 1.00 98.88 578 TYR A O 1
ATOM 4425 N N . GLU A 1 579 ? -11.196 11.737 -7.427 1.00 98.81 579 GLU A N 1
ATOM 4426 C CA . GLU A 1 579 ? -11.618 12.526 -6.270 1.00 98.81 579 GLU A CA 1
ATOM 4427 C C . GLU A 1 579 ? -12.929 13.274 -6.535 1.00 98.81 579 GLU A C 1
ATOM 4429 O O . GLU A 1 579 ? -13.211 13.695 -7.662 1.00 98.81 579 GLU A O 1
ATOM 4434 N N . THR A 1 580 ? -13.719 13.486 -5.482 1.00 98.38 580 THR A N 1
ATOM 4435 C CA . THR A 1 580 ? -14.912 14.344 -5.487 1.00 98.38 580 THR A CA 1
ATOM 4436 C C . THR A 1 580 ? -15.092 15.057 -4.145 1.00 98.38 580 THR A C 1
ATOM 4438 O O . THR A 1 580 ? -14.535 14.648 -3.131 1.00 98.38 580 THR A O 1
ATOM 4441 N N . ASN A 1 581 ? -15.870 16.140 -4.118 1.00 96.50 581 ASN A N 1
ATOM 4442 C CA . ASN A 1 581 ? -16.235 16.861 -2.892 1.00 96.50 581 ASN A CA 1
ATOM 4443 C C . ASN A 1 581 ? -17.698 16.636 -2.465 1.00 96.50 581 ASN A C 1
ATOM 4445 O O . ASN A 1 581 ? -18.162 17.242 -1.504 1.00 96.50 581 ASN A O 1
ATOM 4449 N N . GLY A 1 582 ? -18.456 15.814 -3.200 1.00 97.00 582 GLY A N 1
ATOM 4450 C CA . GLY A 1 582 ? -19.878 15.565 -2.936 1.00 97.00 582 GLY A CA 1
ATOM 4451 C C . GLY A 1 582 ? -20.841 16.652 -3.436 1.00 97.00 582 GLY A C 1
ATOM 4452 O O . GLY A 1 582 ? -22.032 16.384 -3.550 1.00 97.00 582 GLY A O 1
ATOM 4453 N N . TYR A 1 583 ? -20.348 17.829 -3.837 1.00 96.75 583 TYR A N 1
ATOM 4454 C CA . TYR A 1 583 ? -21.144 18.889 -4.481 1.00 96.75 583 TYR A CA 1
ATOM 4455 C C . TYR A 1 583 ? -21.259 18.725 -6.009 1.00 96.75 583 TYR A C 1
ATOM 4457 O O . TYR A 1 583 ? -21.857 19.561 -6.684 1.00 96.75 583 TYR A O 1
ATOM 4465 N N . GLY A 1 584 ? -20.679 17.658 -6.564 1.00 94.75 584 GLY A N 1
ATOM 4466 C CA . GLY A 1 584 ? -20.677 17.354 -7.998 1.00 94.75 584 GLY A CA 1
ATOM 4467 C C . GLY A 1 584 ? -19.365 17.677 -8.715 1.00 94.75 584 GLY A C 1
ATOM 4468 O O . GLY A 1 584 ? -19.223 17.324 -9.885 1.00 94.75 584 GLY A O 1
ATOM 4469 N N . ALA A 1 585 ? -18.385 18.290 -8.039 1.00 96.94 585 ALA A N 1
ATOM 4470 C CA . ALA A 1 585 ? -17.046 18.431 -8.603 1.00 96.94 585 ALA A CA 1
ATOM 4471 C C . ALA A 1 585 ? -16.351 17.064 -8.643 1.00 96.94 585 ALA A C 1
ATOM 4473 O O . ALA A 1 585 ? -16.431 16.286 -7.690 1.00 96.94 585 ALA A O 1
ATOM 4474 N N . MET A 1 586 ? -15.684 16.766 -9.756 1.00 97.31 586 MET A N 1
ATOM 4475 C CA . MET A 1 586 ? -15.019 15.489 -9.996 1.00 97.31 586 MET A CA 1
ATOM 4476 C C . MET A 1 586 ? -13.657 15.732 -10.632 1.00 97.31 586 MET A C 1
ATOM 4478 O O . MET A 1 586 ? -13.563 16.404 -11.660 1.00 97.31 586 MET A O 1
ATOM 4482 N N . TYR A 1 587 ? -12.613 15.151 -10.050 1.00 97.81 587 TYR A N 1
ATOM 4483 C CA . TYR A 1 587 ? -11.267 15.186 -10.604 1.00 97.81 587 TYR A CA 1
ATOM 4484 C C . TYR A 1 587 ? -10.955 13.854 -11.290 1.00 97.81 587 TYR A C 1
ATOM 4486 O O . TYR A 1 587 ? -10.896 12.805 -10.649 1.00 97.81 587 TYR A O 1
ATOM 4494 N N . THR A 1 588 ? -10.812 13.879 -12.618 1.00 97.75 588 THR A N 1
ATOM 4495 C CA . THR A 1 588 ? -10.534 12.682 -13.426 1.00 97.75 588 THR A CA 1
ATOM 4496 C C . THR A 1 588 ? -9.032 12.563 -13.667 1.00 97.75 588 THR A C 1
ATOM 4498 O O . THR A 1 588 ? -8.473 13.275 -14.497 1.00 97.75 588 THR A O 1
ATOM 4501 N N . MET A 1 589 ? -8.395 11.665 -12.926 1.00 98.44 589 MET A N 1
ATOM 4502 C CA . MET A 1 589 ? -6.986 11.286 -13.034 1.00 98.44 589 MET A CA 1
ATOM 4503 C C . MET A 1 589 ? -6.816 9.864 -12.483 1.00 98.44 589 MET A C 1
ATOM 4505 O O . MET A 1 589 ? -7.793 9.251 -12.061 1.00 98.44 589 MET A O 1
ATOM 4509 N N . ASP A 1 590 ? -5.590 9.363 -12.436 1.00 98.75 590 ASP A N 1
ATOM 4510 C CA . ASP A 1 590 ? -5.216 8.290 -11.514 1.00 98.75 590 ASP A CA 1
ATOM 4511 C C . ASP A 1 590 ? -3.789 8.516 -11.036 1.00 98.75 590 ASP A C 1
ATOM 4513 O O . ASP A 1 590 ? -3.000 9.149 -11.746 1.00 98.75 590 ASP A O 1
ATOM 4517 N N . ASP A 1 591 ? -3.486 7.980 -9.861 1.00 98.62 591 ASP A N 1
ATOM 4518 C CA . ASP A 1 591 ? -2.153 7.962 -9.266 1.00 98.62 591 ASP A CA 1
ATOM 4519 C C . ASP A 1 591 ? -1.603 6.529 -9.269 1.00 98.62 591 ASP A C 1
ATOM 4521 O O . ASP A 1 591 ? -2.354 5.550 -9.286 1.00 98.62 591 ASP A O 1
ATOM 4525 N N . ALA A 1 592 ? -0.283 6.381 -9.290 1.00 98.25 592 ALA A N 1
ATOM 4526 C CA . ALA A 1 592 ? 0.356 5.077 -9.255 1.00 98.25 592 ALA A CA 1
ATOM 4527 C C . ALA A 1 592 ? 0.275 4.372 -7.897 1.00 98.25 592 ALA A C 1
ATOM 4529 O O . ALA A 1 592 ? 0.340 3.137 -7.857 1.00 98.25 592 ALA A O 1
ATOM 4530 N N . ASN A 1 593 ? 0.178 5.135 -6.809 1.00 98.50 593 ASN A N 1
ATOM 4531 C CA . ASN A 1 593 ? 0.160 4.603 -5.456 1.00 98.50 593 ASN A CA 1
ATOM 4532 C C . ASN A 1 593 ? -1.136 3.828 -5.200 1.00 98.50 593 ASN A C 1
ATOM 4534 O O . ASN A 1 593 ? -2.225 4.233 -5.600 1.00 98.50 593 ASN A O 1
ATOM 4538 N N . VAL A 1 594 ? -1.024 2.673 -4.543 1.00 98.12 594 VAL A N 1
ATOM 4539 C CA . VAL A 1 594 ? -2.166 1.790 -4.264 1.00 98.12 594 VAL A CA 1
ATOM 4540 C C . VAL A 1 594 ? -2.710 2.117 -2.871 1.00 98.12 594 VAL A C 1
ATOM 4542 O O . VAL A 1 594 ? -1.928 2.094 -1.920 1.00 98.12 594 VAL A O 1
ATOM 4545 N N . PRO A 1 595 ? -4.025 2.356 -2.708 1.00 98.56 595 PRO A N 1
ATOM 4546 C CA . PRO A 1 595 ? -5.113 2.145 -3.672 1.00 98.56 595 PRO A CA 1
ATOM 4547 C C . PRO A 1 595 ? -5.258 3.226 -4.765 1.00 98.56 595 PRO A C 1
ATOM 4549 O O . PRO A 1 595 ? -5.300 4.419 -4.490 1.00 98.56 595 PRO A O 1
ATOM 4552 N N . SER A 1 596 ? -5.486 2.767 -5.998 1.00 98.81 596 SER A N 1
ATOM 4553 C CA . SER A 1 596 ? -5.667 3.553 -7.234 1.00 98.81 596 SER A CA 1
ATOM 4554 C C . SER A 1 596 ? -6.856 3.035 -8.049 1.00 98.81 596 SER A C 1
ATOM 4556 O O . SER A 1 596 ? -7.351 1.928 -7.807 1.00 98.81 596 SER A O 1
ATOM 4558 N N . LEU A 1 597 ? -7.347 3.796 -9.033 1.00 98.88 597 LEU A N 1
ATOM 4559 C CA . LEU A 1 597 ? -8.473 3.349 -9.864 1.00 98.88 597 LEU A CA 1
ATOM 4560 C C . LEU A 1 597 ? -8.110 2.104 -10.678 1.00 98.88 597 LEU A C 1
ATOM 4562 O O . LEU A 1 597 ? -8.938 1.204 -10.845 1.00 98.88 597 LEU A O 1
ATOM 4566 N N . VAL A 1 598 ? -6.870 2.009 -11.164 1.00 98.69 598 VAL A N 1
ATOM 4567 C CA . VAL A 1 598 ? -6.406 0.818 -11.888 1.00 98.69 598 VAL A CA 1
ATOM 4568 C C . VAL A 1 598 ? -6.201 -0.401 -10.988 1.00 98.69 598 VAL A C 1
ATOM 4570 O O . VAL A 1 598 ? -6.235 -1.518 -11.508 1.00 98.69 598 VAL A O 1
ATOM 4573 N N . SER A 1 599 ? -6.059 -0.233 -9.669 1.00 98.75 599 SER A N 1
ATOM 4574 C CA . SER A 1 599 ? -5.875 -1.343 -8.721 1.00 98.75 599 SER A CA 1
ATOM 4575 C C . SER A 1 599 ? -7.176 -1.868 -8.096 1.00 98.75 599 SER A C 1
ATOM 4577 O O . SER A 1 599 ? -7.127 -2.826 -7.332 1.00 98.75 599 SER A O 1
ATOM 4579 N N . LEU A 1 600 ? -8.359 -1.358 -8.467 1.00 98.81 600 LEU A N 1
ATOM 4580 C CA . LEU A 1 600 ? -9.651 -1.823 -7.920 1.00 98.81 600 LEU A CA 1
ATOM 4581 C C . LEU A 1 600 ? -9.868 -3.358 -7.925 1.00 98.81 600 LEU A C 1
ATOM 4583 O O . LEU A 1 600 ? -10.441 -3.852 -6.950 1.00 98.81 600 LEU A O 1
ATOM 4587 N N . PRO A 1 601 ? -9.403 -4.135 -8.930 1.00 98.44 601 PRO A N 1
ATOM 4588 C CA . PRO A 1 601 ? -9.451 -5.596 -8.870 1.00 98.44 601 PRO A CA 1
ATOM 4589 C C . PRO A 1 601 ? -8.493 -6.214 -7.861 1.00 98.44 601 PRO A C 1
ATOM 4591 O O . PRO A 1 601 ? -8.862 -7.179 -7.201 1.00 98.44 601 PRO A O 1
ATOM 4594 N N . TYR A 1 602 ? -7.291 -5.652 -7.707 1.00 98.38 602 TYR A N 1
ATOM 4595 C CA . TYR A 1 602 ? -6.351 -6.068 -6.664 1.00 98.38 602 TYR A CA 1
ATOM 4596 C C . TYR A 1 602 ? -6.951 -5.853 -5.269 1.00 98.38 602 TYR A C 1
ATOM 4598 O O . TYR A 1 602 ? -6.838 -6.710 -4.398 1.00 98.38 602 TYR A O 1
ATOM 4606 N N . LEU A 1 603 ? -7.656 -4.735 -5.084 1.00 98.38 603 LEU A N 1
ATOM 4607 C CA . LEU A 1 603 ? -8.336 -4.399 -3.834 1.00 98.38 603 LEU A CA 1
ATOM 4608 C C . LEU A 1 603 ? -9.575 -5.268 -3.568 1.00 98.38 603 LEU A C 1
ATOM 4610 O O . LEU A 1 603 ? -10.138 -5.181 -2.486 1.00 98.38 603 LEU A O 1
ATOM 4614 N N . GLY A 1 604 ? -10.035 -6.069 -4.537 1.00 98.12 604 GLY A N 1
ATOM 4615 C CA . GLY A 1 604 ? -11.263 -6.861 -4.424 1.00 98.12 604 GLY A CA 1
ATOM 4616 C C . GLY A 1 604 ? -12.554 -6.038 -4.520 1.00 98.12 604 GLY A C 1
ATOM 4617 O O . GLY A 1 604 ? -13.615 -6.511 -4.117 1.00 98.12 604 GLY A O 1
ATOM 4618 N N . PHE A 1 605 ? -12.497 -4.804 -5.036 1.00 98.69 605 PHE A N 1
ATOM 4619 C CA . PHE A 1 605 ? -13.670 -3.929 -5.110 1.00 98.69 605 PHE A CA 1
ATOM 4620 C C . PHE A 1 605 ? -14.526 -4.183 -6.360 1.00 98.69 605 PHE A C 1
ATOM 4622 O O . PHE A 1 605 ? -15.748 -4.342 -6.245 1.00 98.69 605 PHE A O 1
ATOM 4629 N N . LEU A 1 606 ? -13.890 -4.222 -7.536 1.00 98.38 606 LEU A N 1
ATOM 4630 C CA . LEU A 1 606 ? -14.503 -4.550 -8.828 1.00 98.38 606 LEU A CA 1
ATOM 4631 C C . LEU A 1 606 ? -13.719 -5.667 -9.500 1.00 98.38 606 LEU A C 1
ATOM 4633 O O . LEU A 1 606 ? -12.493 -5.648 -9.497 1.00 98.38 606 LEU A O 1
ATOM 4637 N N . ASP A 1 607 ? -14.413 -6.591 -10.152 1.00 97.19 607 ASP A N 1
ATOM 4638 C CA . ASP A 1 607 ? -13.746 -7.637 -10.917 1.00 97.19 607 ASP A CA 1
ATOM 4639 C C . ASP A 1 607 ? -12.994 -7.062 -12.124 1.00 97.19 607 ASP A C 1
ATOM 4641 O O . ASP A 1 607 ? -13.435 -6.118 -12.779 1.00 97.19 607 ASP A O 1
ATOM 4645 N N . ARG A 1 608 ? -11.894 -7.715 -12.510 1.00 95.44 608 ARG A N 1
ATOM 4646 C CA . ARG A 1 608 ? -11.130 -7.404 -13.737 1.00 95.44 608 ARG A CA 1
ATOM 4647 C C . ARG A 1 608 ? -11.991 -7.374 -15.013 1.00 95.44 608 ARG A C 1
ATOM 4649 O O . ARG A 1 608 ? -11.679 -6.652 -15.959 1.00 95.44 608 ARG A O 1
ATOM 4656 N N . GLY A 1 609 ? -13.075 -8.155 -15.037 1.00 96.75 609 GLY A N 1
ATOM 4657 C CA . GLY A 1 609 ? -14.032 -8.230 -16.143 1.00 96.75 609 GLY A CA 1
ATOM 4658 C C . GLY A 1 609 ? -15.126 -7.158 -16.116 1.00 96.75 609 GLY A C 1
ATOM 4659 O O . GLY A 1 609 ? -15.851 -7.028 -17.105 1.00 96.75 609 GLY A O 1
ATOM 4660 N N . ASP A 1 610 ? -15.246 -6.392 -15.027 1.00 98.44 610 ASP A N 1
ATOM 4661 C CA . ASP A 1 610 ? -16.290 -5.386 -14.853 1.00 98.44 610 ASP A CA 1
ATOM 4662 C C . ASP A 1 610 ? -16.201 -4.284 -15.924 1.00 98.44 610 ASP A C 1
ATOM 4664 O O . ASP A 1 610 ? -15.131 -3.760 -16.253 1.00 98.44 610 ASP A O 1
ATOM 4668 N N . GLY A 1 611 ? -17.349 -3.929 -16.506 1.00 98.31 611 GLY A N 1
ATOM 4669 C CA . GLY A 1 611 ? -17.406 -2.979 -17.615 1.00 98.31 611 GLY A CA 1
ATOM 4670 C C . GLY A 1 611 ? -17.023 -1.549 -17.222 1.00 98.31 611 GLY A C 1
ATOM 4671 O O . GLY A 1 611 ? -16.417 -0.845 -18.032 1.00 98.31 611 GLY A O 1
ATOM 4672 N N . LEU A 1 612 ? -17.363 -1.110 -16.007 1.00 98.69 612 LEU A N 1
ATOM 4673 C CA . LEU A 1 612 ? -16.980 0.201 -15.481 1.00 98.69 612 LEU A CA 1
ATOM 4674 C C . LEU A 1 612 ? -15.480 0.237 -15.180 1.00 98.69 612 LEU A C 1
ATOM 4676 O O . LEU A 1 612 ? -14.809 1.190 -15.587 1.00 98.69 612 LEU A O 1
ATOM 4680 N N . TYR A 1 613 ? -14.942 -0.811 -14.552 1.00 98.75 613 TYR A N 1
ATOM 4681 C CA . TYR A 1 613 ? -13.506 -0.934 -14.317 1.00 98.75 613 TYR A CA 1
ATOM 4682 C C . TYR A 1 613 ? -12.720 -0.893 -15.630 1.00 98.75 613 TYR A C 1
ATOM 4684 O O . TYR A 1 613 ? -11.822 -0.070 -15.780 1.00 98.75 613 TYR A O 1
ATOM 4692 N N . ARG A 1 614 ? -13.088 -1.708 -16.626 1.00 98.50 614 ARG A N 1
ATOM 4693 C CA . ARG A 1 614 ? -12.374 -1.766 -17.914 1.00 98.50 614 ARG A CA 1
ATOM 4694 C C . ARG A 1 614 ? -12.357 -0.423 -18.645 1.00 98.50 614 ARG A C 1
ATOM 4696 O O . ARG A 1 614 ? -11.315 -0.041 -19.178 1.00 98.50 614 ARG A O 1
ATOM 4703 N N . ARG A 1 615 ? -13.481 0.308 -18.653 1.00 98.50 615 ARG A N 1
ATOM 4704 C CA . ARG A 1 615 ? -13.535 1.671 -19.216 1.00 98.50 615 ARG A CA 1
ATOM 4705 C C . ARG A 1 615 ? -12.641 2.633 -18.439 1.00 98.50 615 ARG A C 1
ATOM 4707 O O . ARG A 1 615 ? -11.890 3.381 -19.055 1.00 98.50 615 ARG A O 1
ATOM 4714 N N . THR A 1 616 ? -12.687 2.574 -17.109 1.00 98.88 616 THR A N 1
ATOM 4715 C CA . THR A 1 616 ? -11.857 3.412 -16.233 1.00 98.88 616 THR A CA 1
ATOM 4716 C C . THR A 1 616 ? -10.373 3.123 -16.454 1.00 98.88 616 THR A C 1
ATOM 4718 O O . THR A 1 616 ? -9.635 4.031 -16.812 1.00 98.88 616 THR A O 1
ATOM 4721 N N . LYS A 1 617 ? -9.940 1.858 -16.380 1.00 98.69 617 LYS A N 1
ATOM 4722 C CA . LYS A 1 617 ? -8.562 1.424 -16.660 1.00 98.69 617 LYS A CA 1
ATOM 4723 C C . LYS A 1 617 ? -8.080 1.916 -18.025 1.00 98.69 617 LYS A C 1
ATOM 4725 O O . LYS A 1 617 ? -6.990 2.471 -18.130 1.00 98.69 617 LYS A O 1
ATOM 4730 N N . SER A 1 618 ? -8.896 1.745 -19.068 1.00 98.44 618 SER A N 1
ATOM 4731 C CA . SER A 1 618 ? -8.553 2.214 -20.414 1.00 98.44 618 SER A CA 1
ATOM 4732 C C . SER A 1 618 ? -8.381 3.732 -20.475 1.00 98.44 618 SER A C 1
ATOM 4734 O O . SER A 1 618 ? -7.492 4.201 -21.179 1.00 98.44 618 SER A O 1
ATOM 4736 N N . ALA A 1 619 ? -9.212 4.499 -19.765 1.00 98.62 619 ALA A N 1
ATOM 4737 C CA . ALA A 1 619 ? -9.069 5.947 -19.687 1.00 98.62 619 ALA A CA 1
ATOM 4738 C C . ALA A 1 619 ? -7.807 6.345 -18.901 1.00 98.62 619 ALA A C 1
ATOM 4740 O O . ALA A 1 619 ? -7.080 7.233 -19.344 1.00 98.62 619 ALA A O 1
ATOM 4741 N N . MET A 1 620 ? -7.504 5.655 -17.796 1.00 98.62 620 MET A N 1
ATOM 4742 C CA . MET A 1 620 ? -6.366 5.975 -16.928 1.00 98.62 620 MET A CA 1
ATOM 4743 C C . MET A 1 620 ? -5.000 5.664 -17.551 1.00 98.62 620 MET A C 1
ATOM 4745 O O . MET A 1 620 ? -4.035 6.366 -17.266 1.00 98.62 620 MET A O 1
ATOM 4749 N N . PHE A 1 621 ? -4.924 4.689 -18.465 1.00 98.62 621 PHE A N 1
ATOM 4750 C CA . PHE A 1 621 ? -3.757 4.437 -19.327 1.00 98.62 621 PHE A CA 1
ATOM 4751 C C . PHE A 1 621 ? -3.854 5.157 -20.686 1.00 98.62 621 PHE A C 1
ATOM 4753 O O . PHE A 1 621 ? -3.485 4.612 -21.727 1.00 98.62 621 PHE A O 1
ATOM 4760 N N . SER A 1 622 ? -4.398 6.374 -20.708 1.00 98.19 622 SER A N 1
ATOM 4761 C CA . SER A 1 622 ? -4.521 7.187 -21.921 1.00 98.19 622 SER A CA 1
ATOM 4762 C C . SER A 1 622 ? -4.323 8.671 -21.616 1.00 98.19 622 SER A C 1
ATOM 4764 O O . SER A 1 622 ? -4.217 9.067 -20.461 1.00 98.19 622 SER A O 1
ATOM 4766 N N . ARG A 1 623 ? -4.366 9.519 -22.652 1.00 96.69 623 ARG A N 1
ATOM 4767 C CA . ARG A 1 623 ? -4.332 10.987 -22.504 1.00 96.69 623 ARG A CA 1
ATOM 4768 C C . ARG A 1 623 ? -5.493 11.574 -21.688 1.00 96.69 623 ARG A C 1
ATOM 4770 O O . ARG A 1 623 ? -5.469 12.767 -21.412 1.00 96.69 623 ARG A O 1
ATOM 4777 N N . ALA A 1 624 ? -6.508 10.780 -21.340 1.00 97.25 624 ALA A N 1
ATOM 4778 C CA . ALA A 1 624 ? -7.549 11.212 -20.413 1.00 97.25 624 ALA A CA 1
ATOM 4779 C C . ALA A 1 624 ? -7.028 11.375 -18.972 1.00 97.25 624 ALA A C 1
ATOM 4781 O O . ALA A 1 624 ? -7.618 12.139 -18.216 1.00 97.25 624 ALA A O 1
ATOM 4782 N N . ASN A 1 625 ? -5.935 10.698 -18.600 1.00 98.56 625 ASN A N 1
ATOM 4783 C CA . ASN A 1 625 ? -5.254 10.908 -17.326 1.00 98.56 625 ASN A CA 1
ATOM 4784 C C . ASN A 1 625 ? -4.077 11.885 -17.509 1.00 98.56 625 ASN A C 1
ATOM 4786 O O . ASN A 1 625 ? -3.168 11.578 -18.286 1.00 98.56 625 ASN A O 1
ATOM 4790 N N . PRO A 1 626 ? -4.042 13.024 -16.791 1.00 97.69 626 PRO A N 1
ATOM 4791 C CA . PRO A 1 626 ? -2.930 13.973 -16.874 1.00 97.69 626 PRO A CA 1
ATOM 4792 C C . PRO A 1 626 ? -1.581 13.393 -16.420 1.00 97.69 626 PRO A C 1
ATOM 4794 O O . PRO A 1 626 ? -0.546 13.908 -16.831 1.00 97.69 626 PRO A O 1
ATOM 4797 N N . TYR A 1 627 ? -1.583 12.318 -15.625 1.00 98.50 627 TYR A N 1
ATOM 4798 C CA . TYR A 1 627 ? -0.372 11.662 -15.117 1.00 98.50 627 TYR A CA 1
ATOM 4799 C C . TYR A 1 627 ? -0.023 10.364 -15.851 1.00 98.50 627 TYR A C 1
ATOM 4801 O O . TYR A 1 627 ? 0.831 9.607 -15.391 1.00 98.50 627 TYR A O 1
ATOM 4809 N N . PHE A 1 628 ? -0.660 10.085 -16.996 1.00 98.69 628 PHE A N 1
ATOM 4810 C CA . PHE A 1 628 ? -0.219 9.011 -17.880 1.00 98.69 628 PHE A CA 1
ATOM 4811 C C . PHE A 1 628 ? 0.849 9.520 -18.853 1.00 98.69 628 PHE A C 1
ATOM 4813 O O . PHE A 1 628 ? 0.563 10.274 -19.788 1.00 98.69 628 PHE A O 1
ATOM 4820 N N . ALA A 1 629 ? 2.084 9.071 -18.649 1.00 98.31 629 ALA A N 1
ATOM 4821 C CA . ALA A 1 629 ? 3.241 9.477 -19.430 1.00 98.31 629 ALA A CA 1
ATOM 4822 C C . ALA A 1 629 ? 3.703 8.357 -20.367 1.00 98.31 629 ALA A C 1
ATOM 4824 O O . ALA A 1 629 ? 3.689 7.175 -20.015 1.00 98.31 629 ALA A O 1
ATOM 4825 N N . VAL A 1 630 ? 4.150 8.737 -21.568 1.00 98.31 630 VAL A N 1
ATOM 4826 C CA . VAL A 1 630 ? 4.620 7.805 -22.602 1.00 98.31 630 VAL A CA 1
ATOM 4827 C C . VAL A 1 630 ? 5.988 8.244 -23.110 1.00 98.31 630 VAL A C 1
ATOM 4829 O O . VAL A 1 630 ? 6.125 9.307 -23.716 1.00 98.31 630 VAL A O 1
ATOM 4832 N N . GLY A 1 631 ? 6.989 7.399 -22.881 1.00 97.44 631 GLY A N 1
ATOM 4833 C CA . GLY A 1 631 ? 8.352 7.538 -23.379 1.00 97.44 631 GLY A CA 1
ATOM 4834 C C . GLY A 1 631 ? 8.713 6.494 -24.426 1.00 97.44 631 GLY A C 1
ATOM 4835 O O . GLY A 1 631 ? 7.887 5.705 -24.880 1.00 97.44 631 GLY A O 1
ATOM 4836 N N . LYS A 1 632 ? 9.995 6.472 -24.802 1.00 96.69 632 LYS A N 1
ATOM 4837 C CA . LYS A 1 632 ? 10.517 5.506 -25.784 1.00 96.69 632 LYS A CA 1
ATOM 4838 C C . LYS A 1 632 ? 10.616 4.083 -25.220 1.00 96.69 632 LYS A C 1
ATOM 4840 O O . LYS A 1 632 ? 10.398 3.127 -25.956 1.00 96.69 632 LYS A O 1
ATOM 4845 N N . GLN A 1 633 ? 11.012 3.954 -23.954 1.00 96.81 633 GLN A N 1
ATOM 4846 C CA . GLN A 1 633 ? 11.322 2.668 -23.306 1.00 96.81 633 GLN A CA 1
ATOM 4847 C C . GLN A 1 633 ? 10.353 2.311 -22.178 1.00 96.81 633 GLN A C 1
ATOM 4849 O O . GLN A 1 633 ? 10.223 1.138 -21.829 1.00 96.81 633 GLN A O 1
ATOM 4854 N N . PHE A 1 634 ? 9.672 3.311 -21.623 1.00 98.19 634 PHE A N 1
ATOM 4855 C CA . PHE A 1 634 ? 8.732 3.131 -20.535 1.00 98.19 634 PHE A CA 1
ATOM 4856 C C . PHE A 1 634 ? 7.518 4.039 -20.719 1.00 98.19 634 PHE A C 1
ATOM 4858 O O . PHE A 1 634 ? 7.605 5.121 -21.302 1.00 98.19 634 PHE A O 1
ATOM 4865 N N . GLN A 1 635 ? 6.378 3.570 -20.236 1.00 98.25 635 GLN A N 1
ATOM 4866 C CA . GLN A 1 635 ? 5.132 4.319 -20.147 1.00 98.25 635 GLN A CA 1
ATOM 4867 C C . GLN A 1 635 ? 4.400 3.857 -18.894 1.00 98.25 635 GLN A C 1
ATOM 4869 O O . GLN A 1 635 ? 4.589 2.717 -18.467 1.00 98.25 635 GLN A O 1
ATOM 4874 N N . GLY A 1 636 ? 3.541 4.690 -18.326 1.00 98.31 636 GLY A N 1
ATOM 4875 C CA . GLY A 1 636 ? 2.806 4.341 -17.116 1.00 98.31 636 GLY A CA 1
ATOM 4876 C C . GLY A 1 636 ? 2.085 5.531 -16.511 1.00 98.31 636 GLY A C 1
ATOM 4877 O O . GLY A 1 636 ? 2.098 6.626 -17.069 1.00 98.31 636 GLY A O 1
ATOM 4878 N N . ILE A 1 637 ? 1.444 5.284 -15.377 1.00 98.81 637 ILE A N 1
ATOM 4879 C CA . ILE A 1 637 ? 0.827 6.320 -14.551 1.00 98.81 637 ILE A CA 1
ATOM 4880 C C . ILE A 1 637 ? 1.852 6.709 -13.484 1.00 98.81 637 ILE A C 1
ATOM 4882 O O . ILE A 1 637 ? 2.522 5.833 -12.934 1.00 98.81 637 ILE A O 1
ATOM 4886 N N . GLY A 1 638 ? 2.023 8.006 -13.257 1.00 98.19 638 GLY A N 1
ATOM 4887 C CA . GLY A 1 638 ? 2.786 8.553 -12.137 1.00 98.19 638 GLY A CA 1
ATOM 4888 C C . GLY A 1 638 ? 1.857 9.220 -11.137 1.00 98.19 638 GLY A C 1
ATOM 4889 O O . GLY A 1 638 ? 0.876 8.628 -10.703 1.00 98.19 638 GLY A O 1
ATOM 4890 N N . GLY A 1 639 ? 2.158 10.471 -10.832 1.00 97.12 639 GLY A N 1
ATOM 4891 C CA . GLY A 1 639 ? 1.394 11.330 -9.942 1.00 97.12 639 GLY A CA 1
ATOM 4892 C C . GLY A 1 639 ? 2.069 12.698 -9.867 1.00 97.12 639 GLY A C 1
ATOM 4893 O O . GLY A 1 639 ? 3.098 12.912 -10.521 1.00 97.12 639 GLY A O 1
ATOM 4894 N N . PRO A 1 640 ? 1.521 13.647 -9.100 1.00 95.88 640 PRO A N 1
ATOM 4895 C CA . PRO A 1 640 ? 2.183 14.925 -8.874 1.00 95.88 640 PRO A CA 1
ATOM 4896 C C . PRO A 1 640 ? 3.413 14.821 -7.959 1.00 95.88 640 PRO A C 1
ATOM 4898 O O . PRO A 1 640 ? 4.210 15.752 -7.981 1.00 95.88 640 PRO A O 1
ATOM 4901 N N . HIS A 1 641 ? 3.579 13.715 -7.220 1.00 95.81 641 HIS A N 1
ATOM 4902 C CA . HIS A 1 641 ? 4.631 13.531 -6.216 1.00 95.81 641 HIS A CA 1
ATOM 4903 C C . HIS A 1 641 ? 6.062 13.765 -6.730 1.00 95.81 641 HIS A C 1
ATOM 4905 O O . HIS A 1 641 ? 6.821 14.528 -6.141 1.00 95.81 641 HIS A O 1
ATOM 4911 N N . VAL A 1 642 ? 6.428 13.124 -7.849 1.00 95.25 642 VAL A N 1
ATOM 4912 C CA . VAL A 1 642 ? 7.761 13.268 -8.467 1.00 95.25 642 VAL A CA 1
ATOM 4913 C C . VAL A 1 642 ? 7.690 14.270 -9.615 1.00 95.25 642 VAL A C 1
ATOM 4915 O O . VAL A 1 642 ? 8.187 15.390 -9.520 1.00 95.25 642 VAL A O 1
ATOM 4918 N N . SER A 1 643 ? 7.048 13.876 -10.718 1.00 94.56 643 SER A N 1
ATOM 4919 C CA . SER A 1 643 ? 6.655 14.766 -11.807 1.00 94.56 643 SER A CA 1
ATOM 4920 C C . SER A 1 643 ? 5.697 14.051 -12.767 1.00 94.56 643 SER A C 1
ATOM 4922 O O . SER A 1 643 ? 5.615 12.822 -12.806 1.00 94.56 643 SER A O 1
ATOM 4924 N N . ALA A 1 644 ? 5.030 14.814 -13.638 1.00 94.44 644 ALA A N 1
ATOM 4925 C CA . ALA A 1 644 ? 4.191 14.250 -14.698 1.00 94.44 644 ALA A CA 1
ATOM 4926 C C . ALA A 1 644 ? 4.972 13.430 -15.751 1.00 94.44 644 ALA A C 1
ATOM 4928 O O . ALA A 1 644 ? 4.356 12.708 -16.530 1.00 94.44 644 ALA A O 1
ATOM 4929 N N . ALA A 1 645 ? 6.304 13.546 -15.807 1.00 96.94 645 ALA A N 1
ATOM 4930 C CA . ALA A 1 645 ? 7.173 12.804 -16.722 1.00 96.94 645 ALA A CA 1
ATOM 4931 C C . ALA A 1 645 ? 7.832 11.570 -16.072 1.00 96.94 645 ALA A C 1
ATOM 4933 O O . ALA A 1 645 ? 8.591 10.869 -16.745 1.00 96.94 645 ALA A O 1
ATOM 4934 N N . ASP A 1 646 ? 7.531 11.289 -14.803 1.00 98.25 646 ASP A N 1
ATOM 4935 C CA . ASP A 1 646 ? 8.143 10.214 -14.018 1.00 98.25 646 ASP A CA 1
ATOM 4936 C C . ASP A 1 646 ? 7.076 9.201 -13.560 1.00 98.25 646 ASP A C 1
ATOM 4938 O O . ASP A 1 646 ? 6.688 9.179 -12.393 1.00 98.25 646 ASP A O 1
ATOM 4942 N N . PRO A 1 647 ? 6.523 8.376 -14.471 1.00 98.25 647 PRO A N 1
ATOM 4943 C CA . PRO A 1 647 ? 5.586 7.316 -14.123 1.00 98.25 647 PRO A CA 1
ATOM 4944 C C . PRO A 1 647 ? 6.242 6.204 -13.307 1.00 98.25 647 PRO A C 1
ATOM 4946 O O . PRO A 1 647 ? 7.444 5.954 -13.391 1.00 98.25 647 PRO A O 1
ATOM 4949 N N . TRP A 1 648 ? 5.419 5.487 -12.549 1.00 98.56 648 TRP A N 1
ATOM 4950 C CA . TRP A 1 648 ? 5.882 4.519 -11.561 1.00 98.56 648 TRP A CA 1
ATOM 4951 C C . TRP A 1 648 ? 5.643 3.084 -12.055 1.00 98.56 648 TRP A C 1
ATOM 4953 O O . TRP A 1 648 ? 4.554 2.794 -12.582 1.00 98.56 648 TRP A O 1
ATOM 4963 N N . PRO A 1 649 ? 6.586 2.141 -11.852 1.00 98.50 649 PRO A N 1
ATOM 4964 C CA . PRO A 1 649 ? 6.397 0.716 -12.155 1.00 98.50 649 PRO A CA 1
ATOM 4965 C C . PRO A 1 649 ? 5.133 0.114 -11.539 1.00 98.50 649 PRO A C 1
ATOM 4967 O O . PRO A 1 649 ? 4.474 -0.724 -12.157 1.00 98.50 649 PRO A O 1
ATOM 4970 N N . MET A 1 650 ? 4.750 0.588 -10.353 1.00 98.50 650 MET A N 1
ATOM 4971 C CA . MET A 1 650 ? 3.549 0.162 -9.635 1.00 98.50 650 MET A CA 1
ATOM 4972 C C . MET A 1 650 ? 2.253 0.313 -10.437 1.00 98.50 650 MET A C 1
ATOM 4974 O O . MET A 1 650 ? 1.355 -0.528 -10.322 1.00 98.50 650 MET A O 1
ATOM 4978 N N . SER A 1 651 ? 2.169 1.317 -11.315 1.00 98.62 651 SER A N 1
ATOM 4979 C CA . SER A 1 651 ? 1.019 1.466 -12.208 1.00 98.62 651 SER A CA 1
ATOM 4980 C C . SER A 1 651 ? 0.899 0.284 -13.173 1.00 98.62 651 SER A C 1
ATOM 4982 O O . SER A 1 651 ? -0.191 -0.252 -13.377 1.00 98.62 651 SER A O 1
ATOM 4984 N N . GLN A 1 652 ? 2.019 -0.193 -13.721 1.00 98.75 652 GLN A N 1
ATOM 4985 C CA . GLN A 1 652 ? 2.040 -1.349 -14.614 1.00 98.75 652 GLN A CA 1
ATOM 4986 C C . GLN A 1 652 ? 1.694 -2.638 -13.872 1.00 98.75 652 GLN A C 1
ATOM 4988 O O . GLN A 1 652 ? 0.930 -3.447 -14.399 1.00 98.75 652 GLN A O 1
ATOM 4993 N N . ILE A 1 653 ? 2.170 -2.785 -12.633 1.00 98.81 653 ILE A N 1
ATOM 4994 C CA . ILE A 1 653 ? 1.828 -3.910 -11.753 1.00 98.81 653 ILE A CA 1
ATOM 4995 C C . ILE A 1 653 ? 0.313 -3.939 -11.480 1.00 98.81 653 ILE A C 1
ATOM 4997 O O . ILE A 1 653 ? -0.333 -4.962 -11.708 1.00 98.81 653 ILE A O 1
ATOM 5001 N N . SER A 1 654 ? -0.288 -2.801 -11.117 1.00 98.62 654 SER A N 1
ATOM 5002 C CA . SER A 1 654 ? -1.748 -2.671 -10.964 1.00 98.62 654 SER A CA 1
ATOM 5003 C C . SER A 1 654 ? -2.492 -3.010 -12.262 1.00 98.62 654 SER A C 1
ATOM 5005 O O . SER A 1 654 ? -3.509 -3.708 -12.261 1.00 98.62 654 SER A O 1
ATOM 5007 N N . GLY A 1 655 ? -1.946 -2.577 -13.403 1.00 98.38 655 GLY A N 1
ATOM 5008 C CA . GLY A 1 655 ? -2.458 -2.908 -14.728 1.00 98.38 655 GLY A CA 1
ATOM 5009 C C . GLY A 1 655 ? -2.480 -4.414 -15.023 1.00 98.38 655 GLY A C 1
ATOM 5010 O O . GLY A 1 655 ? -3.419 -4.873 -15.678 1.00 98.38 655 GLY A O 1
ATOM 5011 N N . ILE A 1 656 ? -1.499 -5.176 -14.524 1.00 98.69 656 ILE A N 1
ATOM 5012 C CA . ILE A 1 656 ? -1.434 -6.643 -14.638 1.00 98.69 656 ILE A CA 1
ATOM 5013 C C . ILE A 1 656 ? -2.472 -7.310 -13.731 1.00 98.69 656 ILE A C 1
ATOM 5015 O O . ILE A 1 656 ? -3.205 -8.191 -14.191 1.00 98.69 656 ILE A O 1
ATOM 5019 N N . PHE A 1 657 ? -2.599 -6.865 -12.475 1.00 98.38 657 PHE A N 1
ATOM 5020 C CA . PHE A 1 657 ? -3.636 -7.374 -11.571 1.00 98.38 657 PHE A CA 1
ATOM 5021 C C . PHE A 1 657 ? -5.037 -7.217 -12.159 1.00 98.38 657 PHE A C 1
ATOM 5023 O O . PHE A 1 657 ? -5.875 -8.092 -11.971 1.00 98.38 657 PHE A O 1
ATOM 5030 N N . GLY A 1 658 ? -5.281 -6.153 -12.921 1.00 97.25 658 GLY A N 1
ATOM 5031 C CA . GLY A 1 658 ? -6.538 -5.921 -13.626 1.00 97.25 658 GLY A CA 1
ATOM 5032 C C . GLY A 1 658 ? -6.589 -6.377 -15.085 1.00 97.25 658 GLY A C 1
ATOM 5033 O O . GLY A 1 658 ? -7.406 -5.856 -15.846 1.00 97.25 658 GLY A O 1
ATOM 5034 N N . ALA A 1 659 ? -5.703 -7.269 -15.532 1.00 97.12 659 ALA A N 1
ATOM 5035 C CA . ALA A 1 659 ? -5.696 -7.807 -16.895 1.00 97.12 659 ALA A CA 1
ATOM 5036 C C . ALA A 1 659 ? -5.985 -9.318 -16.926 1.00 97.12 659 ALA A C 1
ATOM 5038 O O . ALA A 1 659 ? -5.573 -10.072 -16.040 1.00 97.12 659 ALA A O 1
ATOM 5039 N N . ASP A 1 660 ? -6.665 -9.754 -17.987 1.00 95.44 660 ASP A N 1
ATOM 5040 C CA . ASP A 1 660 ? -6.782 -11.169 -18.381 1.00 95.44 660 ASP A CA 1
ATOM 5041 C C . ASP A 1 660 ? -6.241 -11.450 -19.784 1.00 95.44 660 ASP A C 1
ATOM 5043 O O . ASP A 1 660 ? -6.060 -12.621 -20.129 1.00 95.44 660 ASP A O 1
ATOM 5047 N N . ASP A 1 661 ? -5.992 -10.404 -20.575 1.00 97.56 661 ASP A N 1
ATOM 5048 C CA . ASP A 1 661 ? -5.379 -10.510 -21.891 1.00 97.56 661 ASP A CA 1
ATOM 5049 C C . ASP A 1 661 ? -3.885 -10.821 -21.746 1.00 97.56 661 ASP A C 1
ATOM 5051 O O . ASP A 1 661 ? -3.136 -10.081 -21.104 1.00 97.56 661 ASP A O 1
ATOM 5055 N N . ASP A 1 662 ? -3.462 -11.948 -22.314 1.00 98.38 662 ASP A N 1
ATOM 5056 C CA . ASP A 1 662 ? -2.105 -12.462 -22.136 1.00 98.38 662 ASP A CA 1
ATOM 5057 C C . ASP A 1 662 ? -1.052 -11.542 -22.775 1.00 98.38 662 ASP A C 1
ATOM 5059 O O . ASP A 1 662 ? 0.059 -11.424 -22.255 1.00 98.38 662 ASP A O 1
ATOM 5063 N N . ASP A 1 663 ? -1.388 -10.867 -23.877 1.00 98.50 663 ASP A N 1
ATOM 5064 C CA . ASP A 1 663 ? -0.468 -9.962 -24.569 1.00 98.50 663 ASP A CA 1
ATOM 5065 C C . ASP A 1 663 ? -0.317 -8.635 -23.817 1.00 98.50 663 ASP A C 1
ATOM 5067 O O . ASP A 1 663 ? 0.804 -8.141 -23.667 1.00 98.50 663 ASP A O 1
ATOM 5071 N N . GLU A 1 664 ? -1.405 -8.102 -23.249 1.00 98.25 664 GLU A N 1
ATOM 5072 C CA . GLU A 1 664 ? -1.355 -6.986 -22.303 1.00 98.25 664 GLU A CA 1
ATOM 5073 C C . GLU A 1 664 ? -0.455 -7.329 -21.108 1.00 98.25 664 GLU A C 1
ATOM 5075 O O . GLU A 1 664 ? 0.435 -6.548 -20.766 1.00 98.25 664 GLU A O 1
ATOM 5080 N N . ILE A 1 665 ? -0.637 -8.503 -20.493 1.00 98.75 665 ILE A N 1
ATOM 5081 C CA . ILE A 1 665 ? 0.162 -8.928 -19.334 1.00 98.75 665 ILE A CA 1
ATOM 5082 C C . ILE A 1 665 ? 1.648 -9.015 -19.697 1.00 98.75 665 ILE A C 1
ATOM 5084 O O . ILE A 1 665 ? 2.478 -8.442 -18.988 1.00 98.75 665 ILE A O 1
ATOM 5088 N N . ARG A 1 666 ? 2.000 -9.681 -20.807 1.00 98.50 666 ARG A N 1
ATOM 5089 C CA . ARG A 1 666 ? 3.399 -9.801 -21.256 1.00 98.50 666 ARG A CA 1
ATOM 5090 C C . ARG A 1 666 ? 4.029 -8.440 -21.525 1.00 98.50 666 ARG A C 1
ATOM 5092 O O . ARG A 1 666 ? 5.158 -8.201 -21.104 1.00 98.50 666 ARG A O 1
ATOM 5099 N N . MET A 1 667 ? 3.304 -7.545 -22.195 1.00 98.38 667 MET A N 1
ATOM 5100 C CA . MET A 1 667 ? 3.782 -6.197 -22.497 1.00 98.38 667 MET A CA 1
ATOM 5101 C C . MET A 1 667 ? 4.075 -5.407 -21.217 1.00 98.38 667 MET A C 1
ATOM 5103 O O . MET A 1 667 ? 5.151 -4.825 -21.086 1.00 98.38 667 MET A O 1
ATOM 5107 N N . ARG A 1 668 ? 3.149 -5.412 -20.253 1.00 98.69 668 ARG A N 1
ATOM 5108 C CA . ARG A 1 668 ? 3.322 -4.699 -18.980 1.00 98.69 668 ARG A CA 1
ATOM 5109 C C . ARG A 1 668 ? 4.436 -5.300 -18.129 1.00 98.69 668 ARG A C 1
ATOM 5111 O O . ARG A 1 668 ? 5.241 -4.553 -17.581 1.00 98.69 668 ARG A O 1
ATOM 5118 N N . LEU A 1 669 ? 4.527 -6.629 -18.063 1.00 98.62 669 LEU A N 1
ATOM 5119 C CA . LEU A 1 669 ? 5.606 -7.311 -17.349 1.00 98.62 669 LEU A CA 1
ATOM 5120 C C . LEU A 1 669 ? 6.972 -6.947 -17.945 1.00 98.62 669 LEU A C 1
ATOM 5122 O O . LEU A 1 669 ? 7.889 -6.603 -17.204 1.00 98.62 669 LEU A O 1
ATOM 5126 N N . ALA A 1 670 ? 7.088 -6.932 -19.276 1.00 98.2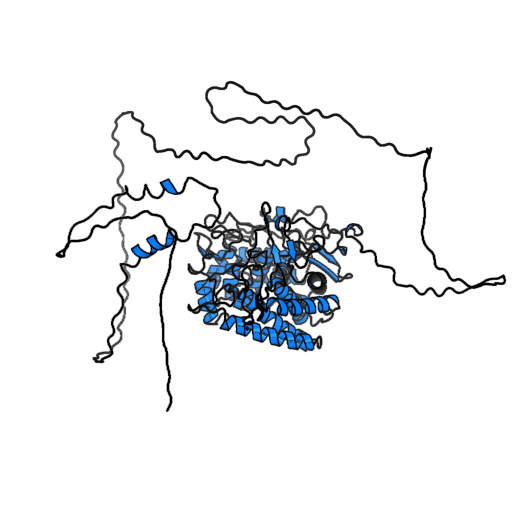5 670 ALA A N 1
ATOM 5127 C CA . ALA A 1 670 ? 8.307 -6.512 -19.959 1.00 98.25 670 ALA A CA 1
ATOM 5128 C C . ALA A 1 670 ? 8.665 -5.042 -19.679 1.00 98.25 670 ALA A C 1
ATOM 5130 O O . ALA A 1 670 ? 9.841 -4.734 -19.505 1.00 98.25 670 ALA A O 1
ATOM 5131 N N . LEU A 1 671 ? 7.681 -4.134 -19.593 1.00 98.31 671 LEU A N 1
ATOM 5132 C CA . LEU A 1 671 ? 7.932 -2.737 -19.210 1.00 98.31 671 LEU A CA 1
ATOM 5133 C C . LEU A 1 671 ? 8.553 -2.632 -17.814 1.00 98.31 671 LEU A C 1
ATOM 5135 O O . LEU A 1 671 ? 9.470 -1.838 -17.633 1.00 98.31 671 LEU A O 1
ATOM 5139 N N . VAL A 1 672 ? 8.087 -3.426 -16.848 1.00 98.25 672 VAL A N 1
ATOM 5140 C CA . VAL A 1 672 ? 8.640 -3.424 -15.485 1.00 98.25 672 VAL A CA 1
ATOM 5141 C C . VAL A 1 672 ? 10.051 -4.018 -15.468 1.00 98.25 672 VAL A C 1
ATOM 5143 O O . VAL A 1 672 ? 10.987 -3.372 -15.007 1.00 98.25 672 VAL A O 1
ATOM 5146 N N . VAL A 1 673 ? 10.226 -5.220 -16.025 1.00 98.00 673 VAL A N 1
ATOM 5147 C CA . VAL A 1 673 ? 11.493 -5.973 -15.965 1.00 98.00 673 VAL A CA 1
ATOM 5148 C C . VAL A 1 673 ? 12.622 -5.263 -16.722 1.00 98.00 673 VAL A C 1
ATOM 5150 O O . VAL A 1 673 ? 13.756 -5.235 -16.253 1.00 98.00 673 VAL A O 1
ATOM 5153 N N . ASN A 1 674 ? 12.325 -4.633 -17.862 1.00 97.69 674 ASN A N 1
ATOM 5154 C CA . ASN A 1 674 ? 13.343 -3.968 -18.683 1.00 97.69 674 ASN A CA 1
ATOM 5155 C C . ASN A 1 674 ? 13.787 -2.599 -18.146 1.00 97.69 674 ASN A C 1
ATOM 5157 O O . ASN A 1 674 ? 14.715 -2.012 -18.703 1.00 97.69 674 ASN A O 1
ATOM 5161 N N . ASN A 1 675 ? 13.138 -2.061 -17.108 1.00 97.44 675 ASN A N 1
ATOM 5162 C CA . ASN A 1 675 ? 13.388 -0.700 -16.627 1.00 97.44 675 ASN A CA 1
ATOM 5163 C C . ASN A 1 675 ? 13.755 -0.648 -15.134 1.00 97.44 675 ASN A C 1
ATOM 5165 O O . ASN A 1 675 ? 13.328 0.237 -14.404 1.00 97.44 675 ASN A O 1
ATOM 5169 N N . THR A 1 676 ? 14.617 -1.564 -14.685 1.00 96.94 676 THR A N 1
ATOM 5170 C CA . THR A 1 676 ? 15.192 -1.559 -13.324 1.00 96.94 676 THR A CA 1
ATOM 5171 C C . THR A 1 676 ? 16.503 -0.764 -13.227 1.00 96.94 676 THR A C 1
ATOM 5173 O O . THR A 1 676 ? 17.275 -0.962 -12.289 1.00 96.94 676 THR A O 1
ATOM 5176 N N . ALA A 1 677 ? 16.849 0.029 -14.249 1.00 95.94 677 ALA A N 1
ATOM 5177 C CA . ALA A 1 677 ? 18.156 0.685 -14.408 1.00 95.94 677 ALA A CA 1
ATOM 5178 C C . ALA A 1 677 ? 19.376 -0.262 -14.262 1.00 95.94 677 ALA A C 1
ATOM 5180 O O . ALA A 1 677 ? 20.452 0.148 -13.838 1.00 95.94 677 ALA A O 1
ATOM 5181 N N . GLY A 1 678 ? 19.210 -1.551 -14.592 1.00 95.56 678 GLY A N 1
ATOM 5182 C CA . GLY A 1 678 ? 20.252 -2.577 -14.439 1.00 95.56 678 GLY A CA 1
ATOM 5183 C C . GLY A 1 678 ? 20.496 -3.060 -13.002 1.00 95.56 678 GLY A C 1
ATOM 5184 O O . GLY A 1 678 ? 21.345 -3.921 -12.799 1.00 95.56 678 GLY A O 1
ATOM 5185 N N . LEU A 1 679 ? 19.750 -2.555 -12.012 1.00 95.75 679 LEU A N 1
ATOM 5186 C CA . LEU A 1 679 ? 19.913 -2.933 -10.605 1.00 95.75 679 LEU A CA 1
ATOM 5187 C C . LEU A 1 679 ? 19.119 -4.177 -10.204 1.00 95.75 679 LEU A C 1
ATOM 5189 O O . LEU A 1 679 ? 19.437 -4.787 -9.200 1.00 95.75 679 LEU A O 1
ATOM 5193 N N . GLY A 1 680 ? 18.088 -4.582 -10.946 1.00 96.62 680 GLY A N 1
ATOM 5194 C CA . GLY A 1 680 ? 17.251 -5.713 -10.536 1.00 96.62 680 GLY A CA 1
ATOM 5195 C C . GLY A 1 680 ? 16.464 -5.449 -9.244 1.00 96.62 680 GLY A C 1
ATOM 5196 O O . GLY A 1 680 ? 16.297 -6.365 -8.436 1.00 96.62 680 GLY A O 1
ATOM 5197 N N . LEU A 1 681 ? 15.995 -4.209 -9.071 1.00 97.75 681 LEU A N 1
ATOM 5198 C CA . LEU A 1 681 ? 15.059 -3.747 -8.041 1.00 97.75 681 LEU A CA 1
ATOM 5199 C C . LEU A 1 681 ? 13.946 -2.925 -8.704 1.00 97.75 681 LEU A C 1
ATOM 5201 O O . LEU A 1 681 ? 14.130 -2.405 -9.809 1.00 97.75 681 LEU A O 1
ATOM 5205 N N . ILE A 1 682 ? 12.797 -2.820 -8.037 1.00 98.25 682 ILE A N 1
ATOM 5206 C CA . ILE A 1 682 ? 11.690 -1.967 -8.471 1.00 98.25 682 ILE A CA 1
ATOM 5207 C C . ILE A 1 682 ? 11.850 -0.586 -7.836 1.00 98.25 682 ILE A C 1
ATOM 5209 O O . ILE A 1 682 ? 11.857 -0.458 -6.613 1.00 98.25 682 ILE A O 1
ATOM 5213 N N . HIS A 1 683 ? 11.962 0.428 -8.689 1.00 97.38 683 HIS A N 1
ATOM 5214 C CA . HIS A 1 683 ? 12.087 1.832 -8.295 1.00 97.38 683 HIS A CA 1
ATOM 5215 C C . HIS A 1 683 ? 10.722 2.466 -8.043 1.00 97.38 683 HIS A C 1
ATOM 5217 O O . HIS A 1 683 ? 9.692 1.938 -8.471 1.00 97.38 683 HIS A O 1
ATOM 5223 N N . GLU A 1 684 ? 10.722 3.623 -7.388 1.00 97.94 684 GLU A N 1
ATOM 5224 C CA . GLU A 1 684 ? 9.519 4.436 -7.214 1.00 97.94 684 GLU A CA 1
ATOM 5225 C C . GLU A 1 684 ? 9.028 4.969 -8.562 1.00 97.94 684 GLU A C 1
ATOM 5227 O O . GLU A 1 684 ? 7.946 4.603 -9.014 1.00 97.94 684 GLU A O 1
ATOM 5232 N N . SER A 1 685 ? 9.854 5.758 -9.250 1.00 98.12 685 SER A N 1
ATOM 5233 C CA . SER A 1 685 ? 9.517 6.370 -10.538 1.00 98.12 685 SER A CA 1
ATOM 5234 C C . SER A 1 685 ? 10.620 6.184 -11.579 1.00 98.12 685 SER A C 1
ATOM 5236 O O . SER A 1 685 ? 11.774 5.928 -11.236 1.00 98.12 685 SER A O 1
ATOM 5238 N N . ILE A 1 686 ? 10.266 6.293 -12.863 1.00 98.25 686 ILE A N 1
ATOM 5239 C CA . ILE A 1 686 ? 11.192 6.210 -14.000 1.00 98.25 686 ILE A CA 1
ATOM 5240 C C . ILE A 1 686 ? 10.911 7.363 -14.956 1.00 98.25 686 ILE A C 1
ATOM 5242 O O . ILE A 1 686 ? 9.798 7.479 -15.468 1.00 98.25 686 ILE A O 1
ATOM 5246 N N . ASN A 1 687 ? 11.932 8.143 -15.305 1.00 98.12 687 ASN A N 1
ATOM 5247 C CA . ASN A 1 687 ? 11.769 9.234 -16.253 1.00 98.12 687 ASN A CA 1
ATOM 5248 C C . ASN A 1 687 ? 11.537 8.728 -17.686 1.00 98.12 687 ASN A C 1
ATOM 5250 O O . ASN A 1 687 ? 12.344 7.981 -18.249 1.00 98.12 687 ASN A O 1
ATOM 5254 N N . VAL A 1 688 ? 10.465 9.190 -18.338 1.00 97.38 688 VAL A N 1
ATOM 5255 C CA . VAL A 1 688 ? 10.114 8.747 -19.702 1.00 97.38 688 VAL A CA 1
ATOM 5256 C C . VAL A 1 688 ? 11.109 9.175 -20.785 1.00 97.38 688 VAL A C 1
ATOM 5258 O O . VAL A 1 688 ? 11.126 8.587 -21.874 1.00 97.38 688 VAL A O 1
ATOM 5261 N N . HIS A 1 689 ? 11.932 10.192 -20.522 1.00 96.88 689 HIS A N 1
ATOM 5262 C CA . HIS A 1 689 ? 12.953 10.669 -21.455 1.00 96.88 689 HIS A CA 1
ATOM 5263 C C . HIS A 1 689 ? 14.294 9.950 -21.278 1.00 96.88 689 HIS A C 1
ATOM 5265 O O . HIS A 1 689 ? 15.055 9.855 -22.244 1.00 96.88 689 HIS A O 1
ATOM 5271 N N . ASN A 1 690 ? 14.577 9.427 -20.083 1.00 96.31 690 ASN A N 1
ATOM 5272 C CA . ASN A 1 690 ? 15.786 8.669 -19.784 1.00 96.31 690 ASN A CA 1
ATOM 5273 C C . ASN A 1 690 ? 15.541 7.673 -18.642 1.00 96.31 690 ASN A C 1
ATOM 5275 O O . ASN A 1 690 ? 15.530 8.063 -17.480 1.00 96.31 690 ASN A O 1
ATOM 5279 N N . THR A 1 691 ? 15.438 6.380 -18.951 1.00 95.06 691 THR A N 1
ATOM 5280 C CA . THR A 1 691 ? 15.083 5.353 -17.955 1.00 95.06 691 THR A CA 1
ATOM 5281 C C . THR A 1 691 ? 16.212 4.987 -16.989 1.00 95.06 691 THR A C 1
ATOM 5283 O O . THR A 1 691 ? 16.006 4.198 -16.070 1.00 95.06 691 THR A O 1
ATOM 5286 N N . SER A 1 692 ? 17.402 5.571 -17.158 1.00 94.81 692 SER A N 1
ATOM 5287 C CA . SER A 1 692 ? 18.456 5.556 -16.137 1.00 94.81 692 SER A CA 1
ATOM 5288 C C . SER A 1 692 ? 18.254 6.620 -15.053 1.00 94.81 692 SER A C 1
ATOM 5290 O O . SER A 1 692 ? 18.966 6.590 -14.056 1.00 94.81 692 SER A O 1
ATOM 5292 N N . VAL A 1 693 ? 17.318 7.557 -15.240 1.00 96.69 693 VAL A N 1
ATOM 5293 C CA . VAL A 1 693 ? 16.880 8.501 -14.206 1.00 96.69 693 VAL A CA 1
ATOM 5294 C C . VAL A 1 693 ? 15.635 7.919 -13.546 1.00 96.69 693 VAL A C 1
ATOM 5296 O O . VAL A 1 693 ? 14.606 7.731 -14.195 1.00 96.69 693 VAL A O 1
ATOM 5299 N N . TYR A 1 694 ? 15.762 7.606 -12.264 1.00 96.81 694 TYR A N 1
ATOM 5300 C CA . TYR A 1 694 ? 14.728 7.004 -11.433 1.00 96.81 694 TYR A CA 1
ATOM 5301 C C . TYR A 1 694 ? 14.847 7.543 -10.005 1.00 96.81 694 TYR A C 1
ATOM 5303 O O . TYR A 1 694 ? 15.893 8.083 -9.630 1.00 96.81 694 TYR A O 1
ATOM 5311 N N . SER A 1 695 ? 13.797 7.378 -9.205 1.00 96.94 695 SER A N 1
ATOM 5312 C CA . SER A 1 695 ? 13.804 7.697 -7.773 1.00 96.94 695 SER A CA 1
ATOM 5313 C C . SER A 1 695 ? 13.758 6.431 -6.914 1.00 96.94 695 SER A C 1
ATOM 5315 O O . SER A 1 695 ? 13.250 5.394 -7.342 1.00 96.94 695 SER A O 1
ATOM 5317 N N . ARG A 1 696 ? 14.311 6.535 -5.697 1.00 95.75 696 ARG A N 1
ATOM 5318 C CA . ARG A 1 696 ? 14.315 5.509 -4.637 1.00 95.75 696 ARG A CA 1
ATOM 5319 C C . ARG A 1 696 ? 14.822 4.128 -5.088 1.00 95.75 696 ARG A C 1
ATOM 5321 O O . ARG A 1 696 ? 14.028 3.247 -5.414 1.00 95.75 696 ARG A O 1
ATOM 5328 N N . PRO A 1 697 ? 16.148 3.891 -5.043 1.00 94.00 697 PRO A N 1
ATOM 5329 C CA . PRO A 1 697 ? 16.722 2.574 -5.335 1.00 94.00 697 PRO A CA 1
ATOM 5330 C C . PRO A 1 697 ? 16.295 1.495 -4.325 1.00 94.00 697 PRO A C 1
ATOM 5332 O O . PRO A 1 697 ? 16.369 0.307 -4.632 1.00 94.00 697 PRO A O 1
ATOM 5335 N N . TRP A 1 698 ? 15.863 1.892 -3.122 1.00 97.31 698 TRP A N 1
ATOM 5336 C CA . TRP A 1 698 ? 15.398 0.996 -2.067 1.00 97.31 698 TRP A CA 1
ATOM 5337 C C . TRP A 1 698 ? 13.953 1.309 -1.682 1.00 97.31 698 TRP A C 1
ATOM 5339 O O . TRP A 1 698 ? 13.686 2.045 -0.734 1.00 97.31 698 TRP A O 1
ATOM 5349 N N . PHE A 1 699 ? 13.018 0.684 -2.399 1.00 97.50 699 PHE A N 1
ATOM 5350 C CA . PHE A 1 699 ? 11.594 0.781 -2.104 1.00 97.50 699 PHE A CA 1
ATOM 5351 C C . PHE A 1 699 ? 10.987 -0.607 -1.862 1.00 97.50 699 PHE A C 1
ATOM 5353 O O . PHE A 1 699 ? 10.582 -1.318 -2.787 1.00 97.50 699 PHE A O 1
ATOM 5360 N N . ALA A 1 700 ? 10.945 -1.027 -0.594 1.00 98.06 700 ALA A N 1
ATOM 5361 C CA . ALA A 1 700 ? 10.547 -2.389 -0.237 1.00 98.06 700 ALA A CA 1
ATOM 5362 C C . ALA A 1 700 ? 9.083 -2.694 -0.587 1.00 98.06 700 ALA A C 1
ATOM 5364 O O . ALA A 1 700 ? 8.779 -3.807 -1.006 1.00 98.06 700 ALA A O 1
ATOM 5365 N N . TRP A 1 701 ? 8.183 -1.711 -0.483 1.00 98.19 701 TRP A N 1
ATOM 5366 C CA . TRP A 1 701 ? 6.794 -1.880 -0.913 1.00 98.19 701 TRP A CA 1
ATOM 5367 C C . TRP A 1 701 ? 6.700 -2.199 -2.412 1.00 98.19 701 TRP A C 1
ATOM 5369 O O . TRP A 1 701 ? 6.093 -3.208 -2.774 1.00 98.19 701 TRP A O 1
ATOM 5379 N N . ALA A 1 702 ? 7.330 -1.411 -3.287 1.00 98.19 702 ALA A N 1
ATOM 5380 C CA . ALA A 1 702 ? 7.274 -1.648 -4.730 1.00 98.19 702 ALA A CA 1
ATOM 5381 C C . ALA A 1 702 ? 7.837 -3.032 -5.115 1.00 98.19 702 ALA A C 1
ATOM 5383 O O . ALA A 1 702 ? 7.258 -3.740 -5.946 1.00 98.19 702 ALA A O 1
ATOM 5384 N N . ASN A 1 703 ? 8.912 -3.457 -4.444 1.00 98.75 703 ASN A N 1
ATOM 5385 C CA . ASN A 1 703 ? 9.465 -4.807 -4.550 1.00 98.75 703 ASN A CA 1
ATOM 5386 C C . ASN A 1 703 ? 8.447 -5.886 -4.130 1.00 98.75 703 ASN A C 1
ATOM 5388 O O . ASN A 1 703 ? 8.148 -6.797 -4.907 1.00 98.75 703 ASN A O 1
ATOM 5392 N N . SER A 1 704 ? 7.862 -5.772 -2.938 1.00 98.69 704 SER A N 1
ATOM 5393 C CA . SER A 1 704 ? 6.859 -6.724 -2.444 1.00 98.69 704 SER A CA 1
ATOM 5394 C C . SER A 1 704 ? 5.628 -6.788 -3.350 1.00 98.69 704 SER A C 1
ATOM 5396 O O . SER A 1 704 ? 5.130 -7.877 -3.630 1.00 98.69 704 SER A O 1
ATOM 5398 N N . TYR A 1 705 ? 5.189 -5.655 -3.907 1.00 98.69 705 TYR A N 1
ATOM 5399 C CA . TYR A 1 705 ? 4.049 -5.597 -4.823 1.00 98.69 705 TYR A CA 1
ATOM 5400 C C . TYR A 1 705 ? 4.329 -6.302 -6.160 1.00 98.69 705 TYR A C 1
ATOM 5402 O O . TYR A 1 705 ? 3.469 -7.008 -6.694 1.00 98.69 705 TYR A O 1
ATOM 5410 N N . PHE A 1 706 ? 5.554 -6.190 -6.685 1.00 98.81 706 PHE A N 1
ATOM 5411 C CA . PHE A 1 706 ? 5.988 -6.964 -7.852 1.00 98.81 706 PHE A CA 1
ATOM 5412 C C . PHE A 1 706 ? 6.039 -8.467 -7.561 1.00 98.81 706 PHE A C 1
ATOM 5414 O O . PHE A 1 706 ? 5.575 -9.274 -8.371 1.00 98.81 706 PHE A O 1
ATOM 5421 N N . ALA A 1 707 ? 6.578 -8.849 -6.402 1.00 98.69 707 ALA A N 1
ATOM 5422 C CA . ALA A 1 707 ? 6.641 -10.242 -5.985 1.00 98.69 707 ALA A CA 1
ATOM 5423 C C . ALA A 1 707 ? 5.239 -10.847 -5.807 1.00 98.69 707 ALA A C 1
ATOM 5425 O O . ALA A 1 707 ? 4.989 -11.959 -6.273 1.00 98.69 707 ALA A O 1
ATOM 5426 N N . GLU A 1 708 ? 4.310 -10.101 -5.202 1.00 98.56 708 GLU A N 1
ATOM 5427 C CA . GLU A 1 708 ? 2.901 -10.486 -5.074 1.00 98.56 708 GLU A CA 1
ATOM 5428 C C . GLU A 1 708 ? 2.256 -10.717 -6.447 1.00 98.56 708 GLU A C 1
ATOM 5430 O O . GLU A 1 708 ? 1.604 -11.738 -6.664 1.00 98.56 708 GLU A O 1
ATOM 5435 N N . MET A 1 709 ? 2.485 -9.812 -7.403 1.00 98.56 709 MET A N 1
ATOM 5436 C CA . MET A 1 709 ? 1.959 -9.938 -8.765 1.00 98.56 709 MET A CA 1
ATOM 5437 C C . MET A 1 709 ? 2.505 -11.170 -9.491 1.00 98.56 709 MET A C 1
ATOM 5439 O O . MET A 1 709 ? 1.742 -11.880 -10.148 1.00 98.56 709 MET A O 1
ATOM 5443 N N . LEU A 1 710 ? 3.799 -11.475 -9.359 1.00 98.50 710 LEU A N 1
ATOM 5444 C CA . LEU A 1 710 ? 4.351 -12.687 -9.968 1.00 98.50 710 LEU A CA 1
ATOM 5445 C C . LEU A 1 710 ? 3.774 -13.962 -9.350 1.00 98.50 710 LEU A C 1
ATOM 5447 O O . LEU A 1 710 ? 3.583 -14.934 -10.078 1.00 98.50 710 LEU A O 1
ATOM 5451 N N . LEU A 1 711 ? 3.458 -13.964 -8.053 1.00 98.56 711 LEU A N 1
ATOM 5452 C CA . LEU A 1 711 ? 2.749 -15.078 -7.423 1.00 98.56 711 LEU A CA 1
ATOM 5453 C C . LEU A 1 711 ? 1.302 -15.205 -7.924 1.00 98.56 711 LEU A C 1
ATOM 5455 O O . LEU A 1 711 ? 0.867 -16.323 -8.192 1.00 98.56 711 LEU A O 1
ATOM 5459 N N . ASP A 1 712 ? 0.583 -14.093 -8.129 1.00 97.94 712 ASP A N 1
ATOM 5460 C CA . ASP A 1 712 ? -0.740 -14.113 -8.781 1.00 97.94 712 ASP A CA 1
ATOM 5461 C C . ASP A 1 712 ? -0.657 -14.720 -10.186 1.00 97.94 712 ASP A C 1
ATOM 5463 O O . ASP A 1 712 ? -1.441 -15.606 -10.525 1.00 97.94 712 ASP A O 1
ATOM 5467 N N . LEU A 1 713 ? 0.322 -14.312 -10.999 1.00 98.25 713 LEU A N 1
ATOM 5468 C CA . LEU A 1 713 ? 0.519 -14.897 -12.326 1.00 98.25 713 LEU A CA 1
ATOM 5469 C C . LEU A 1 713 ? 0.914 -16.373 -12.253 1.00 98.25 713 LEU A C 1
ATOM 5471 O O . LEU A 1 713 ? 0.437 -17.165 -13.063 1.00 98.25 713 LEU A O 1
ATOM 5475 N N . ALA A 1 714 ? 1.743 -16.761 -11.287 1.00 98.25 714 ALA A N 1
ATOM 5476 C CA . ALA A 1 714 ? 2.146 -18.147 -11.086 1.00 98.25 714 ALA A CA 1
ATOM 5477 C C . ALA A 1 714 ? 0.954 -19.061 -10.765 1.00 98.25 714 ALA A C 1
ATOM 5479 O O . ALA A 1 714 ? 0.932 -20.219 -11.184 1.00 98.25 714 ALA A O 1
ATOM 5480 N N . GLU A 1 715 ? -0.051 -18.542 -10.063 1.00 97.75 715 GLU A N 1
ATOM 5481 C CA . GLU A 1 715 ? -1.288 -19.255 -9.756 1.00 97.75 715 GLU A CA 1
ATOM 5482 C C . GLU A 1 715 ? -2.280 -19.209 -10.930 1.00 97.75 715 GLU A C 1
ATOM 5484 O O . GLU A 1 715 ? -2.752 -20.244 -11.406 1.00 97.75 715 GLU A O 1
ATOM 5489 N N . ARG A 1 716 ? -2.586 -18.009 -11.430 1.00 96.75 716 ARG A N 1
ATOM 5490 C CA . ARG A 1 716 ? -3.694 -17.746 -12.362 1.00 96.75 716 ARG A CA 1
ATOM 5491 C C . ARG A 1 716 ? -3.328 -17.950 -13.831 1.00 96.75 716 ARG A C 1
ATOM 5493 O O . ARG A 1 716 ? -4.173 -18.357 -14.628 1.00 96.75 716 ARG A O 1
ATOM 5500 N N . LYS A 1 717 ? -2.092 -17.628 -14.214 1.00 97.31 717 LYS A N 1
ATOM 5501 C CA . LYS A 1 717 ? -1.595 -17.620 -15.602 1.00 97.31 717 LYS A CA 1
ATOM 5502 C C . LYS A 1 717 ? -0.168 -18.208 -15.704 1.00 97.31 717 LYS A C 1
ATOM 5504 O O . LYS A 1 717 ? 0.699 -17.595 -16.333 1.00 97.31 717 LYS A O 1
ATOM 5509 N N . PRO A 1 718 ? 0.106 -19.407 -15.147 1.00 97.56 718 PRO A N 1
ATOM 5510 C CA . PRO A 1 718 ? 1.462 -19.968 -15.055 1.00 97.56 718 PRO A CA 1
ATOM 5511 C C . PRO A 1 718 ? 2.177 -20.081 -16.406 1.00 97.56 718 PRO A C 1
ATOM 5513 O O . PRO A 1 718 ? 3.382 -19.864 -16.485 1.00 97.56 718 PRO A O 1
ATOM 5516 N N . GLY A 1 719 ? 1.442 -20.361 -17.488 1.00 97.50 719 GLY A N 1
ATOM 5517 C CA . GLY A 1 719 ? 2.003 -20.469 -18.840 1.00 97.50 719 GLY A CA 1
ATOM 5518 C C . GLY A 1 719 ? 2.577 -19.165 -19.415 1.00 97.50 719 GLY A C 1
ATOM 5519 O O . GLY A 1 719 ? 3.184 -19.200 -20.481 1.00 97.50 719 GLY A O 1
ATOM 5520 N N . LEU A 1 720 ? 2.393 -18.021 -18.743 1.00 97.44 720 LEU A N 1
ATOM 5521 C CA . LEU A 1 720 ? 3.027 -16.757 -19.130 1.00 97.44 720 LEU A CA 1
ATOM 5522 C C . LEU A 1 720 ? 4.464 -16.623 -18.620 1.00 97.44 720 LEU A C 1
ATOM 5524 O O . LEU A 1 720 ? 5.237 -15.887 -19.226 1.00 97.44 720 LEU A O 1
ATOM 5528 N N . ILE A 1 721 ? 4.811 -17.307 -17.525 1.00 97.38 721 ILE A N 1
ATOM 5529 C CA . ILE A 1 721 ? 6.085 -17.110 -16.814 1.00 97.38 721 ILE A CA 1
ATOM 5530 C C . ILE A 1 721 ? 6.870 -18.411 -16.581 1.00 97.38 721 ILE A C 1
ATOM 5532 O O . ILE A 1 721 ? 8.084 -18.366 -16.378 1.00 97.38 721 ILE A O 1
ATOM 5536 N N . PHE A 1 722 ? 6.210 -19.571 -16.637 1.00 97.69 722 PHE A N 1
ATOM 5537 C CA . PHE A 1 722 ? 6.813 -20.889 -16.443 1.00 97.69 722 PHE A CA 1
ATOM 5538 C C . PHE A 1 722 ? 6.898 -21.690 -17.740 1.00 97.69 722 PHE A C 1
ATOM 5540 O O . PHE A 1 722 ? 6.027 -21.607 -18.604 1.00 97.69 722 PHE A O 1
ATOM 5547 N N . ALA A 1 723 ? 7.914 -22.556 -17.830 1.00 89.88 723 ALA A N 1
ATOM 5548 C CA . ALA A 1 723 ? 8.043 -23.505 -18.940 1.00 89.88 723 ALA A CA 1
ATOM 5549 C C . ALA A 1 723 ? 6.920 -24.552 -18.910 1.00 89.88 723 ALA A C 1
ATOM 5551 O O . ALA A 1 723 ? 6.455 -25.018 -19.948 1.00 89.88 723 ALA A O 1
ATOM 5552 N N . ASN A 1 724 ? 6.489 -24.920 -17.701 1.00 91.06 724 ASN A N 1
ATOM 5553 C CA . ASN A 1 724 ? 5.355 -25.795 -17.459 1.00 91.06 724 ASN A CA 1
ATOM 5554 C C . ASN A 1 724 ? 4.188 -24.976 -16.893 1.00 91.06 724 ASN A C 1
ATOM 5556 O O . ASN A 1 724 ? 4.319 -24.366 -15.833 1.00 91.06 724 ASN A O 1
ATOM 5560 N N . ALA A 1 725 ? 3.038 -25.023 -17.566 1.00 94.44 725 ALA A N 1
ATOM 5561 C CA . ALA A 1 725 ? 1.823 -24.300 -17.196 1.00 94.44 725 ALA A CA 1
ATOM 5562 C C . ALA A 1 725 ? 1.086 -24.874 -15.965 1.00 94.44 725 ALA A C 1
ATOM 5564 O O . ALA A 1 725 ? -0.081 -24.555 -15.746 1.00 94.44 725 ALA A O 1
ATOM 5565 N N . THR A 1 726 ? 1.726 -25.717 -15.152 1.00 96.56 726 THR A N 1
ATOM 5566 C CA . THR A 1 726 ? 1.202 -26.088 -13.833 1.00 96.56 726 THR A CA 1
ATOM 5567 C C . THR A 1 726 ? 1.100 -24.831 -12.961 1.00 96.56 726 THR A C 1
ATOM 5569 O O . THR A 1 726 ? 2.080 -24.093 -12.879 1.00 96.56 726 THR A O 1
ATOM 5572 N N . PRO A 1 727 ? -0.026 -24.566 -12.280 1.00 97.50 727 PRO A N 1
ATOM 5573 C CA . PRO A 1 727 ? -0.111 -23.484 -11.300 1.00 97.50 727 PRO A CA 1
ATOM 5574 C C . PRO A 1 727 ? 0.907 -23.628 -10.160 1.00 97.50 727 PRO A C 1
ATOM 5576 O O . PRO A 1 727 ? 1.378 -24.725 -9.846 1.00 97.50 727 PRO A O 1
ATOM 5579 N N . TYR A 1 728 ? 1.277 -22.518 -9.536 1.00 96.62 728 TYR A N 1
ATOM 5580 C CA . TYR A 1 728 ? 1.986 -22.495 -8.261 1.00 96.62 728 TYR A CA 1
ATOM 5581 C C . TYR A 1 728 ? 1.121 -21.767 -7.242 1.00 96.62 728 TYR A C 1
ATOM 5583 O O . TYR A 1 728 ? 0.730 -20.627 -7.468 1.00 96.62 728 TYR A O 1
ATOM 5591 N N . VAL A 1 729 ? 0.826 -22.434 -6.134 1.00 93.44 729 VAL A N 1
ATOM 5592 C CA . VAL A 1 729 ? 0.095 -21.855 -5.009 1.00 93.44 729 VAL A CA 1
ATOM 5593 C C . VAL A 1 729 ? 1.064 -21.826 -3.842 1.00 93.44 729 VAL A C 1
ATOM 5595 O O . VAL A 1 729 ? 1.702 -22.831 -3.553 1.00 93.44 729 VAL A O 1
ATOM 5598 N N . VAL A 1 730 ? 1.202 -20.665 -3.206 1.00 89.88 730 VAL A N 1
ATOM 5599 C CA . VAL A 1 730 ? 2.022 -20.519 -2.000 1.00 89.88 730 VAL A CA 1
ATOM 5600 C C . VAL A 1 730 ? 1.359 -21.251 -0.833 1.00 89.88 730 VAL A C 1
ATOM 5602 O O . VAL A 1 730 ? 0.198 -20.966 -0.529 1.00 89.88 730 VAL A O 1
ATOM 5605 N N . GLY A 1 731 ? 2.126 -22.111 -0.161 1.00 68.94 731 GLY A N 1
ATOM 5606 C CA . GLY A 1 731 ? 1.649 -23.026 0.887 1.00 68.94 731 GLY A CA 1
ATOM 5607 C C . GLY A 1 731 ? 1.607 -24.463 0.385 1.00 68.94 731 GLY A C 1
ATOM 5608 O O . GLY A 1 731 ? 1.109 -25.322 1.145 1.00 68.94 731 GLY A O 1
#

Foldseek 3Di:
DDDDDDDDDDDDDDDDDDDDDDDDDDDDDDDDDDDDDDDDDDPVPVVVVVVPPPDDDDDDPDDPPPPVVVVVVVVPPPDDDDDDDDDDDDDDDDDDDDDDDDDDDDDDDDDDDDDDDDDDDDDDDDDDDDDDDDDDDDDDDDDDDDDDDDDDDDDDDDDDDDPDDDDDDDDTDDDDDDDDDDDDDDYDDDDDDDDDDDDDDDDDDDDDDDDDDDDDDDDDDDDPDPDDPPDDDPDFLQNADADFLADPPWDQLLVLLVDAADDFWPAPLRFGQSFTDPRQFSADFPLLVVVLVVQLVFFPGNLLSRLLNCLSSQQRRAFFRDDDLVVLATFGAQWPDQKDFLLSVLLLCVLPLLCCVVTVVVLSRLLSHLLHVLQVLLVQVQAGIWAGDSNNSDFGDADLQQPPKAKPVGDDVRTGNHRFGELVSLLSSLSSLLSSCVNHVDPVSVDPSNVSSLVSNLVLQVQQLAWLQDPVGDGDDRMFMADDPPTPHDGAPPRRRHDTAHRQLAGFGQAYLLRHGDNARRFLLSLLLQLLSLQSSLVSCVVNVHPPVSSVSSPVSSVSSLVSSVPPQQDPVLEGFRHDRHPNDGHRAWALRPPTLLQSLVSVRDALPDPRSVVHLVCRCDPVHQLFEAADQATFGHDPNPHSQWHFLSRLLSNLSSDPDLVSNLVSVNRQSVLLLSNSYGFGTAGRHHSVDTHDSIRSSRSSSSSSSVLVCQAPPVVSGGPDRDHDDSD

Mean predicted aligned error: 16.69 Å

Solvent-accessible surface area (backbone atoms only — not comparable to full-atom values): 44543 Å² total; per-residue (Å²): 141,77,90,88,80,90,85,86,86,88,86,93,84,91,86,88,88,87,90,88,88,88,83,88,87,82,90,84,84,92,83,87,86,87,88,88,78,92,77,84,87,74,79,78,71,67,65,69,66,65,72,65,78,81,70,85,87,89,80,83,96,82,79,83,79,77,66,62,64,67,60,57,66,70,70,65,80,80,73,84,84,89,82,89,86,80,90,84,90,84,92,84,85,88,80,91,84,87,89,84,81,85,86,87,85,88,82,85,86,84,90,79,90,82,86,84,81,88,85,89,84,90,83,91,82,88,80,91,80,81,78,90,79,85,83,80,90,73,91,78,88,79,90,81,89,81,92,73,94,74,92,71,90,79,83,81,81,89,79,82,93,67,99,76,82,92,77,89,83,85,80,84,82,86,82,90,86,86,79,85,89,82,91,89,84,84,90,89,85,82,90,84,88,90,88,88,86,88,88,86,90,86,86,89,87,88,86,90,88,87,83,86,88,90,85,88,89,82,87,85,91,82,87,82,79,82,77,72,86,69,83,78,75,80,81,52,37,88,80,34,77,56,71,77,72,41,58,91,85,48,77,59,59,65,67,52,46,73,54,72,34,80,66,55,37,91,30,98,72,38,28,17,44,67,61,63,57,81,72,43,28,40,45,89,54,74,53,57,54,49,53,43,52,56,46,45,75,42,35,65,48,48,35,60,27,41,31,38,47,29,15,56,40,32,34,43,34,69,18,42,67,40,76,38,73,88,79,36,34,36,36,48,35,44,45,74,47,82,37,28,35,37,41,42,50,32,44,36,44,57,66,50,43,61,43,32,74,71,25,70,66,59,36,41,46,56,47,6,35,52,43,37,51,13,50,48,30,47,76,41,67,53,42,30,27,25,30,49,58,45,89,49,21,47,78,63,60,91,46,62,58,46,41,72,46,50,48,42,72,77,80,56,70,71,49,34,44,37,69,57,31,33,59,45,23,59,28,22,49,44,45,44,54,42,42,50,30,70,56,59,69,57,63,79,66,72,39,73,44,37,52,42,17,50,55,38,50,56,50,46,51,58,60,37,29,50,36,28,53,47,99,86,71,48,79,58,76,87,54,32,42,30,28,33,80,93,42,79,19,69,66,38,51,77,84,13,54,41,56,76,36,41,58,61,50,44,46,48,25,58,23,41,78,67,77,39,76,43,81,27,28,32,37,36,31,36,38,40,38,36,17,40,33,25,39,47,45,17,52,47,25,60,74,68,74,40,62,64,71,54,18,57,51,27,39,52,48,13,54,44,22,45,51,21,45,69,70,74,33,53,40,99,87,59,26,60,26,36,22,24,26,61,83,75,56,67,44,63,43,44,48,29,40,76,62,15,68,48,28,31,33,69,54,66,62,44,58,55,83,34,70,53,52,48,48,27,40,54,39,40,74,28,87,67,7,80,18,35,28,81,37,88,79,41,67,29,22,10,30,81,80,83,29,53,54,26,18,13,50,50,26,37,51,27,46,41,60,34,49,85,52,66,67,62,36,51,53,38,51,49,44,47,69,76,55,27,64,62,36,30,46,41,41,54,27,34,29,31,90,44,56,82,44,63,42,54,64,43,32,26,33,51,14,16,49,52,29,34,51,52,47,49,36,28,43,78,45,12,64,80,53,26,82,58,59,63,60,44,75,82,117

Nearest PDB structures (foldseek):
  2p0v-assembly1_B  TM=9.468E-01  e=3.659E-36  Bacteroides thetaiotaomicron VPI-5482
  3p2c-assembly1_B  TM=9.410E-01  e=3.708E-35  Bacteroides ovatus ATCC 8483
  6rqk-assembly1_A  TM=9.183E-01  e=3.158E-32  Clostridium perfringens str. 13
  3qt9-assembly1_A  TM=9.216E-01  e=4.061E-32  Clostridium perfringens
  5m7y-assembly1_A  TM=9.230E-01  e=3.915E-31  Clostridium perfringens str. 13

pLDDT: mean 75.0, std 30.89, range [21.91, 98.94]

Radius of gyration: 37.1 Å; Cα contacts (8 Å, |Δi|>4): 1064; chains: 1; bounding box: 112×93×135 Å

Organism: NCBI:txid1825666